Protein 5FB8 (pdb70)

Structure (mmCIF, N/CA/C/O backbone):
data_5FB8
#
_entry.id   5FB8
#
_cell.length_a   59.690
_cell.length_b   65.950
_cell.length_c   196.440
_cell.angle_alpha   90.00
_cell.angle_beta   90.00
_cell.angle_gamma   90.00
#
_symmetry.space_group_name_H-M   'P 21 21 21'
#
loop_
_entity.id
_entity.type
_entity.pdbx_description
1 polymer 'Anti-IL-16 antibody 14.1 Fab domain Kappa Chain'
2 polymer 'Anti-IL-16 antibody 14.1 Fab domain Heavy Chain'
3 polymer Pro-interleukin-16
4 non-polymer 'SULFATE ION'
5 non-polymer 1,2-ETHANEDIOL
6 non-polymer 2-AMINO-2-HYDROXYMETHYL-PROPANE-1,3-DIOL
7 water water
#
loop_
_atom_site.group_PDB
_atom_site.id
_atom_site.type_symbol
_atom_site.label_atom_id
_atom_site.label_alt_id
_atom_site.label_comp_id
_atom_site.label_asym_id
_atom_site.label_entity_id
_atom_site.label_seq_id
_atom_site.pdbx_PDB_ins_code
_atom_site.Cartn_x
_atom_site.Cartn_y
_atom_site.Cartn_z
_atom_site.occupancy
_atom_site.B_iso_or_equiv
_atom_site.auth_seq_id
_atom_site.auth_comp_id
_atom_site.auth_asym_id
_atom_site.auth_atom_id
_atom_site.pdbx_PDB_model_num
ATOM 1 N N . ASP A 1 1 ? 1.912 -40.385 -12.653 1.00 53.32 26 ASP A N 1
ATOM 2 C CA . ASP A 1 1 ? 1.741 -39.210 -13.493 1.00 49.87 26 ASP A CA 1
ATOM 3 C C . ASP A 1 1 ? 0.756 -39.530 -14.584 1.00 48.88 26 ASP A C 1
ATOM 4 O O . ASP A 1 1 ? 0.703 -40.656 -15.062 1.00 49.36 26 ASP A O 1
ATOM 9 N N . ILE A 1 2 ? -0.027 -38.534 -14.969 1.00 47.03 27 ILE A N 1
ATOM 10 C CA . ILE A 1 2 ? -0.983 -38.691 -16.045 1.00 46.11 27 ILE A CA 1
ATOM 11 C C . ILE A 1 2 ? -0.248 -38.681 -17.376 1.00 47.02 27 ILE A C 1
ATOM 12 O O . ILE A 1 2 ? 0.645 -37.860 -17.598 1.00 47.54 27 ILE A O 1
ATOM 17 N N . VAL A 1 3 ? -0.586 -39.629 -18.243 1.00 46.06 28 VAL A N 1
ATOM 18 C CA . VAL A 1 3 ? 0.007 -39.697 -19.572 1.00 43.90 28 VAL A CA 1
ATOM 19 C C . VAL A 1 3 ? -1.018 -39.322 -20.635 1.00 44.54 28 VAL A C 1
ATOM 20 O O . VAL A 1 3 ? -2.121 -39.865 -20.661 1.00 44.44 28 VAL A O 1
ATOM 24 N N . LEU A 1 4 ? -0.669 -38.367 -21.486 1.00 39.42 29 LEU A N 1
ATOM 25 C CA . LEU A 1 4 ? -1.550 -37.975 -22.577 1.00 43.03 29 LEU A CA 1
ATOM 26 C C . LEU A 1 4 ? -1.067 -38.609 -23.879 1.00 45.78 29 LEU A C 1
ATOM 27 O O . LEU A 1 4 ? 0.104 -38.470 -24.253 1.00 42.17 29 LEU A O 1
ATOM 32 N N . THR A 1 5 ? -1.969 -39.316 -24.555 1.00 44.83 30 THR A N 1
ATOM 33 C CA . THR A 1 5 ? -1.662 -39.943 -25.838 1.00 44.90 30 THR A CA 1
ATOM 34 C C . THR A 1 5 ? -2.452 -39.294 -26.956 1.00 44.37 30 THR A C 1
ATOM 35 O O . THR A 1 5 ? -3.688 -39.322 -26.939 1.00 42.98 30 THR A O 1
ATOM 39 N N . GLN A 1 6 ? -1.749 -38.713 -27.926 1.00 40.96 31 GLN A N 1
ATOM 40 C CA . GLN A 1 6 ? -2.423 -38.080 -29.058 1.00 44.37 31 GLN A CA 1
ATOM 41 C C . GLN A 1 6 ? -2.532 -39.045 -30.237 1.00 47.23 31 GLN A C 1
ATOM 42 O O . GLN A 1 6 ? -1.730 -39.962 -30.381 1.00 47.79 31 GLN A O 1
ATOM 48 N N . SER A 1 7 ? -3.546 -38.833 -31.064 1.00 44.64 32 SER A N 1
ATOM 49 C CA . SER A 1 7 ? -3.767 -39.642 -32.251 1.00 50.19 32 SER A CA 1
ATOM 50 C C . SER A 1 7 ? -4.401 -38.750 -33.284 1.00 48.46 32 SER A C 1
ATOM 51 O O . SER A 1 7 ? -5.283 -37.969 -32.953 1.00 47.02 32 SER A O 1
ATOM 54 N N . PRO A 1 8 ? -3.933 -38.832 -34.536 1.00 50.33 33 PRO A N 1
ATOM 55 C CA . PRO A 1 8 ? -2.783 -39.623 -34.975 1.00 49.84 33 PRO A CA 1
ATOM 56 C C . PRO A 1 8 ? -1.473 -38.911 -34.658 1.00 50.81 33 PRO A C 1
ATOM 57 O O . PRO A 1 8 ? -1.508 -37.831 -34.082 1.00 51.23 33 PRO A O 1
ATOM 61 N N . ALA A 1 9 ? -0.346 -39.494 -35.048 1.00 49.65 34 ALA A N 1
ATOM 62 C CA . ALA A 1 9 ? 0.951 -38.844 -34.885 1.00 50.13 34 ALA A CA 1
ATOM 63 C C . ALA A 1 9 ? 1.143 -37.784 -35.975 1.00 49.01 34 ALA A C 1
ATOM 64 O O . ALA A 1 9 ? 1.818 -36.771 -35.770 1.00 45.39 34 ALA A O 1
ATOM 66 N N . SER A 1 10 ? 0.529 -38.022 -37.133 1.00 49.71 35 SER A N 1
ATOM 67 C CA . SER A 1 10 ? 0.492 -37.038 -38.208 1.00 48.73 35 SER A CA 1
ATOM 68 C C . SER A 1 10 ? -0.735 -37.246 -39.086 1.00 50.44 35 SER A C 1
ATOM 69 O O . SER A 1 10 ? -1.271 -38.345 -39.163 1.00 50.67 35 SER A O 1
ATOM 72 N N . LEU A 1 11 ? -1.175 -36.179 -39.739 1.00 46.18 36 LEU A N 1
ATOM 73 C CA . LEU A 1 11 ? -2.246 -36.282 -40.712 1.00 50.84 36 LEU A CA 1
ATOM 74 C C . LEU A 1 11 ? -2.131 -35.167 -41.735 1.00 48.10 36 LEU A C 1
ATOM 75 O O . LEU A 1 11 ? -1.553 -34.110 -41.468 1.00 44.27 36 LEU A O 1
ATOM 80 N N . ALA A 1 12 ? -2.648 -35.433 -42.925 1.00 45.61 37 ALA A N 1
ATOM 81 C CA . ALA A 1 12 ? -2.699 -34.437 -43.981 1.00 48.09 37 ALA A CA 1
ATOM 82 C C . ALA A 1 12 ? -4.150 -34.174 -44.327 1.00 47.06 37 ALA A C 1
ATOM 83 O O . ALA A 1 12 ? -4.959 -35.092 -44.339 1.00 48.11 37 ALA A O 1
ATOM 85 N N . VAL A 1 13 ? -4.473 -32.916 -44.599 1.00 43.73 38 VAL A N 1
ATOM 86 C CA . VAL A 1 13 ? -5.852 -32.502 -44.803 1.00 46.78 38 VAL A CA 1
ATOM 87 C C . VAL A 1 13 ? -5.898 -31.430 -45.879 1.00 50.28 38 VAL A C 1
ATOM 88 O O . VAL A 1 13 ? -5.041 -30.550 -45.915 1.00 47.08 38 VAL A O 1
ATOM 92 N N . SER A 1 14 ? -6.886 -31.504 -46.767 1.00 48.13 39 SER A N 1
ATOM 93 C CA . SER A 1 14 ? -7.003 -30.506 -47.826 1.00 49.87 39 SER A CA 1
ATOM 94 C C . SER A 1 14 ? -7.573 -29.185 -47.320 1.00 48.09 39 SER A C 1
ATOM 95 O O . SER A 1 14 ? -8.289 -29.146 -46.321 1.00 51.41 39 SER A O 1
ATOM 98 N N . LEU A 1 15 ? -7.240 -28.109 -48.026 1.00 44.51 40 LEU A N 1
ATOM 99 C CA . LEU A 1 15 ? -7.793 -26.792 -47.758 1.00 49.29 40 LEU A CA 1
ATOM 100 C C . LEU A 1 15 ? -9.310 -26.821 -47.695 1.00 54.98 40 LEU A C 1
ATOM 101 O O . LEU A 1 15 ? -9.960 -27.394 -48.565 1.00 52.52 40 LEU A O 1
ATOM 106 N N . GLY A 1 16 ? -9.867 -26.204 -46.660 1.00 51.47 41 GLY A N 1
ATOM 107 C CA . GLY A 1 16 ? -11.304 -26.139 -46.505 1.00 49.78 41 GLY A CA 1
ATOM 108 C C . GLY A 1 16 ? -11.907 -27.377 -45.869 1.00 52.21 41 GLY A C 1
ATOM 109 O O . GLY A 1 16 ? -13.092 -27.397 -45.569 1.00 53.57 41 GLY A O 1
ATOM 110 N N . GLN A 1 17 ? -11.105 -28.417 -45.671 1.00 52.43 42 GLN A N 1
ATOM 111 C CA . GLN A 1 17 ? -11.604 -29.632 -45.035 1.00 53.31 42 GLN A CA 1
ATOM 112 C C . GLN A 1 17 ? -11.444 -29.572 -43.518 1.00 53.67 42 GLN A C 1
ATOM 113 O O . GLN A 1 17 ? -11.046 -28.546 -42.960 1.00 48.77 42 GLN A O 1
ATOM 119 N N . ARG A 1 18 ? -11.746 -30.689 -42.866 1.00 53.22 43 ARG A N 1
ATOM 120 C CA . ARG A 1 18 ? -11.775 -30.749 -41.414 1.00 49.57 43 ARG A CA 1
ATOM 121 C C . ARG A 1 18 ? -10.634 -31.584 -40.855 1.00 51.91 43 ARG A C 1
ATOM 122 O O . ARG A 1 18 ? -10.439 -32.740 -41.238 1.00 51.47 43 ARG A O 1
ATOM 130 N N . ALA A 1 19 ? -9.880 -30.994 -39.935 1.00 46.83 44 ALA A N 1
ATOM 131 C CA . ALA A 1 19 ? -8.860 -31.741 -39.227 1.00 43.65 44 ALA A CA 1
ATOM 132 C C . ALA A 1 19 ? -9.362 -32.119 -37.840 1.00 42.34 44 ALA A C 1
ATOM 133 O O . ALA A 1 19 ? -9.871 -31.270 -37.112 1.00 42.29 44 ALA A O 1
ATOM 135 N N . THR A 1 20 ? -9.213 -33.388 -37.472 1.00 42.94 45 THR A N 1
ATOM 136 C CA . THR A 1 20 ? -9.636 -33.852 -36.155 1.00 43.21 45 THR A CA 1
ATOM 137 C C . THR A 1 20 ? -8.495 -34.564 -35.440 1.00 46.76 45 THR A C 1
ATOM 138 O O . THR A 1 20 ? -7.956 -35.547 -35.945 1.00 45.88 45 THR A O 1
ATOM 142 N N . ILE A 1 21 ? -8.126 -34.050 -34.269 1.00 42.87 46 ILE A N 1
ATOM 143 C CA . ILE A 1 21 ? -7.029 -34.594 -33.475 1.00 42.24 46 ILE A CA 1
ATOM 144 C C . ILE A 1 21 ? -7.559 -34.980 -32.113 1.00 42.72 46 ILE A C 1
ATOM 145 O O . ILE A 1 21 ? -8.325 -34.230 -31.519 1.00 43.34 46 ILE A O 1
ATOM 150 N N . SER A 1 22 ? -7.172 -36.143 -31.607 1.00 41.82 47 SER A N 1
ATOM 151 C CA . SER A 1 22 ? -7.685 -36.548 -30.310 1.00 43.89 47 SER A CA 1
ATOM 152 C C . SER A 1 22 ? -6.572 -36.649 -29.278 1.00 45.17 47 SER A C 1
ATOM 153 O O . SER A 1 22 ? -5.413 -36.905 -29.607 1.00 43.62 47 SER A O 1
ATOM 156 N N . CYS A 1 23 ? -6.946 -36.441 -28.023 1.00 44.28 48 CYS A N 1
ATOM 157 C CA . CYS A 1 23 ? -6.053 -36.649 -26.896 1.00 39.90 48 CYS A CA 1
ATOM 158 C C . CYS A 1 23 ? -6.738 -37.602 -25.932 1.00 47.19 48 CYS A C 1
ATOM 159 O O . CYS A 1 23 ? -7.910 -37.418 -25.606 1.00 46.84 48 CYS A O 1
ATOM 162 N N . ARG A 1 24 ? -6.034 -38.638 -25.500 1.00 47.32 49 ARG A N 1
ATOM 163 C CA . ARG A 1 24 ? -6.580 -39.531 -24.486 1.00 47.70 49 ARG A CA 1
ATOM 164 C C . ARG A 1 24 ? -5.707 -39.506 -23.233 1.00 48.63 49 ARG A C 1
ATOM 165 O O . ARG A 1 24 ? -4.491 -39.695 -23.315 1.00 47.48 49 ARG A O 1
ATOM 173 N N . ALA A 1 25 ? -6.328 -39.251 -22.082 1.00 46.06 50 ALA A N 1
ATOM 174 C CA . ALA A 1 25 ? -5.614 -39.194 -20.806 1.00 46.93 50 ALA A CA 1
ATOM 175 C C . ALA A 1 25 ? -5.668 -40.533 -20.094 1.00 49.04 50 ALA A C 1
ATOM 176 O O . ALA A 1 25 ? -6.683 -41.226 -20.154 1.00 49.63 50 ALA A O 1
ATOM 178 N N . SER A 1 26 ? -4.584 -40.886 -19.406 1.00 47.83 51 SER A N 1
ATOM 179 C CA . SER A 1 26 ? -4.509 -42.159 -18.684 1.00 47.04 51 SER A CA 1
ATOM 180 C C . SER A 1 26 ? -5.466 -42.216 -17.496 1.00 51.60 51 SER A C 1
ATOM 181 O O . SER A 1 26 ? -5.790 -43.298 -17.011 1.00 57.21 51 SER A O 1
ATOM 184 N N . LYS A 1 27 ? -5.907 -41.058 -17.014 1.00 46.50 52 LYS A N 1
ATOM 185 C CA . LYS A 1 27 ? -7.016 -41.015 -16.071 1.00 48.23 52 LYS A CA 1
ATOM 186 C C . LYS A 1 27 ? -7.703 -39.670 -16.187 1.00 49.32 52 LYS A C 1
ATOM 187 O O . LYS A 1 27 ? -7.206 -38.773 -16.869 1.00 48.11 52 LYS A O 1
ATOM 193 N N . SER A 1 28 ? -8.860 -39.537 -15.548 1.00 47.27 53 SER A N 1
ATOM 194 C CA . SER A 1 28 ? -9.697 -38.372 -15.761 1.00 46.13 53 SER A CA 1
ATOM 195 C C . SER A 1 28 ? -9.020 -37.063 -15.397 1.00 44.31 53 SER A C 1
ATOM 196 O O . SER A 1 28 ? -8.299 -36.987 -14.407 1.00 43.46 53 SER A O 1
ATOM 199 N N . VAL A 1 29 ? -9.264 -36.034 -16.202 1.00 43.00 54 VAL A N 1
ATOM 200 C CA . VAL A 1 29 ? -8.771 -34.704 -15.877 1.00 43.49 54 VAL A CA 1
ATOM 201 C C . VAL A 1 29 ? -9.928 -33.732 -15.655 1.00 45.65 54 VAL A C 1
ATOM 202 O O . VAL A 1 29 ? -9.737 -32.515 -15.644 1.00 40.23 54 VAL A O 1
ATOM 206 N N . SER A 1 30 ? -11.130 -34.277 -15.463 1.00 43.42 55 SER A N 1
ATOM 207 C CA . SER A 1 30 ? -12.278 -33.456 -15.117 1.00 40.12 55 SER A CA 1
ATOM 208 C C . SER A 1 30 ? -12.571 -33.491 -13.612 1.00 45.60 55 SER A C 1
ATOM 209 O O . SER A 1 30 ? -12.512 -34.550 -12.981 1.00 47.47 55 SER A O 1
ATOM 212 N N . THR A 1 31 ? -12.851 -32.320 -13.040 1.00 46.88 56 THR A N 1
ATOM 213 C CA . THR A 1 31 ? -13.275 -32.204 -11.638 1.00 47.03 56 THR A CA 1
ATOM 214 C C . THR A 1 31 ? -13.851 -30.815 -11.363 1.00 45.53 56 THR A C 1
ATOM 215 O O . THR A 1 31 ? -13.510 -29.849 -12.044 1.00 40.88 56 THR A O 1
ATOM 219 N N . SER A 1 32 ? -14.748 -30.730 -10.380 1.00 46.48 57 SER A N 1
ATOM 220 C CA . SER A 1 32 ? -15.359 -29.464 -9.970 1.00 44.49 57 SER A CA 1
ATOM 221 C C . SER A 1 32 ? -15.994 -28.668 -11.122 1.00 46.92 57 SER A C 1
ATOM 222 O O . SER A 1 32 ? -15.998 -27.436 -11.104 1.00 45.94 57 SER A O 1
ATOM 225 N N . GLY A 1 33 ? -16.548 -29.363 -12.115 1.00 41.73 58 GLY A N 1
ATOM 226 C CA . GLY A 1 33 ? -17.203 -28.673 -13.215 1.00 41.15 58 GLY A CA 1
ATOM 227 C C . GLY A 1 33 ? -16.267 -28.294 -14.357 1.00 43.58 58 GLY A C 1
ATOM 228 O O . GLY A 1 33 ? -16.721 -27.790 -15.389 1.00 43.26 58 GLY A O 1
ATOM 229 N N . TYR A 1 34 ? -14.966 -28.522 -14.176 1.00 42.25 59 TYR A N 1
ATOM 230 C CA . TYR A 1 34 ? -13.973 -28.248 -15.227 1.00 39.24 59 TYR A CA 1
ATOM 231 C C . TYR A 1 34 ? -13.379 -29.509 -15.842 1.00 40.63 59 TYR A C 1
ATOM 232 O O . TYR A 1 34 ? -13.243 -30.533 -15.168 1.00 39.47 59 TYR A O 1
ATOM 241 N N . SER A 1 35 ? -12.972 -29.414 -17.106 1.00 39.26 60 SER A N 1
ATOM 242 C CA . SER A 1 35 ? -12.016 -30.364 -17.670 1.00 39.77 60 SER A CA 1
ATOM 243 C C . SER A 1 35 ? -10.673 -29.643 -17.875 1.00 37.67 60 SER A C 1
ATOM 244 O O . SER A 1 35 ? -10.573 -28.744 -18.703 1.00 34.10 60 SER A O 1
ATOM 247 N N . TYR A 1 36 ? -9.663 -30.016 -17.093 1.00 36.70 61 TYR A N 1
ATOM 248 C CA . TYR A 1 36 ? -8.370 -29.323 -17.106 1.00 36.36 61 TYR A CA 1
ATOM 249 C C . TYR A 1 36 ? -7.470 -29.805 -18.249 1.00 35.43 61 TYR A C 1
ATOM 250 O O . TYR A 1 36 ? -6.435 -30.434 -18.027 1.00 35.55 61 TYR A O 1
ATOM 259 N N . MET A 1 37 ? -7.895 -29.503 -19.467 1.00 34.55 62 MET A N 1
ATOM 260 C CA . MET A 1 37 ? -7.243 -29.983 -20.675 1.00 37.88 62 MET A CA 1
ATOM 261 C C . MET A 1 37 ? -7.114 -28.793 -21.619 1.00 33.42 62 MET A C 1
ATOM 262 O O . MET A 1 37 ? -8.076 -28.071 -21.817 1.00 37.02 62 MET A O 1
ATOM 267 N N . HIS A 1 38 ? -5.928 -28.553 -22.169 1.00 33.60 63 HIS A N 1
ATOM 268 C CA . HIS A 1 38 ? -5.731 -27.377 -23.014 1.00 31.91 63 HIS A CA 1
ATOM 269 C C . HIS A 1 38 ? -5.023 -27.748 -24.322 1.00 32.27 63 HIS A C 1
ATOM 270 O O . HIS A 1 38 ? -4.297 -28.735 -24.359 1.00 32.81 63 HIS A O 1
ATOM 277 N N . TRP A 1 39 ? -5.210 -26.945 -25.373 1.00 32.39 64 TRP A N 1
ATOM 278 C CA . TRP A 1 39 ? -4.582 -27.215 -26.680 1.00 30.92 64 TRP A CA 1
ATOM 279 C C . TRP A 1 39 ? -3.679 -26.084 -27.161 1.00 30.38 64 TRP A C 1
ATOM 280 O O . TRP A 1 39 ? -4.038 -24.901 -27.053 1.00 28.97 64 TRP A O 1
ATOM 291 N N . TYR A 1 40 ? -2.551 -26.471 -27.759 1.00 28.09 65 TYR A N 1
ATOM 292 C CA . TYR A 1 40 ? -1.532 -25.543 -28.234 1.00 30.66 65 TYR A CA 1
ATOM 293 C C . TYR A 1 40 ? -1.141 -25.866 -29.661 1.00 30.36 65 TYR A C 1
ATOM 294 O O . TYR A 1 40 ? -1.118 -27.030 -30.063 1.00 29.86 65 TYR A O 1
ATOM 303 N N . GLN A 1 41 ? -0.774 -24.818 -30.379 1.00 29.85 66 GLN A N 1
ATOM 304 C CA . GLN A 1 41 ? -0.206 -24.910 -31.713 1.00 32.41 66 GLN A CA 1
ATOM 305 C C . GLN A 1 41 ? 1.265 -24.487 -31.690 1.00 34.36 66 GLN A C 1
ATOM 306 O O . GLN A 1 41 ? 1.610 -23.465 -31.097 1.00 34.28 66 GLN A O 1
ATOM 312 N N . GLN A 1 42 ? 2.144 -25.258 -32.317 1.00 31.71 67 GLN A N 1
ATOM 313 C CA . GLN A 1 42 ? 3.539 -24.813 -32.380 1.00 35.03 67 GLN A CA 1
ATOM 314 C C . GLN A 1 42 ? 4.113 -24.891 -33.800 1.00 34.47 67 GLN A C 1
ATOM 315 O O . GLN A 1 42 ? 4.047 -25.936 -34.439 1.00 35.47 67 GLN A O 1
ATOM 321 N N . LYS A 1 43 ? 4.652 -23.770 -34.260 1.00 37.15 68 LYS A N 1
ATOM 322 C CA . LYS A 1 43 ? 5.359 -23.669 -35.527 1.00 44.66 68 LYS A CA 1
ATOM 323 C C . LYS A 1 43 ? 6.857 -23.587 -35.244 1.00 46.48 68 LYS A C 1
ATOM 324 O O . LYS A 1 43 ? 7.256 -23.143 -34.162 1.00 44.00 68 LYS A O 1
ATOM 330 N N . PRO A 1 44 ? 7.696 -24.009 -36.207 1.00 50.16 69 PRO A N 1
ATOM 331 C CA . PRO A 1 44 ? 9.127 -24.114 -35.903 1.00 51.03 69 PRO A CA 1
ATOM 332 C C . PRO A 1 44 ? 9.725 -22.765 -35.523 1.00 43.97 69 PRO A C 1
ATOM 333 O O . PRO A 1 44 ? 9.341 -21.739 -36.088 1.00 49.18 69 PRO A O 1
ATOM 337 N N . GLY A 1 45 ? 10.626 -22.774 -34.551 1.00 47.01 70 GLY A N 1
ATOM 338 C CA . GLY A 1 45 ? 11.286 -21.561 -34.108 1.00 46.77 70 GLY A CA 1
ATOM 339 C C . GLY A 1 45 ? 10.470 -20.718 -33.147 1.00 46.86 70 GLY A C 1
ATOM 340 O O . GLY A 1 45 ? 10.945 -19.680 -32.699 1.00 43.46 70 GLY A O 1
ATOM 341 N N . GLN A 1 46 ? 9.250 -21.154 -32.833 1.00 43.76 71 GLN A N 1
ATOM 342 C CA . GLN A 1 46 ? 8.364 -20.402 -31.939 1.00 39.61 71 GLN A CA 1
ATOM 343 C C . GLN A 1 46 ? 7.924 -21.235 -30.751 1.00 34.82 71 GLN A C 1
ATOM 344 O O . GLN A 1 46 ? 7.879 -22.463 -30.836 1.00 32.53 71 GLN A O 1
ATOM 350 N N . PRO A 1 47 ? 7.582 -20.568 -29.633 1.00 33.49 72 PRO A N 1
ATOM 351 C CA . PRO A 1 47 ? 6.992 -21.324 -28.529 1.00 34.39 72 PRO A CA 1
ATOM 352 C C . PRO A 1 47 ? 5.628 -21.821 -28.930 1.00 31.91 72 PRO A C 1
ATOM 353 O O . PRO A 1 47 ? 5.084 -21.303 -29.894 1.00 31.68 72 PRO A O 1
ATOM 357 N N . PRO A 1 48 ? 5.066 -22.777 -28.176 1.00 33.08 73 PRO A N 1
ATOM 358 C CA . PRO A 1 48 ? 3.664 -23.147 -28.371 1.00 32.90 73 PRO A CA 1
ATOM 359 C C . PRO A 1 48 ? 2.746 -21.950 -28.172 1.00 34.03 73 PRO A C 1
ATOM 360 O O . PRO A 1 48 ? 3.068 -21.041 -27.402 1.00 32.73 73 PRO A O 1
ATOM 364 N N . LYS A 1 49 ? 1.620 -21.959 -28.876 1.00 31.49 74 LYS A N 1
ATOM 365 C CA . LYS A 1 49 ? 0.616 -20.921 -28.760 1.00 33.02 74 LYS A CA 1
ATOM 366 C C . LYS A 1 49 ? -0.701 -21.545 -28.282 1.00 31.47 74 LYS A C 1
ATOM 367 O O . LYS A 1 49 ? -1.173 -22.529 -28.847 1.00 33.03 74 LYS A O 1
ATOM 373 N N . LEU A 1 50 ? -1.265 -20.981 -27.228 1.00 29.25 75 LEU A N 1
ATOM 374 C CA . LEU A 1 50 ? -2.519 -21.473 -26.661 1.00 30.91 75 LEU A CA 1
ATOM 375 C C . LEU A 1 50 ? -3.697 -21.274 -27.613 1.00 31.37 75 LEU A C 1
ATOM 376 O O . LEU A 1 50 ? -3.964 -20.157 -28.047 1.00 32.35 75 LEU A O 1
ATOM 381 N N . LEU A 1 51 ? -4.409 -22.354 -27.910 1.00 30.88 76 LEU A N 1
ATOM 382 C CA . LEU A 1 51 ? -5.579 -22.292 -28.797 1.00 34.58 76 LEU A CA 1
ATOM 383 C C . LEU A 1 51 ? -6.896 -22.402 -28.032 1.00 33.81 76 LEU A C 1
ATOM 384 O O . LEU A 1 51 ? -7.787 -21.562 -28.173 1.00 34.89 76 LEU A O 1
ATOM 389 N N . ILE A 1 52 ? -6.989 -23.454 -27.227 1.00 34.73 77 ILE A N 1
ATOM 390 C CA . ILE A 1 52 ? -8.193 -23.817 -26.483 1.00 33.43 77 ILE A CA 1
ATOM 391 C C . ILE A 1 52 ? -7.820 -24.089 -25.032 1.00 33.72 77 ILE A C 1
ATOM 392 O O . ILE A 1 52 ? -6.876 -24.848 -24.784 1.00 34.74 77 ILE A O 1
ATOM 397 N N . TYR A 1 53 ? -8.540 -23.494 -24.076 1.00 32.49 78 TYR A N 1
ATOM 398 C CA . TYR A 1 53 ? -8.328 -23.820 -22.657 1.00 32.66 78 TYR A CA 1
ATOM 399 C C . TYR A 1 53 ? -9.562 -24.451 -22.003 1.00 35.21 78 TYR A C 1
ATOM 400 O O . TYR A 1 53 ? -10.694 -24.224 -22.442 1.00 33.69 78 TYR A O 1
ATOM 409 N N . LEU A 1 54 ? -9.316 -25.237 -20.954 1.00 33.76 79 LEU A N 1
ATOM 410 C CA . LEU A 1 54 ? -10.360 -25.961 -20.236 1.00 36.18 79 LEU A CA 1
ATOM 411 C C . LEU A 1 54 ? -11.314 -26.666 -21.227 1.00 38.86 79 LEU A C 1
ATOM 412 O O . LEU A 1 54 ? -12.543 -26.517 -21.156 1.00 33.39 79 LEU A O 1
ATOM 417 N N . ALA A 1 55 ? -10.700 -27.391 -22.163 1.00 34.93 80 ALA A N 1
ATOM 418 C CA . ALA A 1 55 ? -11.350 -28.346 -23.069 1.00 36.82 80 ALA A CA 1
ATOM 419 C C . ALA A 1 55 ? -12.091 -27.715 -24.238 1.00 36.92 80 ALA A C 1
ATOM 420 O O . ALA A 1 55 ? -12.004 -28.226 -25.359 1.00 39.63 80 ALA A O 1
ATOM 422 N N . SER A 1 56 ? -12.807 -26.618 -24.015 1.00 36.72 81 SER A N 1
ATOM 423 C CA . SER A 1 56 ? -13.678 -26.113 -25.073 1.00 37.37 81 SER A CA 1
ATOM 424 C C . SER A 1 56 ? -13.712 -24.601 -25.223 1.00 40.76 81 SER A C 1
ATOM 425 O O . SER A 1 56 ? -14.459 -24.086 -26.058 1.00 39.32 81 SER A O 1
ATOM 428 N N . ASN A 1 57 ? -12.916 -23.873 -24.443 1.00 33.10 82 ASN A N 1
ATOM 429 C CA . ASN A 1 57 ? -12.950 -22.420 -24.585 1.00 36.28 82 ASN A CA 1
ATOM 430 C C . ASN A 1 57 ? -11.878 -21.859 -25.504 1.00 38.45 82 ASN A C 1
ATOM 431 O O . ASN A 1 57 ? -10.698 -22.154 -25.351 1.00 34.38 82 ASN A O 1
ATOM 436 N N . LEU A 1 58 ? -12.317 -21.027 -26.440 1.00 41.02 83 LEU A N 1
ATOM 437 C CA . LEU A 1 58 ? -11.456 -20.409 -27.439 1.00 42.06 83 LEU A CA 1
ATOM 438 C C . LEU A 1 58 ? -10.645 -19.286 -26.830 1.00 41.23 83 LEU A C 1
ATOM 439 O O . LEU A 1 58 ? -11.213 -18.355 -26.261 1.00 37.36 83 LEU A O 1
ATOM 444 N N . GLU A 1 59 ? -9.321 -19.353 -26.943 1.00 40.68 84 GLU A N 1
ATOM 445 C CA . GLU A 1 59 ? -8.490 -18.293 -26.383 1.00 40.93 84 GLU A CA 1
ATOM 446 C C . GLU A 1 59 ? -8.736 -17.037 -27.193 1.00 43.23 84 GLU A C 1
ATOM 447 O O . GLU A 1 59 ? -8.993 -17.120 -28.388 1.00 45.11 84 GLU A O 1
ATOM 453 N N . SER A 1 60 ? -8.695 -15.879 -26.545 1.00 44.69 85 SER A N 1
ATOM 454 C CA . SER A 1 60 ? -8.940 -14.626 -27.246 1.00 48.12 85 SER A CA 1
ATOM 455 C C . SER A 1 60 ? -7.942 -14.442 -28.375 1.00 52.52 85 SER A C 1
ATOM 456 O O . SER A 1 60 ? -6.751 -14.707 -28.211 1.00 48.64 85 SER A O 1
ATOM 459 N N . GLY A 1 61 ? -8.440 -14.027 -29.534 1.00 50.51 86 GLY A N 1
ATOM 460 C CA . GLY A 1 61 ? -7.581 -13.809 -30.678 1.00 50.58 86 GLY A CA 1
ATOM 461 C C . GLY A 1 61 ? -7.353 -15.045 -31.529 1.00 49.34 86 GLY A C 1
ATOM 462 O O . GLY A 1 61 ? -6.707 -14.965 -32.571 1.00 52.05 86 GLY A O 1
ATOM 463 N N . VAL A 1 62 ? -7.885 -16.185 -31.101 1.00 46.33 87 VAL A N 1
ATOM 464 C CA . VAL A 1 62 ? -7.760 -17.403 -31.886 1.00 42.80 87 VAL A CA 1
ATOM 465 C C . VAL A 1 62 ? -8.983 -17.540 -32.801 1.00 48.60 87 VAL A C 1
ATOM 466 O O . VAL A 1 62 ? -10.113 -17.330 -32.367 1.00 46.17 87 VAL A O 1
ATOM 470 N N . PRO A 1 63 ? -8.754 -17.850 -34.088 1.00 48.78 88 PRO A N 1
ATOM 471 C CA . PRO A 1 63 ? -9.836 -17.925 -35.076 1.00 45.17 88 PRO A CA 1
ATOM 472 C C . PRO A 1 63 ? -10.880 -18.982 -34.748 1.00 45.64 88 PRO A C 1
ATOM 473 O O . PRO A 1 63 ? -10.553 -20.046 -34.216 1.00 40.95 88 PRO A O 1
ATOM 477 N N . ALA A 1 64 ? -12.130 -18.690 -35.106 1.00 45.89 89 ALA A N 1
ATOM 478 C CA . ALA A 1 64 ? -13.270 -19.507 -34.699 1.00 45.86 89 ALA A CA 1
ATOM 479 C C . ALA A 1 64 ? -13.280 -20.892 -35.342 1.00 44.99 89 ALA A C 1
ATOM 480 O O . ALA A 1 64 ? -14.084 -21.754 -34.966 1.00 44.51 89 ALA A O 1
ATOM 482 N N .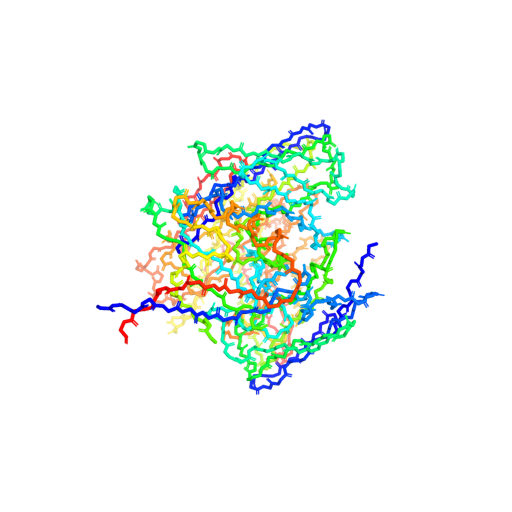 ARG A 1 65 ? -12.380 -21.118 -36.295 1.00 44.51 90 ARG A N 1
ATOM 483 C CA . ARG A 1 65 ? -12.304 -22.419 -36.945 1.00 41.96 90 ARG A CA 1
ATOM 484 C C . ARG A 1 65 ? -11.684 -23.482 -36.046 1.00 42.51 90 ARG A C 1
ATOM 485 O O . ARG A 1 65 ? -11.739 -24.674 -36.364 1.00 42.20 90 ARG A O 1
ATOM 493 N N . PHE A 1 66 ? -11.095 -23.054 -34.930 1.00 40.09 91 PHE A N 1
ATOM 494 C CA . PHE A 1 66 ? -10.613 -23.984 -33.909 1.00 39.20 91 PHE A CA 1
ATOM 495 C C . PHE A 1 66 ? -11.676 -24.235 -32.850 1.00 38.72 91 PHE A C 1
ATOM 496 O O . PHE A 1 66 ? -12.254 -23.299 -32.321 1.00 36.44 91 PHE A O 1
ATOM 504 N N . SER A 1 67 ? -11.890 -25.490 -32.497 1.00 36.64 92 SER A N 1
ATOM 505 C CA . SER A 1 67 ? -12.779 -25.792 -31.398 1.00 35.40 92 SER A CA 1
ATOM 506 C C . SER A 1 67 ? -12.315 -27.060 -30.732 1.00 37.69 92 SER A C 1
ATOM 507 O O . SER A 1 67 ? -11.596 -27.855 -31.330 1.00 39.28 92 SER A O 1
ATOM 510 N N . GLY A 1 68 ? -12.712 -27.252 -29.482 1.00 36.47 93 GLY A N 1
ATOM 511 C CA . GLY A 1 68 ? -12.335 -28.456 -28.777 1.00 35.67 93 GLY A CA 1
ATOM 512 C C . GLY A 1 68 ? -13.545 -28.968 -28.034 1.00 40.11 93 GLY A C 1
ATOM 513 O O . GLY A 1 68 ? -14.455 -28.205 -27.762 1.00 36.85 93 GLY A O 1
ATOM 514 N N . SER A 1 69 ? -13.538 -30.248 -27.684 1.00 39.70 94 SER A N 1
ATOM 515 C CA . SER A 1 69 ? -14.636 -30.830 -26.938 1.00 41.24 94 SER A CA 1
ATOM 516 C C . SER A 1 69 ? -14.135 -32.048 -26.191 1.00 43.33 94 SER A C 1
ATOM 517 O O . SER A 1 69 ? -12.994 -32.477 -26.380 1.00 40.62 94 SER A O 1
ATOM 520 N N . GLY A 1 70 ? -14.985 -32.594 -25.329 1.00 43.63 95 GLY A N 1
ATOM 521 C CA . GLY A 1 70 ? -14.639 -33.787 -24.576 1.00 40.82 95 GLY A CA 1
ATOM 522 C C . GLY A 1 70 ? -14.705 -33.575 -23.080 1.00 43.26 95 GLY A C 1
ATOM 523 O O . GLY A 1 70 ? -14.938 -32.462 -22.610 1.00 42.56 95 GLY A O 1
ATOM 524 N N . SER A 1 71 ? -14.489 -34.656 -22.337 1.00 42.24 96 SER A N 1
ATOM 525 C CA . SER A 1 71 ? -14.424 -34.618 -20.886 1.00 43.62 96 SER A CA 1
ATOM 526 C C . SER A 1 71 ? -13.872 -35.940 -20.387 1.00 42.68 96 SER A C 1
ATOM 527 O O . SER A 1 71 ? -13.729 -36.889 -21.157 1.00 44.64 96 SER A O 1
ATOM 530 N N . GLY A 1 72 ? -13.575 -36.003 -19.095 1.00 41.20 97 GLY A N 1
ATOM 531 C CA . GLY A 1 72 ? -13.048 -37.214 -18.501 1.00 43.85 97 GLY A CA 1
ATOM 532 C C . GLY A 1 72 ? -11.656 -37.554 -19.006 1.00 46.62 97 GLY A C 1
ATOM 533 O O . GLY A 1 72 ? -10.672 -36.909 -18.625 1.00 43.85 97 GLY A O 1
ATOM 534 N N . THR A 1 73 ? -11.569 -38.574 -19.855 1.00 45.68 98 THR A N 1
ATOM 535 C CA . THR A 1 73 ? -10.281 -39.004 -20.402 1.00 48.82 98 THR A CA 1
ATOM 536 C C . THR A 1 73 ? -10.160 -38.839 -21.912 1.00 46.69 98 THR A C 1
ATOM 537 O O . THR A 1 73 ? -9.159 -39.259 -22.479 1.00 49.12 98 THR A O 1
ATOM 541 N N . ASP A 1 74 ? -11.168 -38.264 -22.568 1.00 45.92 99 ASP A N 1
ATOM 542 C CA . ASP A 1 74 ? -11.163 -38.200 -24.033 1.00 48.60 99 ASP A CA 1
ATOM 543 C C . ASP A 1 74 ? -11.493 -36.829 -24.611 1.00 46.67 99 ASP A C 1
ATOM 544 O O . ASP A 1 74 ? -12.571 -36.286 -24.380 1.00 41.94 99 ASP A O 1
ATOM 549 N N . PHE A 1 75 ? -10.560 -36.285 -25.388 1.00 41.02 100 PHE A N 1
ATOM 550 C CA . PHE A 1 75 ? -10.692 -34.923 -25.883 1.00 38.95 100 PHE A CA 1
ATOM 551 C C . PHE A 1 75 ? -10.351 -34.847 -27.344 1.00 38.93 100 PHE A C 1
ATOM 552 O O . PHE A 1 75 ? -9.601 -35.665 -27.852 1.00 41.07 100 PHE A O 1
ATOM 560 N N . THR A 1 76 ? -10.927 -33.874 -28.028 1.00 39.50 101 THR A N 1
ATOM 561 C CA . THR A 1 76 ? -10.664 -33.716 -29.437 1.00 41.38 101 THR A CA 1
ATOM 562 C C . THR A 1 76 ? -10.547 -32.252 -29.789 1.00 39.77 101 THR A C 1
ATOM 563 O O . THR A 1 76 ? -11.349 -31.422 -29.343 1.00 38.00 101 THR A O 1
ATOM 567 N N . LEU A 1 77 ? -9.534 -31.959 -30.595 1.00 37.11 102 LEU A N 1
ATOM 568 C CA . LEU A 1 77 ? -9.359 -30.662 -31.216 1.00 37.32 102 LEU A CA 1
ATOM 569 C C . LEU A 1 77 ? -9.849 -30.725 -32.667 1.00 43.08 102 LEU A C 1
ATOM 570 O O . LEU A 1 77 ? -9.483 -31.635 -33.413 1.00 41.26 102 LEU A O 1
ATOM 575 N N . ASN A 1 78 ? -10.661 -29.754 -33.068 1.00 39.92 103 ASN A N 1
ATOM 576 C CA . ASN A 1 78 ? -11.157 -29.692 -34.435 1.00 42.14 103 ASN A CA 1
ATOM 577 C C . ASN A 1 78 ? -10.768 -28.399 -35.115 1.00 38.20 103 ASN A C 1
ATOM 578 O O . ASN A 1 78 ? -10.862 -27.333 -34.522 1.00 37.99 103 ASN A O 1
ATOM 583 N N . ILE A 1 79 ? -10.321 -28.495 -36.363 1.00 39.82 104 ILE A N 1
ATOM 584 C CA . ILE A 1 79 ? -10.086 -27.309 -37.171 1.00 40.31 104 ILE A CA 1
ATOM 585 C C . ILE A 1 79 ? -10.911 -27.396 -38.450 1.00 42.36 104 ILE A C 1
ATOM 586 O O . ILE A 1 79 ? -10.756 -28.337 -39.225 1.00 45.74 104 ILE A O 1
ATOM 591 N N . HIS A 1 80 ? -11.769 -26.413 -38.681 1.00 45.74 105 HIS A N 1
ATOM 592 C CA . HIS A 1 80 ? -12.653 -26.453 -39.839 1.00 47.66 105 HIS A CA 1
ATOM 593 C C . HIS A 1 80 ? -13.240 -25.080 -40.127 1.00 47.16 105 HIS A C 1
ATOM 594 O O . HIS A 1 80 ? -13.857 -24.484 -39.250 1.00 47.62 105 HIS A O 1
ATOM 601 N N . PRO A 1 81 ? -13.031 -24.556 -41.353 1.00 49.35 106 PRO A N 1
ATOM 602 C CA . PRO A 1 81 ? -12.227 -25.139 -42.436 1.00 49.72 106 PRO A CA 1
ATOM 603 C C . PRO A 1 81 ? -10.722 -24.890 -42.282 1.00 50.70 106 PRO A C 1
ATOM 604 O O . PRO A 1 81 ? -10.285 -23.784 -41.961 1.00 50.20 106 PRO A O 1
ATOM 608 N N . VAL A 1 82 ? -9.939 -25.924 -42.543 1.00 49.21 107 VAL A N 1
ATOM 609 C CA . VAL A 1 82 ? -8.486 -25.839 -42.480 1.00 48.82 107 VAL A CA 1
ATOM 610 C C . VAL A 1 82 ? -7.911 -24.845 -43.507 1.00 51.53 107 VAL A C 1
ATOM 611 O O . VAL A 1 82 ? -8.396 -24.761 -44.632 1.00 51.48 107 VAL A O 1
ATOM 615 N N . GLU A 1 83 ? -6.903 -24.073 -43.100 1.00 46.96 108 GLU A N 1
ATOM 616 C CA . GLU A 1 83 ? -6.227 -23.117 -43.980 1.00 48.73 108 GLU A CA 1
ATOM 617 C C . GLU A 1 83 ? -4.716 -23.354 -44.014 1.00 47.60 108 GLU A C 1
ATOM 618 O O . GLU A 1 83 ? -4.175 -24.080 -43.181 1.00 46.10 108 GLU A O 1
ATOM 624 N N . GLU A 1 84 ? -4.042 -22.731 -44.976 1.00 44.94 109 GLU A N 1
ATOM 625 C CA . GLU A 1 84 ? -2.605 -22.931 -45.186 1.00 46.47 109 GLU A CA 1
ATOM 626 C C . GLU A 1 84 ? -1.785 -22.731 -43.921 1.00 44.54 109 GLU A C 1
ATOM 627 O O . GLU A 1 84 ? -0.899 -23.525 -43.603 1.00 41.51 109 GLU A O 1
ATOM 633 N N . GLU A 1 85 ? -2.086 -21.665 -43.196 1.00 42.91 110 GLU A N 1
ATOM 634 C CA . GLU A 1 85 ? -1.286 -21.308 -42.036 1.00 48.40 110 GLU A CA 1
ATOM 635 C C . GLU A 1 85 ? -1.491 -22.246 -40.840 1.00 46.57 110 GLU A C 1
ATOM 636 O O . GLU A 1 85 ? -0.844 -22.076 -39.805 1.00 41.16 110 GLU A O 1
ATOM 642 N N . ASP A 1 86 ? -2.369 -23.238 -40.975 1.00 40.45 111 ASP A N 1
ATOM 643 C CA . ASP A 1 86 ? -2.588 -24.189 -39.888 1.00 39.57 111 ASP A CA 1
ATOM 644 C C . ASP A 1 86 ? -1.574 -25.331 -39.903 1.00 40.31 111 ASP A C 1
ATOM 645 O O . ASP A 1 86 ? -1.577 -26.178 -39.008 1.00 39.73 111 ASP A O 1
ATOM 650 N N . ALA A 1 87 ? -0.712 -25.359 -40.915 1.00 37.59 112 ALA A N 1
ATOM 651 C CA . ALA A 1 87 ? 0.433 -26.262 -40.913 1.00 39.22 112 ALA A CA 1
ATOM 652 C C . ALA A 1 87 ? 1.289 -26.032 -39.662 1.00 35.32 112 ALA A C 1
ATOM 653 O O . ALA A 1 87 ? 1.893 -24.974 -39.490 1.00 36.24 112 ALA A O 1
ATOM 655 N N . ALA A 1 88 ? 1.335 -27.038 -38.799 1.00 37.24 113 ALA A N 1
ATOM 656 C CA . ALA A 1 88 ? 1.933 -26.905 -37.476 1.00 37.37 113 ALA A CA 1
ATOM 657 C C . ALA A 1 88 ? 1.867 -28.235 -36.765 1.00 38.17 113 ALA A C 1
ATOM 658 O O . ALA A 1 88 ? 1.281 -29.187 -37.278 1.00 36.36 113 ALA A O 1
ATOM 660 N N . THR A 1 89 ? 2.479 -28.286 -35.586 1.00 36.47 114 THR A N 1
ATOM 661 C CA . THR A 1 89 ? 2.346 -29.408 -34.684 1.00 36.38 114 THR A CA 1
ATOM 662 C C . THR A 1 89 ? 1.414 -28.970 -33.549 1.00 35.95 114 THR A C 1
ATOM 663 O O . THR A 1 89 ? 1.562 -27.859 -33.024 1.00 34.86 114 THR A O 1
ATOM 667 N N . TYR A 1 90 ? 0.455 -29.824 -33.192 1.00 35.70 115 TYR A N 1
ATOM 668 C CA . TYR A 1 90 ? -0.542 -29.505 -32.161 1.00 33.09 115 TYR A CA 1
ATOM 669 C C . TYR A 1 90 ? -0.337 -30.334 -30.909 1.00 35.20 115 TYR A C 1
ATOM 670 O O . TYR A 1 90 ? -0.097 -31.537 -30.999 1.00 34.80 115 TYR A O 1
ATOM 679 N N . TYR A 1 91 ? -0.446 -29.694 -29.742 1.00 30.27 116 TYR A N 1
ATOM 680 C CA . TYR A 1 91 ? -0.196 -30.386 -28.479 1.00 33.94 116 TYR A CA 1
ATOM 681 C C . TYR A 1 91 ? -1.354 -30.257 -27.489 1.00 33.72 116 TYR A C 1
ATOM 682 O O . TYR A 1 91 ? -1.973 -29.198 -27.383 1.00 31.78 116 TYR A O 1
ATOM 691 N N . CYS A 1 92 ? -1.626 -31.328 -26.751 1.00 34.51 117 CYS A N 1
ATOM 692 C CA . CYS A 1 92 ? -2.525 -31.230 -25.610 1.00 32.33 117 CYS A CA 1
ATOM 693 C C . CYS A 1 92 ? -1.705 -31.168 -24.306 1.00 35.49 117 CYS A C 1
ATOM 694 O O . CYS A 1 92 ? -0.537 -31.571 -24.277 1.00 33.96 117 CYS A O 1
ATOM 697 N N . GLN A 1 93 ? -2.312 -30.618 -23.256 1.00 33.81 118 GLN A N 1
ATOM 698 C CA . GLN A 1 93 ? -1.694 -30.494 -21.929 1.00 34.31 118 GLN A CA 1
ATOM 699 C C . GLN A 1 93 ? -2.781 -30.550 -20.852 1.00 32.58 118 GLN A C 1
ATOM 700 O O . GLN A 1 93 ? -3.816 -29.927 -21.005 1.00 33.68 118 GLN A O 1
ATOM 706 N N . HIS A 1 94 ? -2.556 -31.292 -19.772 1.00 35.78 119 HIS A N 1
ATOM 707 C CA . HIS A 1 94 ? -3.528 -31.302 -18.674 1.00 36.15 119 HIS A CA 1
ATOM 708 C C . HIS A 1 94 ? -2.976 -30.482 -17.525 1.00 33.32 119 HIS A C 1
ATOM 709 O O . HIS A 1 94 ? -1.755 -30.351 -17.386 1.00 33.91 119 HIS A O 1
ATOM 716 N N . SER A 1 95 ? -3.866 -29.917 -16.716 1.00 34.58 120 SER A N 1
ATOM 717 C CA . SER A 1 95 ? -3.457 -29.326 -15.453 1.00 33.00 120 SER A CA 1
ATOM 718 C C . SER A 1 95 ? -4.334 -29.849 -14.317 1.00 38.70 120 SER A C 1
ATOM 719 O O . SER A 1 95 ? -4.656 -29.115 -13.380 1.00 35.80 120 SER A O 1
ATOM 722 N N . ARG A 1 96 ? -4.693 -31.127 -14.396 1.00 36.95 121 ARG A N 1
ATOM 723 C CA . ARG A 1 96 ? -5.548 -31.753 -13.380 1.00 40.37 121 ARG A CA 1
ATOM 724 C C . ARG A 1 96 ? -4.870 -31.881 -12.015 1.00 42.25 121 ARG A C 1
ATOM 725 O O . ARG A 1 96 ? -5.497 -31.683 -10.962 1.00 40.73 121 ARG A O 1
ATOM 733 N N . GLU A 1 97 ? -3.591 -32.226 -12.049 1.00 39.35 122 GLU A N 1
ATOM 734 C CA . GLU A 1 97 ? -2.813 -32.470 -10.850 1.00 39.53 122 GLU A CA 1
ATOM 735 C C . GLU A 1 97 ? -1.334 -32.471 -11.193 1.00 40.40 122 GLU A C 1
ATOM 736 O O . GLU A 1 97 ? -0.968 -32.556 -12.362 1.00 38.40 122 GLU A O 1
ATOM 742 N N . LEU A 1 98 ? -0.479 -32.393 -10.180 1.00 37.42 123 LEU A N 1
ATOM 743 C CA . LEU A 1 98 ? 0.953 -32.370 -10.442 1.00 39.66 123 LEU A CA 1
ATOM 744 C C . LEU A 1 98 ? 1.436 -33.778 -10.751 1.00 41.49 123 LEU A C 1
ATOM 745 O O . LEU A 1 98 ? 0.957 -34.739 -10.157 1.00 42.55 123 LEU A O 1
ATOM 750 N N . PRO A 1 99 ? 2.368 -33.913 -11.704 1.00 38.94 124 PRO A N 1
ATOM 751 C CA . PRO A 1 99 ? 2.908 -32.846 -12.561 1.00 38.59 124 PRO A CA 1
ATOM 752 C C . PRO A 1 99 ? 2.068 -32.628 -13.805 1.00 37.55 124 PRO A C 1
ATOM 753 O O . PRO A 1 99 ? 1.478 -33.574 -14.310 1.00 37.63 124 PRO A O 1
ATOM 757 N N . TYR A 1 100 ? 2.024 -31.399 -14.298 1.00 33.35 125 TYR A N 1
ATOM 758 C CA . TYR A 1 100 ? 1.389 -31.134 -15.569 1.00 33.02 125 TYR A CA 1
ATOM 759 C C . TYR A 1 100 ? 2.168 -31.880 -16.656 1.00 35.63 125 TYR A C 1
ATOM 760 O O . TYR A 1 100 ? 3.391 -31.983 -16.582 1.00 33.49 125 TYR A O 1
ATOM 769 N N . THR A 1 101 ? 1.469 -32.449 -17.635 1.00 31.56 126 THR A N 1
ATOM 770 C CA . THR A 1 101 ? 2.167 -33.138 -18.707 1.00 36.91 126 THR A CA 1
ATOM 771 C C . THR A 1 101 ? 1.558 -32.786 -20.048 1.00 36.16 126 THR A C 1
ATOM 772 O O . THR A 1 101 ? 0.439 -32.281 -20.112 1.00 35.28 126 THR A O 1
ATOM 776 N N . PHE A 1 102 ? 2.316 -33.060 -21.106 1.00 34.92 127 PHE A N 1
ATOM 777 C CA . PHE A 1 102 ? 1.928 -32.772 -22.485 1.00 35.10 127 PHE A CA 1
ATOM 778 C C . PHE A 1 102 ? 1.792 -34.062 -23.263 1.00 34.78 127 PHE A C 1
ATOM 779 O O . PHE A 1 102 ? 2.486 -35.033 -22.974 1.00 36.48 127 PHE A O 1
ATOM 787 N N . GLY A 1 103 ? 0.937 -34.058 -24.276 1.00 34.12 128 GLY A N 1
ATOM 788 C CA . GLY A 1 103 ? 0.927 -35.140 -25.240 1.00 37.68 128 GLY A CA 1
ATOM 789 C C . GLY A 1 103 ? 2.145 -35.072 -26.159 1.00 39.87 128 GLY A C 1
ATOM 790 O O . GLY A 1 103 ? 2.942 -34.129 -26.099 1.00 37.76 128 GLY A O 1
ATOM 791 N N . GLY A 1 104 ? 2.290 -36.073 -27.016 1.00 37.61 129 GLY A N 1
ATOM 792 C CA . GLY A 1 104 ? 3.466 -36.184 -27.859 1.00 39.81 129 GLY A CA 1
ATOM 793 C C . GLY A 1 104 ? 3.419 -35.326 -29.110 1.00 41.94 129 GLY A C 1
ATOM 794 O O . GLY A 1 104 ? 4.415 -35.202 -29.823 1.00 42.46 129 GLY A O 1
ATOM 795 N N . GLY A 1 105 ? 2.262 -34.739 -29.385 1.00 37.87 130 GLY A N 1
ATOM 796 C CA . GLY A 1 105 ? 2.132 -33.864 -30.529 1.00 37.27 130 GLY A CA 1
ATOM 797 C C . GLY A 1 105 ? 1.592 -34.560 -31.768 1.00 40.78 130 GLY A C 1
ATOM 798 O O . GLY A 1 105 ? 1.786 -35.758 -31.976 1.00 41.47 130 GLY A O 1
ATOM 799 N N . THR A 1 106 ? 0.899 -33.785 -32.588 1.00 40.83 131 THR A N 1
ATOM 800 C CA . THR A 1 106 ? 0.368 -34.251 -33.859 1.00 37.82 131 THR A CA 1
ATOM 801 C C . THR A 1 106 ? 0.750 -33.248 -34.927 1.00 37.76 131 THR A C 1
ATOM 802 O O . THR A 1 106 ? 0.398 -32.076 -34.820 1.00 37.94 131 THR A O 1
ATOM 806 N N . LYS A 1 107 ? 1.478 -33.685 -35.953 1.00 40.30 132 LYS A N 1
ATOM 807 C CA . LYS A 1 107 ? 1.844 -32.770 -37.026 1.00 39.30 132 LYS A CA 1
ATOM 808 C C . LYS A 1 107 ? 0.792 -32.740 -38.128 1.00 41.90 132 LYS A C 1
ATOM 809 O O . LYS A 1 107 ? 0.405 -33.774 -38.665 1.00 43.52 132 LYS A O 1
ATOM 815 N N . LEU A 1 108 ? 0.344 -31.540 -38.467 1.00 40.09 133 LEU A N 1
ATOM 816 C CA . LEU A 1 108 ? -0.677 -31.356 -39.483 1.00 43.55 133 LEU A CA 1
ATOM 817 C C . LEU A 1 108 ? -0.078 -30.809 -40.771 1.00 44.74 133 LEU A C 1
ATOM 818 O O . LEU A 1 108 ? 0.440 -29.688 -40.785 1.00 39.11 133 LEU A O 1
ATOM 823 N N . GLU A 1 109 ? -0.157 -31.604 -41.838 1.00 42.92 134 GLU A N 1
ATOM 824 C CA . GLU A 1 109 ? 0.250 -31.176 -43.178 1.00 46.39 134 GLU A CA 1
ATOM 825 C C . GLU A 1 109 ? -0.954 -30.725 -44.017 1.00 43.88 134 GLU A C 1
ATOM 826 O O . GLU A 1 109 ? -1.981 -31.390 -44.042 1.00 44.51 134 GLU A O 1
ATOM 832 N N . ILE A 1 110 ? -0.838 -29.579 -44.676 1.00 41.65 135 ILE A N 1
ATOM 833 C CA . ILE A 1 110 ? -1.877 -29.120 -45.587 1.00 46.41 135 ILE A CA 1
ATOM 834 C C . ILE A 1 110 ? -1.603 -29.675 -46.987 1.00 49.60 135 ILE A C 1
ATOM 835 O O . ILE A 1 110 ? -0.548 -29.415 -47.556 1.00 49.68 135 ILE A O 1
ATOM 840 N N . LYS A 1 111 ? -2.535 -30.447 -47.536 1.00 50.75 136 LYS A N 1
ATOM 841 C CA . LYS A 1 111 ? -2.401 -30.916 -48.918 1.00 48.85 136 LYS A CA 1
ATOM 842 C C . LYS A 1 111 ? -2.581 -29.778 -49.914 1.00 50.51 136 LYS A C 1
ATOM 843 O O . LYS A 1 111 ? -3.276 -28.796 -49.646 1.00 50.60 136 LYS A O 1
ATOM 849 N N . ARG A 1 112 ? -1.944 -29.916 -51.069 1.00 48.27 137 ARG A N 1
ATOM 850 C CA . ARG A 1 112 ? -2.136 -28.984 -52.165 1.00 49.30 137 ARG A CA 1
ATOM 851 C C . ARG A 1 112 ? -1.843 -29.699 -53.486 1.00 47.15 137 ARG A C 1
ATOM 852 O O . ARG A 1 112 ? -1.541 -30.891 -53.498 1.00 47.26 137 ARG A O 1
ATOM 860 N N . THR A 1 113 ? -1.934 -28.976 -54.593 1.00 46.94 138 THR A N 1
ATOM 861 C CA . THR A 1 113 ? -1.620 -29.561 -55.892 1.00 48.09 138 THR A CA 1
ATOM 862 C C . THR A 1 113 ? -0.125 -29.838 -56.011 1.00 49.30 138 THR A C 1
ATOM 863 O O . THR A 1 113 ? 0.689 -29.128 -55.423 1.00 46.65 138 THR A O 1
ATOM 867 N N . VAL A 1 114 ? 0.228 -30.869 -56.770 1.00 51.00 139 VAL A N 1
ATOM 868 C CA . VAL A 1 114 ? 1.624 -31.161 -57.073 1.00 48.56 139 VAL A CA 1
ATOM 869 C C . VAL A 1 114 ? 2.318 -29.932 -57.658 1.00 49.03 139 VAL A C 1
ATOM 870 O O . VAL A 1 114 ? 1.759 -29.238 -58.508 1.00 50.74 139 VAL A O 1
ATOM 874 N N . ALA A 1 115 ? 3.524 -29.649 -57.167 1.00 46.90 140 ALA A N 1
ATOM 875 C CA . ALA A 1 115 ? 4.301 -28.502 -57.621 1.00 44.54 140 ALA A CA 1
ATOM 876 C C . ALA A 1 115 ? 5.754 -28.899 -57.795 1.00 45.65 140 ALA A C 1
ATOM 877 O O . ALA A 1 115 ? 6.383 -29.436 -56.874 1.00 42.87 140 ALA A O 1
ATOM 879 N N . ALA A 1 116 ? 6.280 -28.633 -58.982 1.00 42.26 141 ALA A N 1
ATOM 880 C CA . ALA A 1 116 ? 7.646 -28.986 -59.303 1.00 44.47 141 ALA A CA 1
ATOM 881 C C . ALA A 1 116 ? 8.606 -27.962 -58.727 1.00 39.68 141 ALA A C 1
ATOM 882 O O . ALA A 1 116 ? 8.309 -26.766 -58.702 1.00 41.25 141 ALA A O 1
ATOM 884 N N . PRO A 1 117 ? 9.776 -28.423 -58.280 1.00 42.18 142 PRO A N 1
ATOM 885 C CA . PRO A 1 117 ? 10.771 -27.489 -57.747 1.00 43.51 142 PRO A CA 1
ATOM 886 C C . PRO A 1 117 ? 11.390 -26.612 -58.832 1.00 44.66 142 PRO A C 1
ATOM 887 O O . PRO A 1 117 ? 11.591 -27.097 -59.932 1.00 43.73 142 PRO A O 1
ATOM 891 N N . SER A 1 118 ? 11.665 -25.347 -58.532 1.00 45.89 143 SER A N 1
ATOM 892 C CA . SER A 1 118 ? 12.625 -24.579 -59.320 1.00 43.58 143 SER A CA 1
ATOM 893 C C . SER A 1 118 ? 14.000 -24.953 -58.795 1.00 42.72 143 SER A C 1
ATOM 894 O O . 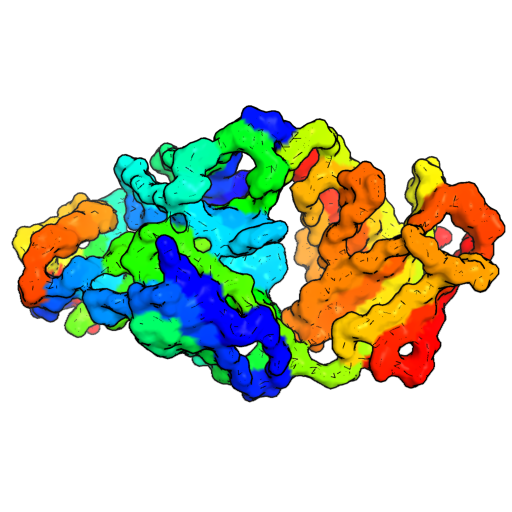SER A 1 118 ? 14.204 -24.994 -57.584 1.00 44.45 143 SER A O 1
ATOM 897 N N . VAL A 1 119 ? 14.941 -25.220 -59.690 1.00 40.75 144 VAL A N 1
ATOM 898 C CA . VAL A 1 119 ? 16.236 -25.736 -59.286 1.00 40.68 144 VAL A CA 1
ATOM 899 C C . VAL A 1 119 ? 17.357 -24.735 -59.559 1.00 40.91 144 VAL A C 1
ATOM 900 O O . VAL A 1 119 ? 17.397 -24.128 -60.617 1.00 43.76 144 VAL A O 1
ATOM 904 N N . PHE A 1 120 ? 18.257 -24.555 -58.595 1.00 40.84 145 PHE A N 1
ATOM 905 C CA . PHE A 1 120 ? 19.379 -23.633 -58.754 1.00 41.90 145 PHE A CA 1
ATOM 906 C C . PHE A 1 120 ? 20.663 -24.270 -58.247 1.00 43.77 145 PHE A C 1
ATOM 907 O O . PHE A 1 120 ? 20.631 -24.992 -57.248 1.00 43.22 145 PHE A O 1
ATOM 915 N N . ILE A 1 121 ? 21.791 -24.002 -58.911 1.00 37.77 146 ILE A N 1
ATOM 916 C CA . ILE A 1 121 ? 23.071 -24.498 -58.421 1.00 37.65 146 ILE A CA 1
ATOM 917 C C . ILE A 1 121 ? 24.010 -23.319 -58.172 1.00 40.45 146 ILE A C 1
ATOM 918 O O . ILE A 1 121 ? 23.949 -22.314 -58.868 1.00 41.62 146 ILE A O 1
ATOM 923 N N . PHE A 1 122 ? 24.825 -23.436 -57.130 1.00 36.80 147 PHE A N 1
ATOM 924 C CA . PHE A 1 122 ? 25.735 -22.385 -56.708 1.00 38.22 147 PHE A CA 1
ATOM 925 C C . PHE A 1 122 ? 27.140 -22.924 -56.591 1.00 39.34 147 PHE A C 1
ATOM 926 O O . PHE A 1 122 ? 27.378 -23.874 -55.854 1.00 39.84 147 PHE A O 1
ATOM 934 N N . PRO A 1 123 ? 28.082 -22.311 -57.311 1.00 40.70 148 PRO A N 1
ATOM 935 C CA . PRO A 1 123 ? 29.491 -22.686 -57.166 1.00 39.99 148 PRO A CA 1
ATOM 936 C C . PRO A 1 123 ? 30.053 -22.190 -55.839 1.00 42.77 148 PRO A C 1
ATOM 937 O O . PRO A 1 123 ? 29.460 -21.303 -55.238 1.00 43.21 148 PRO A O 1
ATOM 941 N N . PRO A 1 124 ? 31.177 -22.762 -55.379 1.00 38.79 149 PRO A N 1
ATOM 942 C CA . PRO A 1 124 ? 31.885 -22.214 -54.224 1.00 42.63 149 PRO A CA 1
ATOM 943 C C . PRO A 1 124 ? 32.272 -20.771 -54.478 1.00 48.32 149 PRO A C 1
ATOM 944 O O . PRO A 1 124 ? 32.606 -20.433 -55.614 1.00 45.27 149 PRO A O 1
ATOM 948 N N . SER A 1 125 ? 32.239 -19.938 -53.445 1.00 46.85 150 SER A N 1
ATOM 949 C CA . SER A 1 125 ? 32.716 -18.569 -53.585 1.00 52.23 150 SER A CA 1
ATOM 950 C C . SER A 1 125 ? 34.235 -18.565 -53.553 1.00 50.73 150 SER A C 1
ATOM 951 O O . SER A 1 125 ? 34.854 -19.441 -52.946 1.00 48.39 150 SER A O 1
ATOM 954 N N . ASP A 1 126 ? 34.843 -17.573 -54.194 1.00 54.34 151 ASP A N 1
ATOM 955 C CA . ASP A 1 126 ? 36.292 -17.434 -54.124 1.00 52.43 151 ASP A CA 1
ATOM 956 C C . ASP A 1 126 ? 36.762 -17.235 -52.690 1.00 52.15 151 ASP A C 1
ATOM 957 O O . ASP A 1 126 ? 37.843 -17.699 -52.318 1.00 54.25 151 ASP A O 1
ATOM 962 N N . GLU A 1 127 ? 35.945 -16.569 -51.877 1.00 53.36 152 GLU A N 1
ATOM 963 C CA . GLU A 1 127 ? 36.311 -16.336 -50.482 1.00 57.35 152 GLU A CA 1
ATOM 964 C C . GLU A 1 127 ? 36.491 -17.664 -49.738 1.00 51.87 152 GLU A C 1
ATOM 965 O O . GLU A 1 127 ? 37.444 -17.838 -48.978 1.00 51.74 152 GLU A O 1
ATOM 971 N N . GLN A 1 128 ? 35.576 -18.603 -49.967 1.00 49.83 153 GLN A N 1
ATOM 972 C CA . GLN A 1 128 ? 35.680 -19.915 -49.340 1.00 47.73 153 GLN A CA 1
ATOM 973 C C . GLN A 1 128 ? 36.925 -20.653 -49.797 1.00 48.63 153 GLN A C 1
ATOM 974 O O . GLN A 1 128 ? 37.612 -21.262 -48.991 1.00 52.14 153 GLN A O 1
ATOM 980 N N . LEU A 1 129 ? 37.187 -20.608 -51.103 1.00 50.96 154 LEU A N 1
ATOM 981 C CA . LEU A 1 129 ? 38.274 -21.374 -51.709 1.00 52.69 154 LEU A CA 1
ATOM 982 C C . LEU A 1 129 ? 39.619 -21.067 -51.069 1.00 54.70 154 LEU A C 1
ATOM 983 O O . LEU A 1 129 ? 40.461 -21.951 -50.919 1.00 58.46 154 LEU A O 1
ATOM 988 N N . LYS A 1 130 ? 39.802 -19.817 -50.661 1.00 57.99 155 LYS A N 1
ATOM 989 C CA . LYS A 1 130 ? 40.968 -19.426 -49.867 1.00 60.96 155 LYS A CA 1
ATOM 990 C C . LYS A 1 130 ? 41.241 -20.337 -48.663 1.00 62.43 155 LYS A C 1
ATOM 991 O O . LYS A 1 130 ? 42.398 -20.525 -48.274 1.00 63.25 155 LYS A O 1
ATOM 997 N N . SER A 1 131 ? 40.187 -20.891 -48.066 1.00 60.82 156 SER A N 1
ATOM 998 C CA . SER A 1 131 ? 40.340 -21.622 -46.812 1.00 57.71 156 SER A CA 1
ATOM 999 C C . SER A 1 131 ? 40.590 -23.119 -47.015 1.00 60.49 156 SER A C 1
ATOM 1000 O O . SER A 1 131 ? 40.777 -23.853 -46.043 1.00 60.88 156 SER A O 1
ATOM 1003 N N . GLY A 1 132 ? 40.571 -23.571 -48.268 1.00 56.76 157 GLY A N 1
ATOM 1004 C CA . GLY A 1 132 ? 40.904 -24.953 -48.579 1.00 56.95 157 GLY A CA 1
ATOM 1005 C C . GLY A 1 132 ? 39.720 -25.884 -48.772 1.00 56.79 157 GLY A C 1
ATOM 1006 O O . GLY A 1 132 ? 39.884 -27.080 -49.062 1.00 51.64 157 GLY A O 1
ATOM 1007 N N . THR A 1 133 ? 38.518 -25.345 -48.609 1.00 53.48 158 THR A N 1
ATOM 1008 C CA . THR A 1 133 ? 37.316 -26.147 -48.767 1.00 46.07 158 THR A CA 1
ATOM 1009 C C . THR A 1 133 ? 36.434 -25.495 -49.810 1.00 43.72 158 THR A C 1
ATOM 1010 O O . THR A 1 133 ? 36.476 -24.284 -50.001 1.00 46.31 158 THR A O 1
ATOM 1014 N N . ALA A 1 134 ? 35.668 -26.319 -50.508 1.00 41.98 159 ALA A N 1
ATOM 1015 C CA . ALA A 1 134 ? 34.694 -25.859 -51.474 1.00 38.89 159 ALA A CA 1
ATOM 1016 C C . ALA A 1 134 ? 33.338 -26.474 -51.143 1.00 42.64 159 ALA A C 1
ATOM 1017 O O . ALA A 1 134 ? 33.247 -27.680 -50.927 1.00 42.03 159 ALA A O 1
ATOM 1019 N N . SER A 1 135 ? 32.300 -25.644 -51.080 1.00 38.89 160 SER A N 1
ATOM 1020 C CA . SER A 1 135 ? 30.927 -26.130 -50.968 1.00 38.17 160 SER A CA 1
ATOM 1021 C C . SER A 1 135 ? 30.161 -25.799 -52.220 1.00 35.67 160 SER A C 1
ATOM 1022 O O . SER A 1 135 ? 30.155 -24.651 -52.667 1.00 39.50 160 SER A O 1
ATOM 1025 N N . VAL A 1 136 ? 29.517 -26.803 -52.797 1.00 34.82 161 VAL A N 1
ATOM 1026 C CA . VAL A 1 136 ? 28.616 -26.588 -53.916 1.00 36.29 161 VAL A CA 1
ATOM 1027 C C . VAL A 1 136 ? 27.196 -26.809 -53.420 1.00 38.60 161 VAL A C 1
ATOM 1028 O O . VAL A 1 136 ? 26.939 -27.770 -52.699 1.00 37.23 161 VAL A O 1
ATOM 1032 N N . VAL A 1 137 ? 26.278 -25.926 -53.796 1.00 36.47 162 VAL A N 1
ATOM 1033 C CA . VAL A 1 137 ? 24.938 -25.954 -53.231 1.00 38.17 162 VAL A CA 1
ATOM 1034 C C . VAL A 1 137 ? 23.881 -26.030 -54.309 1.00 38.41 162 VAL A C 1
ATOM 1035 O O . VAL A 1 137 ? 23.899 -25.268 -55.271 1.00 39.73 162 VAL A O 1
ATOM 1039 N N . CYS A 1 138 ? 22.978 -26.987 -54.142 1.00 34.62 163 CYS A N 1
ATOM 1040 C CA . CYS A 1 138 ? 21.860 -27.188 -55.033 1.00 39.37 163 CYS A CA 1
ATOM 1041 C C . CYS A 1 138 ? 20.582 -26.875 -54.266 1.00 39.64 163 CYS A C 1
ATOM 1042 O O . CYS A 1 138 ? 20.323 -27.471 -53.218 1.00 39.80 163 CYS A O 1
ATOM 1045 N N . LEU A 1 139 ? 19.805 -25.928 -54.769 1.00 38.03 164 LEU A N 1
ATOM 1046 C CA . LEU A 1 139 ? 18.566 -25.534 -54.117 1.00 40.40 164 LEU A CA 1
ATOM 1047 C C . LEU A 1 139 ? 17.343 -26.000 -54.897 1.00 41.83 164 LEU A C 1
ATOM 1048 O O . LEU A 1 139 ? 17.260 -25.791 -56.107 1.00 37.74 164 LEU A O 1
ATOM 1053 N N . LEU A 1 140 ? 16.401 -26.636 -54.199 1.00 36.29 165 LEU A N 1
ATOM 1054 C CA . LEU A 1 140 ? 15.109 -27.002 -54.778 1.00 38.95 165 LEU A CA 1
ATOM 1055 C C . LEU A 1 140 ? 14.061 -26.125 -54.111 1.00 41.90 165 LEU A C 1
ATOM 1056 O O . LEU A 1 140 ? 13.840 -26.227 -52.902 1.00 38.52 165 LEU A O 1
ATOM 1061 N N . ASN A 1 141 ? 13.418 -25.266 -54.887 1.00 40.27 166 ASN A N 1
ATOM 1062 C CA . ASN A 1 141 ? 12.573 -24.239 -54.302 1.00 41.95 166 ASN A CA 1
ATOM 1063 C C . ASN A 1 141 ? 11.076 -24.457 -54.537 1.00 43.11 166 ASN A C 1
ATOM 1064 O O . ASN A 1 141 ? 10.634 -24.664 -55.672 1.00 42.93 166 ASN A O 1
ATOM 1069 N N . ASN A 1 142 ? 10.315 -24.409 -53.442 1.00 41.07 167 ASN A N 1
ATOM 1070 C CA . ASN A 1 142 ? 8.841 -24.385 -53.444 1.00 42.44 167 ASN A CA 1
ATOM 1071 C C . ASN A 1 142 ? 8.153 -25.531 -54.187 1.00 41.32 167 ASN A C 1
ATOM 1072 O O . ASN A 1 142 ? 7.428 -25.303 -55.147 1.00 44.01 167 ASN A O 1
ATOM 1077 N N . PHE A 1 143 ? 8.352 -26.755 -53.719 1.00 40.10 168 PHE A N 1
ATOM 1078 C CA . PHE A 1 143 ? 7.745 -27.908 -54.367 1.00 41.68 168 PHE A CA 1
ATOM 1079 C C . PHE A 1 143 ? 6.794 -28.663 -53.442 1.00 45.31 168 PHE A C 1
ATOM 1080 O O . PHE A 1 143 ? 6.780 -28.435 -52.232 1.00 41.22 168 PHE A O 1
ATOM 1088 N N . TYR A 1 144 ? 6.024 -29.573 -54.029 1.00 41.16 169 TYR A N 1
ATOM 1089 C CA . TYR A 1 144 ? 5.120 -30.448 -53.300 1.00 45.09 169 TYR A CA 1
ATOM 1090 C C . TYR A 1 144 ? 4.761 -31.643 -54.180 1.00 45.19 169 TYR A C 1
ATOM 1091 O O . TYR A 1 144 ? 4.418 -31.460 -55.340 1.00 43.23 169 TYR A O 1
ATOM 1100 N N . PRO A 1 145 ? 4.774 -32.865 -53.623 1.00 47.31 170 PRO A N 1
ATOM 1101 C CA . PRO A 1 145 ? 4.983 -33.231 -52.217 1.00 46.99 170 PRO A CA 1
ATOM 1102 C C . PRO A 1 145 ? 6.434 -33.173 -51.768 1.00 45.12 170 PRO A C 1
ATOM 1103 O O . PRO A 1 145 ? 7.325 -32.832 -52.555 1.00 44.87 170 PRO A O 1
ATOM 1107 N N . ARG A 1 146 ? 6.650 -33.531 -50.506 1.00 45.52 171 ARG A N 1
ATOM 1108 C CA . ARG A 1 146 ? 7.934 -33.376 -49.842 1.00 46.90 171 ARG A CA 1
ATOM 1109 C C . ARG A 1 146 ? 9.034 -34.269 -50.428 1.00 49.32 171 ARG A C 1
ATOM 1110 O O . ARG A 1 146 ? 10.198 -33.894 -50.411 1.00 50.09 171 ARG A O 1
ATOM 1118 N N . GLU A 1 147 ? 8.668 -35.439 -50.946 1.00 48.61 172 GLU A N 1
ATOM 1119 C CA . GLU A 1 147 ? 9.656 -36.395 -51.454 1.00 54.18 172 GLU A CA 1
ATOM 1120 C C . GLU A 1 147 ? 10.392 -35.885 -52.701 1.00 48.08 172 GLU A C 1
ATOM 1121 O O . GLU A 1 147 ? 9.779 -35.495 -53.689 1.00 47.57 172 GLU A O 1
ATOM 1127 N N . ALA A 1 148 ? 11.715 -35.882 -52.635 1.00 47.80 173 ALA A N 1
ATOM 1128 C CA . ALA A 1 148 ? 12.527 -35.417 -53.747 1.00 48.78 173 ALA A CA 1
ATOM 1129 C C . ALA A 1 148 ? 13.857 -36.118 -53.727 1.00 50.42 173 ALA A C 1
ATOM 1130 O O . ALA A 1 148 ? 14.343 -36.511 -52.665 1.00 52.88 173 ALA A O 1
ATOM 1132 N N . LYS A 1 149 ? 14.448 -36.273 -54.899 1.00 42.78 174 LYS A N 1
ATOM 1133 C CA . LYS A 1 149 ? 15.721 -36.954 -55.013 1.00 48.71 174 LYS A CA 1
ATOM 1134 C C . LYS A 1 149 ? 16.749 -36.031 -55.658 1.00 47.49 174 LYS A C 1
ATOM 1135 O O . LYS A 1 149 ? 16.467 -35.387 -56.667 1.00 47.23 174 LYS A O 1
ATOM 1141 N N . VAL A 1 150 ? 17.928 -35.945 -55.051 1.00 43.49 175 VAL A N 1
ATOM 1142 C CA . VAL A 1 150 ? 18.997 -35.114 -55.585 1.00 43.77 175 VAL A CA 1
ATOM 1143 C C . VAL A 1 150 ? 20.266 -35.920 -55.767 1.00 44.94 175 VAL A C 1
ATOM 1144 O O . VAL A 1 150 ? 20.752 -36.558 -54.836 1.00 44.80 175 VAL A O 1
ATOM 1148 N N . GLN A 1 151 ? 20.816 -35.859 -56.972 1.00 43.32 176 GLN A N 1
ATOM 1149 C CA . GLN A 1 151 ? 21.999 -36.627 -57.307 1.00 44.59 176 GLN A CA 1
ATOM 1150 C C . GLN A 1 151 ? 23.131 -35.725 -57.784 1.00 41.11 176 GLN A C 1
ATOM 1151 O O . GLN A 1 151 ? 22.947 -34.954 -58.713 1.00 40.74 176 GLN A O 1
ATOM 1157 N N . TRP A 1 152 ? 24.293 -35.819 -57.151 1.00 39.29 177 TRP A N 1
ATOM 1158 C CA . TRP A 1 152 ? 25.435 -35.009 -57.545 1.00 41.26 177 TRP A CA 1
ATOM 1159 C C . TRP A 1 152 ? 26.384 -35.744 -58.514 1.00 40.67 177 TRP A C 1
ATOM 1160 O O . TRP A 1 152 ? 26.718 -36.905 -58.291 1.00 39.13 177 TRP A O 1
ATOM 1171 N N . LYS A 1 153 ? 26.819 -35.058 -59.569 1.00 37.91 178 LYS A N 1
ATOM 1172 C CA . LYS A 1 153 ? 27.892 -35.560 -60.437 1.00 41.52 178 LYS A CA 1
ATOM 1173 C C . LYS A 1 153 ? 28.995 -34.531 -60.683 1.00 40.87 178 LYS A C 1
ATOM 1174 O O . LYS A 1 153 ? 28.734 -33.369 -60.988 1.00 42.21 178 LYS A O 1
ATOM 1180 N N . VAL A 1 154 ? 30.233 -34.983 -60.536 1.00 39.87 179 VAL A N 1
ATOM 1181 C CA . VAL A 1 154 ? 31.421 -34.195 -60.825 1.00 41.86 179 VAL A CA 1
ATOM 1182 C C . VAL A 1 154 ? 32.196 -34.887 -61.949 1.00 46.67 179 VAL A C 1
ATOM 1183 O O . VAL A 1 154 ? 32.740 -35.974 -61.740 1.00 42.17 179 VAL A O 1
ATOM 1187 N N . ASP A 1 155 ? 32.223 -34.264 -63.130 1.00 45.80 180 ASP A N 1
ATOM 1188 C CA . ASP A 1 155 ? 32.797 -34.868 -64.347 1.00 48.38 180 ASP A CA 1
ATOM 1189 C C . ASP A 1 155 ? 32.210 -36.259 -64.565 1.00 48.01 180 ASP A C 1
ATOM 1190 O O . ASP A 1 155 ? 32.926 -37.239 -64.775 1.00 45.69 180 ASP A O 1
ATOM 1195 N N . ASN A 1 156 ? 30.889 -36.299 -64.490 1.00 43.01 181 ASN A N 1
ATOM 1196 C CA . ASN A 1 156 ? 30.072 -37.504 -64.521 1.00 46.84 181 ASN A CA 1
ATOM 1197 C C . ASN A 1 156 ? 30.425 -38.616 -63.520 1.00 42.57 181 ASN A C 1
ATOM 1198 O O . ASN A 1 156 ? 29.963 -39.745 -63.665 1.00 45.26 181 ASN A O 1
ATOM 1203 N N . ALA A 1 157 ? 31.182 -38.292 -62.477 1.00 41.96 182 ALA A N 1
ATOM 1204 C CA . ALA A 1 157 ? 31.371 -39.233 -61.373 1.00 40.81 182 ALA A CA 1
ATOM 1205 C C . ALA A 1 157 ? 30.305 -39.005 -60.299 1.00 43.34 182 ALA A C 1
ATOM 1206 O O . ALA A 1 157 ? 30.254 -37.934 -59.683 1.00 40.04 182 ALA A O 1
ATOM 1208 N N . LEU A 1 158 ? 29.464 -40.011 -60.084 1.00 37.48 183 LEU A N 1
ATOM 1209 C CA . LEU A 1 158 ? 28.434 -39.954 -59.050 1.00 41.80 183 LEU A CA 1
ATOM 1210 C C . LEU A 1 158 ? 29.047 -39.729 -57.667 1.00 41.20 183 LEU A C 1
ATOM 1211 O O . LEU A 1 158 ? 29.936 -40.469 -57.247 1.00 44.02 183 LEU A O 1
ATOM 1216 N N . GLN A 1 159 ? 28.574 -38.698 -56.968 1.00 42.55 184 GLN A N 1
ATOM 1217 C CA . GLN A 1 159 ? 29.075 -38.373 -55.629 1.00 41.38 184 GLN A CA 1
ATOM 1218 C C . GLN A 1 159 ? 28.246 -39.083 -54.562 1.00 43.26 184 GLN A C 1
ATOM 1219 O O . GLN A 1 159 ? 27.025 -38.901 -54.491 1.00 41.10 184 GLN A O 1
ATOM 1225 N N . SER A 1 160 ? 28.898 -39.886 -53.730 1.00 39.76 185 SER A N 1
ATOM 1226 C CA . SER A 1 160 ? 28.156 -40.637 -52.724 1.00 45.03 185 SER A CA 1
ATOM 1227 C C . SER A 1 160 ? 28.778 -40.538 -51.339 1.00 39.48 185 SER A C 1
ATOM 1228 O O . SER A 1 160 ? 29.907 -40.958 -51.121 1.00 42.93 185 SER A O 1
ATOM 1231 N N . GLY A 1 161 ? 28.031 -39.961 -50.405 1.00 44.05 186 GLY A N 1
ATOM 1232 C CA . GLY A 1 161 ? 28.477 -39.877 -49.027 1.00 43.06 186 GLY A CA 1
ATOM 1233 C C . GLY A 1 161 ? 29.116 -38.560 -48.628 1.00 40.11 186 GLY A C 1
ATOM 1234 O O . GLY A 1 161 ? 29.494 -38.383 -47.478 1.00 44.16 186 GLY A O 1
ATOM 1235 N N . ASN A 1 162 ? 29.242 -37.626 -49.561 1.00 41.29 187 ASN A N 1
ATOM 1236 C CA . ASN A 1 162 ? 29.887 -36.352 -49.242 1.00 41.91 187 ASN A CA 1
ATOM 1237 C C . ASN A 1 162 ? 28.951 -35.164 -49.453 1.00 40.87 187 ASN A C 1
ATOM 1238 O O . ASN A 1 162 ? 29.390 -34.047 -49.729 1.00 39.08 187 ASN A O 1
ATOM 1243 N N . SER A 1 163 ? 27.657 -35.411 -49.311 1.00 40.22 188 SER A N 1
ATOM 1244 C CA . SER A 1 163 ? 26.673 -34.338 -49.349 1.00 40.67 188 SER A CA 1
ATOM 1245 C C . SER A 1 163 ? 25.679 -34.436 -48.185 1.00 41.59 188 SER A C 1
ATOM 1246 O O . SER A 1 163 ? 25.456 -35.515 -47.636 1.00 40.77 188 SER A O 1
ATOM 1249 N N . GLN A 1 164 ? 25.088 -33.304 -47.809 1.00 38.46 189 GLN A N 1
ATOM 1250 C CA . GLN A 1 164 ? 24.042 -33.290 -46.781 1.00 40.84 189 GLN A CA 1
ATOM 1251 C C . GLN A 1 164 ? 22.847 -32.477 -47.249 1.00 41.71 189 GLN A C 1
ATOM 1252 O O . GLN A 1 164 ? 23.011 -31.452 -47.907 1.00 41.72 189 GLN A O 1
ATOM 1258 N N . GLU A 1 165 ? 21.649 -32.936 -46.901 1.00 37.61 190 GLU A N 1
ATOM 1259 C CA . GLU A 1 165 ? 20.420 -32.263 -47.278 1.00 40.50 190 GLU A CA 1
ATOM 1260 C C . GLU A 1 165 ? 19.740 -31.629 -46.070 1.00 41.66 190 GLU A C 1
ATOM 1261 O O . GLU A 1 165 ? 19.834 -32.140 -44.958 1.00 35.36 190 GLU A O 1
ATOM 1267 N N . SER A 1 166 ? 19.039 -30.532 -46.315 1.00 36.05 191 SER A N 1
ATOM 1268 C CA . SER A 1 166 ? 18.210 -29.888 -45.314 1.00 37.33 191 SER A CA 1
ATOM 1269 C C . SER A 1 166 ? 16.901 -29.494 -45.967 1.00 38.27 191 SER A C 1
ATOM 1270 O O . SER A 1 166 ? 16.897 -29.011 -47.101 1.00 37.54 191 SER A O 1
ATOM 1273 N N . VAL A 1 167 ? 15.797 -29.690 -45.251 1.00 36.16 192 VAL A N 1
ATOM 1274 C CA . VAL A 1 167 ? 14.462 -29.401 -45.771 1.00 38.63 192 VAL A CA 1
ATOM 1275 C C . VAL A 1 167 ? 13.707 -28.428 -44.861 1.00 38.62 192 VAL A C 1
ATOM 1276 O O . VAL A 1 167 ? 13.787 -28.531 -43.649 1.00 38.64 192 VAL A O 1
ATOM 1280 N N . THR A 1 168 ? 13.006 -27.461 -45.441 1.00 36.97 193 THR A N 1
ATOM 1281 C CA . THR A 1 168 ? 12.217 -26.547 -44.633 1.00 40.67 193 THR A CA 1
ATOM 1282 C C . THR A 1 168 ? 10.946 -27.214 -44.129 1.00 41.38 193 THR A C 1
ATOM 1283 O O . THR A 1 168 ? 10.528 -28.263 -44.611 1.00 42.08 193 THR A O 1
ATOM 1287 N N . GLU A 1 169 ? 10.346 -26.582 -43.135 1.00 44.11 194 GLU A N 1
ATOM 1288 C CA . GLU A 1 169 ? 8.969 -26.845 -42.738 1.00 46.44 194 GLU A CA 1
ATOM 1289 C C . GLU A 1 169 ? 8.041 -26.439 -43.880 1.00 43.33 194 GLU A C 1
ATOM 1290 O O . GLU A 1 169 ? 8.422 -25.659 -44.755 1.00 39.97 194 GLU A O 1
ATOM 1296 N N . GLN A 1 170 ? 6.823 -26.958 -43.869 1.00 40.83 195 GLN A N 1
ATOM 1297 C CA . GLN A 1 170 ? 5.852 -26.598 -44.892 1.00 40.59 195 GLN A CA 1
ATOM 1298 C C . GLN A 1 170 ? 5.544 -25.111 -44.815 1.00 43.46 195 GLN A C 1
ATOM 1299 O O . GLN A 1 170 ? 5.289 -24.581 -43.744 1.00 42.87 195 GLN A O 1
ATOM 1305 N N . ASP A 1 171 ? 5.589 -24.432 -45.950 1.00 41.40 196 ASP A N 1
ATOM 1306 C CA . ASP A 1 171 ? 5.404 -22.994 -45.978 1.00 42.13 196 ASP A CA 1
ATOM 1307 C C . ASP A 1 171 ? 4.010 -22.605 -45.498 1.00 45.00 196 ASP A C 1
ATOM 1308 O O . ASP A 1 171 ? 3.029 -23.230 -45.880 1.00 44.04 196 ASP A O 1
ATOM 1313 N N . SER A 1 172 ? 3.917 -21.564 -44.683 1.00 44.59 197 SER A N 1
ATOM 1314 C CA . SER A 1 172 ? 2.626 -21.190 -44.106 1.00 46.20 197 SER A CA 1
ATOM 1315 C C . SER A 1 172 ? 1.673 -20.553 -45.115 1.00 47.49 197 SER A C 1
ATOM 1316 O O . SER A 1 172 ? 0.494 -20.365 -44.816 1.00 49.55 197 SER A O 1
ATOM 1319 N N . LYS A 1 173 ? 2.178 -20.230 -46.304 1.00 47.58 198 LYS A N 1
ATOM 1320 C CA . LYS A 1 173 ? 1.395 -19.50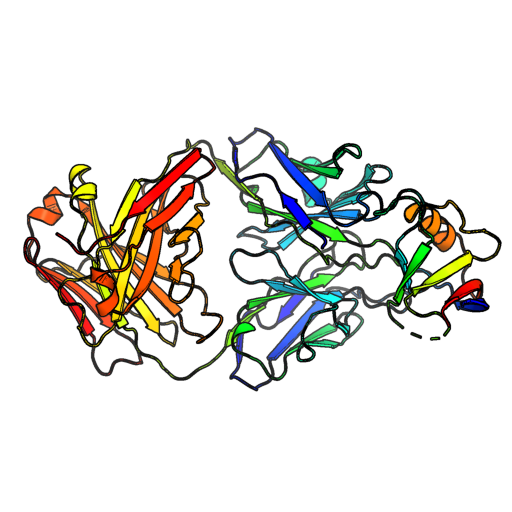7 -47.305 1.00 50.26 198 LYS A CA 1
ATOM 1321 C C . LYS A 1 173 ? 1.053 -20.344 -48.535 1.00 51.68 198 LYS A C 1
ATOM 1322 O O . LYS A 1 173 ? -0.083 -20.318 -49.000 1.00 50.42 198 LYS A O 1
ATOM 1328 N N . ASP A 1 174 ? 2.019 -21.078 -49.082 1.00 46.55 199 ASP A N 1
ATOM 1329 C CA . ASP A 1 174 ? 1.716 -21.834 -50.294 1.00 45.57 199 ASP A CA 1
ATOM 1330 C C . ASP A 1 174 ? 1.790 -23.337 -50.081 1.00 44.68 199 ASP A C 1
ATOM 1331 O O . ASP A 1 174 ? 1.551 -24.106 -51.010 1.00 47.45 199 ASP A O 1
ATOM 1336 N N . SER A 1 175 ? 2.107 -23.745 -48.854 1.00 41.75 200 SER A N 1
ATOM 1337 C CA . SER A 1 175 ? 2.098 -25.154 -48.450 1.00 42.65 200 SER A CA 1
ATOM 1338 C C . SER A 1 175 ? 3.168 -25.991 -49.148 1.00 43.17 200 SER A C 1
ATOM 1339 O O . SER A 1 175 ? 3.075 -27.219 -49.182 1.00 40.14 200 SER A O 1
ATOM 1342 N N . THR A 1 176 ? 4.194 -25.332 -49.673 1.00 39.80 201 THR A N 1
ATOM 1343 C CA . THR A 1 176 ? 5.290 -26.051 -50.311 1.00 41.22 201 THR A CA 1
ATOM 1344 C C . THR A 1 176 ? 6.464 -26.250 -49.372 1.00 41.46 201 THR A C 1
ATOM 1345 O O . THR A 1 176 ? 6.500 -25.687 -48.269 1.00 41.33 201 THR A O 1
ATOM 1349 N N . TYR A 1 177 ? 7.419 -27.052 -49.831 1.00 37.87 202 TYR A N 1
ATOM 1350 C CA . TYR A 1 177 ? 8.685 -27.271 -49.143 1.00 37.72 202 TYR A CA 1
ATOM 1351 C C . TYR A 1 177 ? 9.847 -26.759 -49.978 1.00 39.36 202 TYR A C 1
ATOM 1352 O O . TYR A 1 177 ? 9.725 -26.577 -51.188 1.00 37.13 202 TYR A O 1
ATOM 1361 N N . SER A 1 178 ? 10.990 -26.546 -49.341 1.00 37.29 203 SER A N 1
ATOM 1362 C CA . SER A 1 178 ? 12.198 -26.289 -50.093 1.00 35.21 203 SER A CA 1
ATOM 1363 C C . SER A 1 178 ? 13.299 -27.153 -49.528 1.00 38.19 203 SER A C 1
ATOM 1364 O O . SER A 1 178 ? 13.199 -27.666 -48.412 1.00 39.05 203 SER A O 1
ATOM 1367 N N . LEU A 1 179 ? 14.349 -27.340 -50.308 1.00 34.59 204 LEU A N 1
ATOM 1368 C CA . LEU A 1 179 ? 15.385 -28.267 -49.930 1.00 37.57 204 LEU A CA 1
ATOM 1369 C C . LEU A 1 179 ? 16.712 -27.765 -50.470 1.00 39.71 204 LEU A C 1
ATOM 1370 O O . LEU A 1 179 ? 16.786 -27.282 -51.599 1.00 39.18 204 LEU A O 1
ATOM 1375 N N . SER A 1 180 ? 17.750 -27.870 -49.651 1.00 36.29 205 SER A N 1
ATOM 1376 C CA . SER A 1 180 ? 19.104 -27.601 -50.107 1.00 40.78 205 SER A CA 1
ATOM 1377 C C . SER A 1 180 ? 19.915 -28.871 -50.003 1.00 41.04 205 SER A C 1
ATOM 1378 O O . SER A 1 180 ? 19.708 -29.678 -49.094 1.00 39.66 205 SER A O 1
ATOM 1381 N N . SER A 1 181 ? 20.833 -29.053 -50.937 1.00 39.15 206 SER A N 1
ATOM 1382 C CA . SER A 1 181 ? 21.805 -30.115 -50.820 1.00 40.17 206 SER A CA 1
ATOM 1383 C C . SER A 1 181 ? 23.183 -29.517 -51.017 1.00 39.60 206 SER A C 1
ATOM 1384 O O . SER A 1 181 ? 23.445 -28.837 -52.011 1.00 40.42 206 SER A O 1
ATOM 1387 N N . THR A 1 182 ? 24.057 -29.766 -50.057 1.00 38.11 207 THR A N 1
ATOM 1388 C CA . THR A 1 182 ? 25.388 -29.199 -50.070 1.00 38.30 207 THR A CA 1
ATOM 1389 C C . THR A 1 182 ? 26.438 -30.283 -50.280 1.00 39.63 207 THR A C 1
ATOM 1390 O O . THR A 1 182 ? 26.598 -31.181 -49.444 1.00 39.61 207 THR A O 1
ATOM 1394 N N . LEU A 1 183 ? 27.160 -30.177 -51.392 1.00 39.83 208 LEU A N 1
ATOM 1395 C CA . LEU A 1 183 ? 28.310 -31.033 -51.683 1.00 35.91 208 LEU A CA 1
ATOM 1396 C C . LEU A 1 183 ? 29.595 -30.430 -51.135 1.00 37.80 208 LEU A C 1
ATOM 1397 O O . LEU A 1 183 ? 29.903 -29.271 -51.402 1.00 37.87 208 LEU A O 1
ATOM 1402 N N . THR A 1 184 ? 30.349 -31.205 -50.364 1.00 36.44 209 THR A N 1
ATOM 1403 C CA . THR A 1 184 ? 31.619 -30.729 -49.830 1.00 42.18 209 THR A CA 1
ATOM 1404 C C . THR A 1 184 ? 32.788 -31.376 -50.583 1.00 46.10 209 THR A C 1
ATOM 1405 O O . THR A 1 184 ? 32.796 -32.585 -50.814 1.00 45.12 209 THR A O 1
ATOM 1409 N N . LEU A 1 185 ? 33.751 -30.549 -50.980 1.00 43.85 210 LEU A N 1
ATOM 1410 C CA . LEU A 1 185 ? 34.964 -30.995 -51.675 1.00 45.73 210 LEU A CA 1
ATOM 1411 C C . LEU A 1 185 ? 36.152 -30.261 -51.116 1.00 41.67 210 LEU A C 1
ATOM 1412 O O . LEU A 1 185 ? 36.016 -29.123 -50.676 1.00 44.44 210 LEU A O 1
ATOM 1417 N N . SER A 1 186 ? 37.322 -30.883 -51.140 1.00 44.69 211 SER A N 1
ATOM 1418 C CA . SER A 1 186 ? 38.536 -30.140 -50.845 1.00 45.49 211 SER A CA 1
ATOM 1419 C C . SER A 1 186 ? 38.755 -29.166 -51.999 1.00 43.35 211 SER A C 1
ATOM 1420 O O . SER A 1 186 ? 38.261 -29.391 -53.099 1.00 42.74 211 SER A O 1
ATOM 1423 N N . LYS A 1 187 ? 39.476 -28.084 -51.745 1.00 43.54 212 LYS A N 1
ATOM 1424 C CA . LYS A 1 187 ? 39.791 -27.141 -52.801 1.00 46.36 212 LYS A CA 1
ATOM 1425 C C . LYS A 1 187 ? 40.583 -27.840 -53.910 1.00 47.38 212 LYS A C 1
ATOM 1426 O O . LYS A 1 187 ? 40.314 -27.627 -55.085 1.00 49.80 212 LYS A O 1
ATOM 1432 N N . ALA A 1 188 ? 41.539 -28.685 -53.530 1.00 47.03 213 ALA A N 1
ATOM 1433 C CA . ALA A 1 188 ? 42.374 -29.378 -54.514 1.00 47.99 213 ALA A CA 1
ATOM 1434 C C . ALA A 1 188 ? 41.518 -30.188 -55.479 1.00 49.64 213 ALA A C 1
ATOM 1435 O O . ALA A 1 188 ? 41.693 -30.104 -56.698 1.00 48.68 213 ALA A O 1
ATOM 1437 N N . ASP A 1 189 ? 40.560 -30.940 -54.937 1.00 49.40 214 ASP A N 1
ATOM 1438 C CA . ASP A 1 189 ? 39.658 -31.722 -55.783 1.00 44.66 214 ASP A CA 1
ATOM 1439 C C . ASP A 1 189 ? 38.751 -30.825 -56.622 1.00 46.24 214 ASP A C 1
ATOM 1440 O O . ASP A 1 189 ? 38.491 -31.120 -57.789 1.00 45.13 214 ASP A O 1
ATOM 1445 N N . TYR A 1 190 ? 38.273 -29.730 -56.037 1.00 43.79 215 TYR A N 1
ATOM 1446 C CA . TYR A 1 190 ? 37.383 -28.837 -56.775 1.00 45.58 215 TYR A CA 1
ATOM 1447 C C . TYR A 1 190 ? 38.090 -28.303 -58.028 1.00 46.01 215 TYR A C 1
ATOM 1448 O O . TYR A 1 190 ? 37.483 -28.162 -59.094 1.00 43.49 215 TYR A O 1
ATOM 1457 N N . GLU A 1 191 ? 39.380 -28.031 -57.898 1.00 45.10 216 GLU A N 1
ATOM 1458 C CA . GLU A 1 191 ? 40.133 -27.472 -59.012 1.00 53.15 216 GLU A CA 1
ATOM 1459 C C . GLU A 1 191 ? 40.540 -28.505 -60.070 1.00 51.00 216 GLU A C 1
ATOM 1460 O O . GLU A 1 191 ? 40.832 -28.129 -61.199 1.00 52.48 216 GLU A O 1
ATOM 1466 N N . LYS A 1 192 ? 40.548 -29.790 -59.716 1.00 47.98 217 LYS A N 1
ATOM 1467 C CA . LYS A 1 192 ? 40.854 -30.858 -60.676 1.00 48.70 217 LYS A CA 1
ATOM 1468 C C . LYS A 1 192 ? 39.722 -31.131 -61.666 1.00 52.90 217 LYS A C 1
ATOM 1469 O O . LYS A 1 192 ? 39.928 -31.794 -62.675 1.00 54.34 217 LYS A O 1
ATOM 1475 N N . HIS A 1 193 ? 38.522 -30.641 -61.393 1.00 48.73 218 HIS A N 1
ATOM 1476 C CA . HIS A 1 193 ? 37.399 -31.016 -62.239 1.00 46.99 218 HIS A CA 1
ATOM 1477 C C . HIS A 1 193 ? 36.691 -29.817 -62.837 1.00 46.04 218 HIS A C 1
ATOM 1478 O O . HIS A 1 193 ? 36.861 -28.695 -62.369 1.00 48.94 218 HIS A O 1
ATOM 1485 N N . LYS A 1 194 ? 35.893 -30.066 -63.867 1.00 42.88 219 LYS A N 1
ATOM 1486 C CA . LYS A 1 194 ? 35.256 -29.001 -64.635 1.00 47.56 219 LYS A CA 1
ATOM 1487 C C . LYS A 1 194 ? 33.736 -28.938 -64.492 1.00 43.64 219 LYS A C 1
ATOM 1488 O O . LYS A 1 194 ? 33.181 -27.887 -64.183 1.00 45.05 219 LYS A O 1
ATOM 1494 N N . VAL A 1 195 ? 33.060 -30.050 -64.752 1.00 40.80 220 VAL A N 1
ATOM 1495 C CA . VAL A 1 195 ? 31.607 -30.041 -64.774 1.00 43.66 220 VAL A CA 1
ATOM 1496 C C . VAL A 1 195 ? 31.034 -30.449 -63.421 1.00 43.28 220 VAL A C 1
ATOM 1497 O O . VAL A 1 195 ? 31.344 -31.519 -62.897 1.00 41.81 220 VAL A O 1
ATOM 1501 N N . TYR A 1 196 ? 30.205 -29.573 -62.863 1.00 44.83 221 TYR A N 1
ATOM 1502 C CA . TYR A 1 196 ? 29.554 -29.810 -61.580 1.00 40.71 221 TYR A CA 1
ATOM 1503 C C . TYR A 1 196 ? 28.069 -29.760 -61.782 1.00 42.05 221 TYR A C 1
ATOM 1504 O O . TYR A 1 196 ? 27.556 -28.766 -62.272 1.00 43.51 221 TYR A O 1
ATOM 1513 N N . ALA A 1 197 ? 27.373 -30.826 -61.402 1.00 40.71 222 ALA A N 1
ATOM 1514 C CA . ALA A 1 197 ? 25.980 -30.975 -61.783 1.00 41.93 222 ALA A CA 1
ATOM 1515 C C . ALA A 1 197 ? 25.116 -31.605 -60.679 1.00 44.56 222 ALA A C 1
ATOM 1516 O O . ALA A 1 197 ? 25.534 -32.560 -60.011 1.00 40.04 222 ALA A O 1
ATOM 1518 N N . CYS A 1 198 ? 23.914 -31.073 -60.480 1.00 44.47 223 CYS A N 1
ATOM 1519 C CA . CYS A 1 198 ? 22.964 -31.767 -59.623 1.00 44.34 223 CYS A CA 1
ATOM 1520 C C . CYS A 1 198 ? 21.714 -32.097 -60.409 1.00 43.84 223 CYS A C 1
ATOM 1521 O O . CYS A 1 198 ? 21.200 -31.288 -61.185 1.00 44.89 223 CYS A O 1
ATOM 1524 N N . GLU A 1 199 ? 21.246 -33.318 -60.216 1.00 43.01 224 GLU A N 1
ATOM 1525 C CA . GLU A 1 199 ? 20.111 -33.822 -60.955 1.00 43.05 224 GLU A CA 1
ATOM 1526 C C . GLU A 1 199 ? 18.935 -34.069 -60.023 1.00 43.21 224 GLU A C 1
ATOM 1527 O O . GLU A 1 199 ? 19.046 -34.818 -59.061 1.00 43.58 224 GLU A O 1
ATOM 1533 N N . VAL A 1 200 ? 17.801 -33.453 -60.328 1.00 42.84 225 VAL A N 1
ATOM 1534 C CA . VAL A 1 200 ? 16.654 -33.499 -59.450 1.00 43.86 225 VAL A CA 1
ATOM 1535 C C . VAL A 1 200 ? 15.510 -34.347 -59.994 1.00 47.23 225 VAL A C 1
ATOM 1536 O O . VAL A 1 200 ? 14.997 -34.088 -61.084 1.00 45.53 225 VAL A O 1
ATOM 1540 N N . THR A 1 201 ? 15.102 -35.352 -59.223 1.00 47.46 226 THR A N 1
ATOM 1541 C CA . THR A 1 201 ? 13.895 -36.120 -59.538 1.00 46.58 226 THR A CA 1
ATOM 1542 C C . THR A 1 201 ? 12.741 -35.724 -58.609 1.00 48.97 226 THR A C 1
ATOM 1543 O O . THR A 1 201 ? 12.934 -35.590 -57.402 1.00 45.20 226 THR A O 1
ATOM 1547 N N . HIS A 1 202 ? 11.550 -35.529 -59.166 1.00 46.30 227 HIS A N 1
ATOM 1548 C CA . HIS A 1 202 ? 10.380 -35.195 -58.365 1.00 47.42 227 HIS A CA 1
ATOM 1549 C C . HIS A 1 202 ? 9.116 -35.507 -59.137 1.00 50.17 227 HIS A C 1
ATOM 1550 O O . HIS A 1 202 ? 9.109 -35.456 -60.364 1.00 46.78 227 HIS A O 1
ATOM 1557 N N . GLN A 1 203 ? 8.047 -35.816 -58.408 1.00 48.42 228 GLN A N 1
ATOM 1558 C CA . GLN A 1 203 ? 6.760 -36.174 -59.006 1.00 50.99 228 GLN A CA 1
ATOM 1559 C C . GLN A 1 203 ? 6.210 -35.117 -59.970 1.00 49.54 228 GLN A C 1
ATOM 1560 O O . GLN A 1 203 ? 5.475 -35.436 -60.901 1.00 51.90 228 GLN A O 1
ATOM 1566 N N . GLY A 1 204 ? 6.565 -33.858 -59.745 1.00 48.16 229 GLY A N 1
ATOM 1567 C CA . GLY A 1 204 ? 6.070 -32.771 -60.569 1.00 47.84 229 GLY A CA 1
ATOM 1568 C C . GLY A 1 204 ? 6.879 -32.561 -61.838 1.00 50.88 229 GLY A C 1
ATOM 1569 O O . GLY A 1 204 ? 6.533 -31.722 -62.669 1.00 49.60 229 GLY A O 1
ATOM 1570 N N . LEU A 1 205 ? 7.969 -33.312 -61.976 1.00 49.95 230 LEU A N 1
ATOM 1571 C CA . LEU A 1 205 ? 8.787 -33.263 -63.184 1.00 51.87 230 LEU A CA 1
ATOM 1572 C C . LEU A 1 205 ? 8.544 -34.509 -64.035 1.00 57.51 230 LEU A C 1
ATOM 1573 O O . LEU A 1 205 ? 8.611 -35.631 -63.533 1.00 55.70 230 LEU A O 1
ATOM 1578 N N . SER A 1 206 ? 8.250 -34.313 -65.318 1.00 60.34 231 SER A N 1
ATOM 1579 C CA . SER A 1 206 ? 8.062 -35.446 -66.221 1.00 62.82 231 SER A CA 1
ATOM 1580 C C . SER A 1 206 ? 9.370 -36.223 -66.357 1.00 62.84 231 SER A C 1
ATOM 1581 O O . SER A 1 206 ? 9.384 -37.455 -66.327 1.00 62.01 231 SER A O 1
ATOM 1584 N N . SER A 1 207 ? 10.469 -35.490 -66.483 1.00 59.83 232 SER A N 1
ATOM 1585 C CA . SER A 1 207 ? 11.794 -36.093 -66.504 1.00 60.58 232 SER A CA 1
ATOM 1586 C C . SER A 1 207 ? 12.696 -35.362 -65.513 1.00 60.21 232 SER A C 1
ATOM 1587 O O . SER A 1 207 ? 12.400 -34.227 -65.139 1.00 58.40 232 SER A O 1
ATOM 1590 N N . PRO A 1 208 ? 13.792 -36.009 -65.079 1.00 58.43 233 PRO A N 1
ATOM 1591 C CA . PRO A 1 208 ? 14.746 -35.357 -64.173 1.00 55.89 233 PRO A CA 1
ATOM 1592 C C . PRO A 1 208 ? 15.330 -34.059 -64.736 1.00 53.34 233 PRO A C 1
ATOM 1593 O O . PRO A 1 208 ? 15.561 -33.957 -65.929 1.00 54.40 233 PRO A O 1
ATOM 1597 N N . VAL A 1 209 ? 15.547 -33.073 -63.874 1.00 51.80 234 VAL A N 1
ATOM 1598 C CA . VAL A 1 209 ? 16.136 -31.811 -64.294 1.00 48.11 234 VAL A CA 1
ATOM 1599 C C . VAL A 1 209 ? 17.563 -31.733 -63.786 1.00 49.98 234 VAL A C 1
ATOM 1600 O O . VAL A 1 209 ? 17.829 -32.062 -62.633 1.00 45.28 234 VAL A O 1
ATOM 1604 N N . THR A 1 210 ? 18.479 -31.318 -64.658 1.00 46.46 235 THR A N 1
ATOM 1605 C CA . THR A 1 210 ? 19.861 -31.109 -64.271 1.00 47.08 235 THR A CA 1
ATOM 1606 C C . THR A 1 210 ? 20.252 -29.633 -64.322 1.00 48.29 235 THR A C 1
ATOM 1607 O O . THR A 1 210 ? 19.997 -28.943 -65.304 1.00 46.24 235 THR A O 1
ATOM 1611 N N . LYS A 1 211 ? 20.883 -29.150 -63.262 1.00 44.66 236 LYS A N 1
ATOM 1612 C CA . LYS A 1 211 ? 21.531 -27.853 -63.328 1.00 47.27 236 LYS A CA 1
ATOM 1613 C C . LYS A 1 211 ? 23.010 -28.094 -63.191 1.00 43.02 236 LYS A C 1
ATOM 1614 O O . LYS A 1 211 ? 23.435 -28.883 -62.348 1.00 47.51 236 LYS A O 1
ATOM 1620 N N . SER A 1 212 ? 23.803 -27.423 -64.005 1.00 42.32 237 SER A N 1
ATOM 1621 C CA . SER A 1 212 ? 25.240 -27.581 -63.903 1.00 43.62 237 SER A CA 1
ATOM 1622 C C . SER A 1 212 ? 25.976 -26.281 -64.150 1.00 43.95 237 SER A C 1
ATOM 1623 O O . SER A 1 212 ? 25.411 -25.327 -64.663 1.00 44.79 237 SER A O 1
ATOM 1626 N N . PHE A 1 213 ? 27.239 -26.246 -63.749 1.00 42.93 238 PHE A N 1
ATOM 1627 C CA . PHE A 1 213 ? 28.123 -25.176 -64.158 1.00 43.20 238 PHE A CA 1
ATOM 1628 C C . PHE A 1 213 ? 29.479 -25.764 -64.490 1.00 46.17 238 PHE A C 1
ATOM 1629 O O . PHE A 1 213 ? 29.833 -26.854 -64.022 1.00 45.04 238 PHE A O 1
ATOM 1637 N N . ASN A 1 214 ? 30.228 -25.042 -65.310 1.00 45.75 239 ASN A N 1
ATOM 1638 C CA . ASN A 1 214 ? 31.633 -25.336 -65.526 1.00 47.44 239 ASN A CA 1
ATOM 1639 C C . ASN A 1 214 ? 32.477 -24.395 -64.696 1.00 47.88 239 ASN A C 1
ATOM 1640 O O . ASN A 1 214 ? 32.289 -23.185 -64.734 1.00 50.43 239 ASN A O 1
ATOM 1645 N N . ARG A 1 215 ? 33.399 -24.967 -63.934 1.00 43.91 240 ARG A N 1
ATOM 1646 C CA . ARG A 1 215 ? 34.279 -24.190 -63.088 1.00 48.83 240 ARG A CA 1
ATOM 1647 C C . ARG A 1 215 ? 35.062 -23.185 -63.923 1.00 55.99 240 ARG A C 1
ATOM 1648 O O . ARG A 1 215 ? 35.612 -23.538 -64.962 1.00 54.26 240 ARG A O 1
ATOM 1656 N N . GLY A 1 216 ? 35.099 -21.937 -63.466 1.00 55.90 241 GLY A N 1
ATOM 1657 C CA . GLY A 1 216 ? 35.898 -20.909 -64.105 1.00 60.93 241 GLY A CA 1
ATOM 1658 C C . GLY A 1 216 ? 35.219 -20.241 -65.286 1.00 67.38 241 GLY A C 1
ATOM 1659 O O . GLY A 1 216 ? 35.822 -19.419 -65.974 1.00 72.14 241 GLY A O 1
ATOM 1660 N N . GLU A 1 217 ? 33.964 -20.597 -65.533 1.00 65.00 242 GLU A N 1
ATOM 1661 C CA . GLU A 1 217 ? 33.200 -19.963 -66.595 1.00 71.16 242 GLU A CA 1
ATOM 1662 C C . GLU A 1 217 ? 32.068 -19.156 -65.995 1.00 78.23 242 GLU A C 1
ATOM 1663 O O . GLU A 1 217 ? 31.691 -19.368 -64.859 1.00 77.43 242 GLU A O 1
ATOM 1669 N N . CYS A 1 218 ? 31.509 -18.234 -66.765 1.00 89.09 243 CYS A N 1
ATOM 1670 C CA . CYS A 1 218 ? 30.342 -17.489 -66.306 1.00 98.52 243 CYS A CA 1
ATOM 1671 C C . CYS A 1 218 ? 29.374 -17.224 -67.455 1.00 101.81 243 CYS A C 1
ATOM 1672 O O . CYS A 1 218 ? 29.760 -17.158 -68.621 1.00 103.30 243 CYS A O 1
ATOM 1676 N N . GLU B 2 1 ? 1.126 -6.797 -25.792 1.00 67.97 21 GLU B N 1
ATOM 1677 C CA . GLU B 2 1 ? 1.001 -6.175 -24.481 1.00 63.89 21 GLU B CA 1
ATOM 1678 C C . GLU B 2 1 ? 1.887 -6.934 -23.484 1.00 55.19 21 GLU B C 1
ATOM 1679 O O . GLU B 2 1 ? 2.902 -6.405 -23.046 1.00 46.20 21 GLU B O 1
ATOM 1685 N N . VAL B 2 2 ? 1.538 -8.179 -23.169 1.00 47.08 22 VAL B N 1
ATOM 1686 C CA . VAL B 2 2 ? 2.348 -9.015 -22.301 1.00 50.99 22 VAL B CA 1
ATOM 1687 C C . VAL B 2 2 ? 3.594 -9.453 -23.068 1.00 45.61 22 VAL B C 1
ATOM 1688 O O . VAL B 2 2 ? 3.505 -9.858 -24.219 1.00 44.13 22 VAL B O 1
ATOM 1692 N N . GLN B 2 3 ? 4.759 -9.340 -22.445 1.00 40.92 23 GLN B N 1
ATOM 1693 C CA . GLN B 2 3 ? 5.978 -9.901 -23.027 1.00 39.71 23 GLN B CA 1
ATOM 1694 C C . GLN B 2 3 ? 6.776 -10.652 -21.974 1.00 38.01 23 GLN B C 1
ATOM 1695 O O . GLN B 2 3 ? 6.898 -10.193 -20.845 1.00 39.21 23 GLN B O 1
ATOM 1701 N N . LEU B 2 4 ? 7.294 -11.813 -22.356 1.00 33.18 24 LEU B N 1
ATOM 1702 C CA . LEU B 2 4 ? 8.249 -12.561 -21.557 1.00 34.05 24 LEU B CA 1
ATOM 1703 C C . LEU B 2 4 ? 9.539 -12.656 -22.364 1.00 33.38 24 LEU B C 1
ATOM 1704 O O . LEU B 2 4 ? 9.565 -13.304 -23.400 1.00 33.52 24 LEU B O 1
ATOM 1709 N N . GLN B 2 5 ? 10.597 -12.001 -21.894 1.00 35.33 25 GLN B N 1
ATOM 1710 C CA . GLN B 2 5 ? 11.863 -11.947 -22.631 1.00 36.54 25 GLN B CA 1
ATOM 1711 C C . GLN B 2 5 ? 12.921 -12.798 -21.938 1.00 35.21 25 GLN B C 1
ATOM 1712 O O . GLN B 2 5 ? 13.311 -12.511 -20.802 1.00 34.06 25 GLN B O 1
ATOM 1718 N N . GLN B 2 6 ? 13.372 -13.857 -22.604 1.00 31.15 26 GLN B N 1
ATOM 1719 C CA . GLN B 2 6 ? 14.358 -14.747 -22.002 1.00 32.43 26 GLN B CA 1
ATOM 1720 C C . GLN B 2 6 ? 15.783 -14.345 -22.363 1.00 35.81 26 GLN B C 1
ATOM 1721 O O . GLN B 2 6 ? 16.009 -13.661 -23.364 1.00 30.75 26 GLN B O 1
ATOM 1727 N N . SER B 2 7 ? 16.727 -14.791 -21.535 1.00 29.70 27 SER B N 1
ATOM 1728 C CA . SER B 2 7 ? 18.150 -14.583 -21.789 1.00 30.62 27 SER B CA 1
ATOM 1729 C C . SER B 2 7 ? 18.610 -15.414 -22.995 1.00 33.76 27 SER B C 1
ATOM 1730 O O . SER B 2 7 ? 17.876 -16.278 -23.483 1.00 34.48 27 SER B O 1
ATOM 1733 N N . GLY B 2 8 ? 19.824 -15.149 -23.471 1.00 36.84 28 GLY B N 1
ATOM 1734 C CA . GLY B 2 8 ? 20.310 -15.732 -24.709 1.00 35.74 28 GLY B CA 1
ATOM 1735 C C . GLY B 2 8 ? 20.791 -17.167 -24.597 1.00 31.33 28 GLY B C 1
ATOM 1736 O O . GLY B 2 8 ? 20.882 -17.712 -23.503 1.00 34.74 28 GLY B O 1
ATOM 1737 N N . PRO B 2 9 ? 21.084 -17.786 -25.746 1.00 33.52 29 PRO B N 1
ATOM 1738 C CA . PRO B 2 9 ? 21.574 -19.159 -25.832 1.00 33.62 29 PRO B CA 1
ATOM 1739 C C . PRO B 2 9 ? 22.935 -19.274 -25.152 1.00 36.17 29 PRO B C 1
ATOM 1740 O O . PRO B 2 9 ? 23.643 -18.275 -25.023 1.00 36.30 29 PRO B O 1
ATOM 1744 N N . GLU B 2 10 ? 23.270 -20.466 -24.676 1.00 34.31 30 GLU B N 1
ATOM 1745 C CA . GLU B 2 10 ? 24.484 -20.647 -23.902 1.00 36.59 30 GLU B CA 1
ATOM 1746 C C . GLU B 2 10 ? 25.062 -22.027 -24.134 1.00 37.89 30 GLU B C 1
ATOM 1747 O O . GLU B 2 10 ? 24.334 -23.014 -24.274 1.00 36.26 30 GLU B O 1
ATOM 1753 N N . LEU B 2 11 ? 26.386 -22.064 -24.192 1.00 33.90 31 LEU B N 1
ATOM 1754 C CA . LEU B 2 11 ? 27.140 -23.299 -24.207 1.00 34.55 31 LEU B CA 1
ATOM 1755 C C . LEU B 2 11 ? 27.788 -23.439 -22.837 1.00 38.16 31 LEU B C 1
ATOM 1756 O O . LEU B 2 11 ? 28.386 -22.494 -22.322 1.00 36.88 31 LEU B O 1
ATOM 1761 N N . VAL B 2 12 ? 27.638 -24.609 -22.231 1.00 33.39 32 VAL B N 1
ATOM 1762 C CA . VAL B 2 12 ? 28.092 -24.817 -20.875 1.00 34.26 32 VAL B CA 1
ATOM 1763 C C . VAL B 2 12 ? 28.732 -26.194 -20.784 1.00 37.04 32 VAL B C 1
ATOM 1764 O O . VAL B 2 12 ? 28.325 -27.116 -21.489 1.00 37.18 32 VAL B O 1
ATOM 1768 N N . LYS B 2 13 ? 29.761 -26.320 -19.951 1.00 37.62 33 LYS B N 1
ATOM 1769 C CA . LYS B 2 13 ? 30.478 -27.584 -19.815 1.00 40.92 33 LYS B CA 1
ATOM 1770 C C . LYS B 2 13 ? 29.733 -28.546 -18.899 1.00 38.91 33 LYS B C 1
ATOM 1771 O O . LYS B 2 13 ? 29.107 -28.123 -17.926 1.00 36.53 33 LYS B O 1
ATOM 1777 N N . PRO B 2 14 ? 29.820 -29.846 -19.197 1.00 37.43 34 PRO B N 1
ATOM 1778 C CA . PRO B 2 14 ? 29.270 -30.870 -18.311 1.00 37.97 34 PRO B CA 1
ATOM 1779 C C . PRO B 2 14 ? 29.709 -30.653 -16.864 1.00 42.13 34 PRO B C 1
ATOM 1780 O O . PRO B 2 14 ? 30.867 -30.284 -16.614 1.00 41.98 34 PRO B O 1
ATOM 1784 N N . GLY B 2 15 ? 28.778 -30.833 -15.931 1.00 37.46 35 GLY B N 1
ATOM 1785 C CA . GLY B 2 15 ? 29.071 -30.705 -14.517 1.00 39.61 35 GLY B CA 1
ATOM 1786 C C . GLY B 2 15 ? 28.936 -29.288 -14.001 1.00 39.67 35 GLY B C 1
ATOM 1787 O O . GLY B 2 15 ? 28.949 -29.061 -12.798 1.00 40.84 35 GLY B O 1
ATOM 1788 N N . ALA B 2 16 ? 28.819 -28.319 -14.898 1.00 39.66 36 ALA B N 1
ATOM 1789 C CA . ALA B 2 16 ? 28.641 -26.948 -14.448 1.00 39.58 36 ALA B CA 1
ATOM 1790 C C . ALA B 2 16 ? 27.152 -26.678 -14.175 1.00 43.35 36 ALA B C 1
ATOM 1791 O O . ALA B 2 16 ? 26.319 -27.568 -14.328 1.00 42.56 36 ALA B O 1
ATOM 1793 N N . SER B 2 17 ? 26.832 -25.465 -13.737 1.00 41.36 37 SER B N 1
ATOM 1794 C CA . SER B 2 17 ? 25.445 -25.048 -13.624 1.00 43.09 37 SER B CA 1
ATOM 1795 C C . SER B 2 17 ? 25.279 -23.766 -14.431 1.00 45.42 37 SER B C 1
ATOM 1796 O O . SER B 2 17 ? 26.276 -23.183 -14.870 1.00 42.50 37 SER B O 1
ATOM 1799 N N . MET B 2 18 ? 24.036 -23.339 -14.644 1.00 39.69 38 MET B N 1
ATOM 1800 C CA . MET B 2 18 ? 23.757 -22.110 -15.386 1.00 40.32 38 MET B CA 1
ATOM 1801 C C . MET B 2 18 ? 22.374 -21.578 -15.019 1.00 37.61 38 MET B C 1
ATOM 1802 O O . MET B 2 18 ? 21.539 -22.324 -14.522 1.00 36.46 38 MET B O 1
ATOM 1807 N N . LYS B 2 19 ? 22.157 -20.283 -15.225 1.00 34.97 39 LYS B N 1
ATOM 1808 C CA . LYS B 2 19 ? 20.867 -19.660 -14.932 1.00 40.21 39 LYS B CA 1
ATOM 1809 C C . LYS B 2 19 ? 20.261 -19.066 -16.197 1.00 34.55 39 LYS B C 1
ATOM 1810 O O . LYS B 2 19 ? 20.947 -18.392 -16.957 1.00 36.54 39 LYS B O 1
ATOM 1816 N N . ILE B 2 20 ? 18.978 -19.326 -16.408 1.00 33.40 40 ILE B N 1
ATOM 1817 C CA . ILE B 2 20 ? 18.198 -18.700 -17.467 1.00 30.51 40 ILE B CA 1
ATOM 1818 C C . ILE B 2 20 ? 17.270 -17.659 -16.843 1.00 34.51 40 ILE B C 1
ATOM 1819 O O . ILE B 2 20 ? 16.647 -17.928 -15.816 1.00 31.33 40 ILE B O 1
ATOM 1824 N N . SER B 2 21 ? 17.186 -16.476 -17.442 1.00 28.71 41 SER B N 1
ATOM 1825 C CA . SER B 2 21 ? 16.309 -15.442 -16.915 1.00 31.03 41 SER B CA 1
ATOM 1826 C C . SER B 2 21 ? 15.066 -15.259 -17.793 1.00 33.35 41 SER B C 1
ATOM 1827 O O . SER B 2 21 ? 15.071 -15.558 -18.981 1.00 30.90 41 SER B O 1
ATOM 1830 N N . CYS B 2 22 ? 13.998 -14.765 -17.187 1.00 32.37 42 CYS B N 1
ATOM 1831 C CA . CYS B 2 22 ? 12.767 -14.470 -17.902 1.00 31.19 42 CYS B CA 1
ATOM 1832 C C . CYS B 2 22 ? 12.226 -13.159 -17.356 1.00 29.79 42 CYS B C 1
ATOM 1833 O O . CYS B 2 22 ? 11.733 -13.118 -16.236 1.00 34.45 42 CYS B O 1
ATOM 1836 N N . LYS B 2 23 ? 12.340 -12.087 -18.126 1.00 32.96 43 LYS B N 1
ATOM 1837 C CA . LYS B 2 23 ? 11.890 -10.783 -17.667 1.00 34.15 43 LYS B CA 1
ATOM 1838 C C . LYS B 2 23 ? 10.464 -10.475 -18.158 1.00 36.54 43 LYS B C 1
ATOM 1839 O O . LYS B 2 23 ? 10.227 -10.414 -19.361 1.00 37.34 43 LYS B O 1
ATOM 1845 N N . ALA B 2 24 ? 9.540 -10.252 -17.228 1.00 32.50 44 ALA B N 1
ATOM 1846 C CA . ALA B 2 24 ? 8.134 -10.047 -17.565 1.00 38.29 44 ALA B CA 1
ATOM 1847 C C . ALA B 2 24 ? 7.768 -8.568 -17.668 1.00 39.84 44 ALA B C 1
ATOM 1848 O O . ALA B 2 24 ? 8.174 -7.764 -16.837 1.00 37.15 44 ALA B O 1
ATOM 1850 N N . SER B 2 25 ? 6.996 -8.211 -18.687 1.00 35.43 45 SER B N 1
ATOM 1851 C CA . SER B 2 25 ? 6.515 -6.844 -18.808 1.00 38.64 45 SER B CA 1
ATOM 1852 C C . SER B 2 25 ? 5.087 -6.837 -19.307 1.00 41.31 45 SER B C 1
ATOM 1853 O O . SER B 2 25 ? 4.610 -7.834 -19.844 1.00 40.85 45 SER B O 1
ATOM 1856 N N . GLY B 2 26 ? 4.393 -5.723 -19.116 1.00 41.57 46 GLY B N 1
ATOM 1857 C CA . GLY B 2 26 ? 3.038 -5.603 -19.621 1.00 41.08 46 GLY B CA 1
ATOM 1858 C C . GLY B 2 26 ? 1.967 -6.247 -18.755 1.00 42.59 46 GLY B C 1
ATOM 1859 O O . GLY B 2 26 ? 0.805 -6.290 -19.138 1.00 44.00 46 GLY B O 1
ATOM 1860 N N . TYR B 2 27 ? 2.341 -6.760 -17.592 1.00 41.15 47 TYR B N 1
ATOM 1861 C CA . TYR B 2 27 ? 1.340 -7.235 -16.631 1.00 44.09 47 TYR B CA 1
ATOM 1862 C C . TYR B 2 27 ? 1.935 -7.200 -15.237 1.00 43.10 47 TYR B C 1
ATOM 1863 O O . TYR B 2 27 ? 3.125 -6.916 -15.090 1.00 36.52 47 TYR B O 1
ATOM 1872 N N . SER B 2 28 ? 1.123 -7.487 -14.217 1.00 40.51 48 SER B N 1
ATOM 1873 C CA . SER B 2 28 ? 1.627 -7.519 -12.838 1.00 42.68 48 SER B CA 1
ATOM 1874 C C . SER B 2 28 ? 2.401 -8.796 -12.544 1.00 38.10 48 SER B C 1
ATOM 1875 O O . SER B 2 28 ? 1.809 -9.863 -12.371 1.00 34.37 48 SER B O 1
ATOM 1878 N N . PHE B 2 29 ? 3.721 -8.676 -12.472 1.00 34.92 49 PHE B N 1
ATOM 1879 C CA . PHE B 2 29 ? 4.598 -9.832 -12.311 1.00 35.53 49 PHE B CA 1
ATOM 1880 C C . PHE B 2 29 ? 4.213 -10.691 -11.109 1.00 33.52 49 PHE B C 1
ATOM 1881 O O . PHE B 2 29 ? 4.108 -11.908 -11.224 1.00 33.11 49 PHE B O 1
ATOM 1889 N N . THR B 2 30 ? 3.979 -10.065 -9.961 1.00 32.95 50 THR B N 1
ATOM 1890 C CA . THR B 2 30 ? 3.680 -10.831 -8.753 1.00 33.90 50 THR B CA 1
ATOM 1891 C C . THR B 2 30 ? 2.220 -11.300 -8.685 1.00 33.67 50 THR B C 1
ATOM 1892 O O . THR B 2 30 ? 1.781 -11.809 -7.653 1.00 34.97 50 THR B O 1
ATOM 1896 N N . GLY B 2 31 ? 1.480 -11.159 -9.782 1.00 32.77 51 GLY B N 1
ATOM 1897 C CA . GLY B 2 31 ? 0.086 -11.592 -9.800 1.00 31.67 51 GLY B CA 1
ATOM 1898 C C . GLY B 2 31 ? -0.172 -12.962 -10.408 1.00 34.05 51 GLY B C 1
ATOM 1899 O O . GLY B 2 31 ? -1.266 -13.498 -10.275 1.00 31.52 51 GLY B O 1
ATOM 1900 N N . TYR B 2 32 ? 0.831 -13.532 -11.075 1.00 30.34 52 TYR B N 1
ATOM 1901 C CA . TYR B 2 32 ? 0.649 -14.744 -11.870 1.00 30.49 52 TYR B CA 1
ATOM 1902 C C . TYR B 2 32 ? 1.785 -15.713 -11.636 1.00 33.12 52 TYR B C 1
ATOM 1903 O O . TYR B 2 32 ? 2.908 -15.284 -11.358 1.00 29.76 52 TYR B O 1
ATOM 1912 N N . THR B 2 33 ? 1.517 -17.010 -11.767 1.00 29.02 53 THR B N 1
ATOM 1913 C CA . THR B 2 33 ? 2.600 -17.969 -11.589 1.00 30.01 53 THR B CA 1
ATOM 1914 C C . THR B 2 33 ? 3.429 -18.035 -12.860 1.00 30.90 53 THR B C 1
ATOM 1915 O O . THR B 2 33 ? 2.912 -17.815 -13.966 1.00 29.16 53 THR B O 1
ATOM 1919 N N . MET B 2 34 ? 4.720 -18.306 -12.680 1.00 28.07 54 MET B N 1
ATOM 1920 C CA . MET B 2 34 ? 5.641 -18.458 -13.799 1.00 28.39 54 MET B CA 1
ATOM 1921 C C . MET B 2 34 ? 6.023 -19.925 -13.910 1.00 28.06 54 MET B C 1
ATOM 1922 O O . MET B 2 34 ? 6.495 -20.525 -12.944 1.00 28.44 54 MET B O 1
ATOM 1927 N N . ASN B 2 35 ? 5.823 -20.498 -15.090 1.00 25.89 55 ASN B N 1
ATOM 1928 C CA . ASN B 2 35 ? 6.158 -21.888 -15.335 1.00 26.32 55 ASN B CA 1
ATOM 1929 C C . ASN B 2 35 ? 7.422 -22.010 -16.179 1.00 27.46 55 ASN B C 1
ATOM 1930 O O . ASN B 2 35 ? 7.707 -21.142 -16.989 1.00 27.00 55 ASN B O 1
ATOM 1935 N N . TRP B 2 36 ? 8.137 -23.117 -16.017 1.00 26.95 56 TRP B N 1
ATOM 1936 C CA . TRP B 2 36 ? 9.250 -23.436 -16.901 1.00 28.18 56 TRP B CA 1
ATOM 1937 C C . TRP B 2 36 ? 9.008 -24.784 -17.572 1.00 28.76 56 TRP B C 1
ATOM 1938 O O . TRP B 2 36 ? 8.544 -25.731 -16.930 1.00 29.03 56 TRP B O 1
ATOM 1949 N N . VAL B 2 37 ? 9.320 -24.840 -18.865 1.00 25.66 57 VAL B N 1
ATOM 1950 C CA . VAL B 2 37 ? 9.072 -25.996 -19.727 1.00 28.33 57 VAL B CA 1
ATOM 1951 C C . VAL B 2 37 ? 10.322 -26.362 -20.541 1.00 28.17 57 VAL B C 1
ATOM 1952 O O . VAL B 2 37 ? 11.005 -25.479 -21.060 1.00 26.68 57 VAL B O 1
ATOM 1956 N N . LYS B 2 38 ? 10.612 -27.652 -20.659 1.00 26.89 58 LYS B N 1
ATOM 1957 C CA . LYS B 2 38 ? 11.753 -28.114 -21.450 1.00 29.07 58 LYS B CA 1
ATOM 1958 C C . LYS B 2 38 ? 11.245 -28.758 -22.745 1.00 34.97 58 LYS B C 1
ATOM 1959 O O . LYS B 2 38 ? 10.344 -29.601 -22.709 1.00 34.95 58 LYS B O 1
ATOM 1965 N N . GLN B 2 39 ? 11.806 -28.357 -23.884 1.00 32.98 59 GLN B N 1
ATOM 1966 C CA . GLN B 2 39 ? 11.532 -29.049 -25.139 1.00 35.72 59 GLN B CA 1
ATOM 1967 C C . GLN B 2 39 ? 12.831 -29.642 -25.711 1.00 37.83 59 GLN B C 1
ATOM 1968 O O . GLN B 2 39 ? 13.783 -28.920 -26.023 1.00 34.30 59 GLN B O 1
ATOM 1974 N N . SER B 2 40 ? 12.879 -30.961 -25.813 1.00 41.07 60 SER B N 1
ATOM 1975 C CA . SER B 2 40 ? 14.086 -31.623 -26.281 1.00 50.29 60 SER B CA 1
ATOM 1976 C C . SER B 2 40 ? 13.757 -32.615 -27.379 1.00 61.69 60 SER B C 1
ATOM 1977 O O . SER B 2 40 ? 12.598 -32.794 -27.742 1.00 59.99 60 SER B O 1
ATOM 1980 N N . HIS B 2 41 ? 14.774 -33.297 -27.882 1.00 67.29 61 HIS B N 1
ATOM 1981 C CA . HIS B 2 41 ? 14.532 -34.335 -28.867 1.00 71.46 61 HIS B CA 1
ATOM 1982 C C . HIS B 2 41 ? 14.822 -35.687 -28.259 1.00 71.80 61 HIS B C 1
ATOM 1983 O O . HIS B 2 41 ? 15.862 -36.311 -28.514 1.00 79.76 61 HIS B O 1
ATOM 1990 N N . GLY B 2 42 ? 13.848 -36.115 -27.461 1.00 70.98 62 GLY B N 1
ATOM 1991 C CA . GLY B 2 42 ? 13.908 -37.313 -26.648 1.00 70.86 62 GLY B CA 1
ATOM 1992 C C . GLY B 2 42 ? 12.561 -37.508 -25.953 1.00 73.29 62 GLY B C 1
ATOM 1993 O O . GLY B 2 42 ? 11.979 -38.597 -25.989 1.00 76.78 62 GLY B O 1
ATOM 1994 N N . LYS B 2 43 ? 12.062 -36.444 -25.321 1.00 68.95 63 LYS B N 1
ATOM 1995 C CA . LYS B 2 43 ? 10.777 -36.469 -24.635 1.00 68.33 63 LYS B CA 1
ATOM 1996 C C . LYS B 2 43 ? 9.912 -35.288 -25.084 1.00 62.04 63 LYS B C 1
ATOM 1997 O O . LYS B 2 43 ? 8.766 -35.152 -24.636 1.00 64.09 63 LYS B O 1
ATOM 2003 N N . ASN B 2 44 ? 10.458 -34.461 -25.975 1.00 58.14 64 ASN B N 1
ATOM 2004 C CA . ASN B 2 44 ? 9.819 -33.238 -26.448 1.00 51.34 64 ASN B CA 1
ATOM 2005 C C . ASN B 2 44 ? 9.256 -32.322 -25.392 1.00 45.64 64 ASN B C 1
ATOM 2006 O O . ASN B 2 44 ? 10.086 -31.743 -24.724 1.00 46.15 64 ASN B O 1
ATOM 2011 N N . LEU B 2 45 ? 7.956 -32.124 -25.190 1.00 38.76 65 LEU B N 1
ATOM 2012 C CA . LEU B 2 45 ? 7.590 -31.099 -24.181 1.00 39.77 65 LEU B CA 1
ATOM 2013 C C . LEU B 2 45 ? 7.407 -31.612 -22.726 1.00 37.13 65 LEU B C 1
ATOM 2014 O O . LEU B 2 45 ? 6.570 -32.485 -22.460 1.00 35.27 65 LEU B O 1
ATOM 2019 N N . GLU B 2 46 ? 8.180 -31.059 -21.785 1.00 33.07 66 GLU B N 1
ATOM 2020 C CA . GLU B 2 46 ? 8.082 -31.427 -20.365 1.00 31.59 66 GLU B CA 1
ATOM 2021 C C . GLU B 2 46 ? 7.955 -30.216 -19.430 1.00 34.37 66 GLU B C 1
ATOM 2022 O O . GLU B 2 46 ? 8.737 -29.261 -19.511 1.00 33.97 66 GLU B O 1
ATOM 2028 N N . TRP B 2 47 ? 7.007 -30.298 -18.507 1.00 30.53 67 TRP B N 1
ATOM 2029 C CA . TRP B 2 47 ? 6.822 -29.272 -17.491 1.00 31.67 67 TRP B CA 1
ATOM 2030 C C . TRP B 2 47 ? 7.812 -29.466 -16.344 1.00 30.53 67 TRP B C 1
ATOM 2031 O O . TRP B 2 47 ? 7.903 -30.549 -15.783 1.00 31.70 67 TRP B O 1
ATOM 2042 N N . ILE B 2 48 ? 8.553 -28.420 -16.005 1.00 28.36 68 ILE B N 1
ATOM 2043 C CA . ILE B 2 48 ? 9.581 -28.510 -14.963 1.00 29.07 68 ILE B CA 1
ATOM 2044 C C . ILE B 2 48 ? 9.083 -28.113 -13.565 1.00 30.12 68 ILE B C 1
ATOM 2045 O O . ILE B 2 48 ? 9.332 -28.807 -12.578 1.00 29.98 68 ILE B O 1
ATOM 2050 N N . GLY B 2 49 ? 8.391 -26.985 -13.485 1.00 30.49 69 GLY B N 1
ATOM 2051 C CA . GLY B 2 49 ? 7.851 -26.509 -12.220 1.00 30.64 69 GLY B CA 1
ATOM 2052 C C . GLY B 2 49 ? 7.257 -25.128 -12.372 1.00 28.82 69 GLY B C 1
ATOM 2053 O O . GLY B 2 49 ? 7.323 -24.542 -13.444 1.00 26.25 69 GLY B O 1
ATOM 2054 N N . LEU B 2 50 ? 6.672 -24.600 -11.303 1.00 27.07 70 LEU B N 1
ATOM 2055 C CA . LEU B 2 50 ? 6.227 -23.224 -11.335 1.00 25.56 70 LEU B CA 1
ATOM 2056 C C . LEU B 2 50 ? 6.556 -22.520 -10.027 1.00 25.67 70 LEU B C 1
ATOM 2057 O O . LEU B 2 50 ? 6.728 -23.154 -8.995 1.00 27.74 70 LEU B O 1
ATOM 2062 N N . ILE B 2 51 ? 6.550 -21.199 -10.076 1.00 26.16 71 ILE B N 1
ATOM 2063 C CA . ILE B 2 51 ? 6.807 -20.391 -8.906 1.00 30.93 71 ILE B CA 1
ATOM 2064 C C . ILE B 2 51 ? 5.839 -19.241 -8.892 1.00 29.14 71 ILE B C 1
ATOM 2065 O O . ILE B 2 51 ? 5.572 -18.608 -9.922 1.00 27.28 71 ILE B O 1
ATOM 2070 N N . ASN B 2 52 ? 5.316 -18.965 -7.713 1.00 28.43 72 ASN B N 1
ATOM 2071 C CA . ASN B 2 52 ? 4.492 -17.791 -7.527 1.00 29.34 72 ASN B CA 1
ATOM 2072 C C . ASN B 2 52 ? 5.404 -16.686 -7.046 1.00 28.11 72 ASN B C 1
ATOM 2073 O O . ASN B 2 52 ? 5.890 -16.754 -5.933 1.00 30.61 72 ASN B O 1
ATOM 2078 N N . PRO B 2 53 ? 5.618 -15.655 -7.872 1.00 30.23 73 PRO B N 1
ATOM 2079 C CA . PRO B 2 53 ? 6.579 -14.613 -7.500 1.00 30.18 73 PRO B CA 1
ATOM 2080 C C . PRO B 2 53 ? 6.151 -13.831 -6.261 1.00 32.50 73 PRO B C 1
ATOM 2081 O O . PRO B 2 53 ? 6.992 -13.183 -5.652 1.00 29.02 73 PRO B O 1
ATOM 2085 N N . TYR B 2 54 ? 4.877 -13.909 -5.881 1.00 29.95 74 TYR B N 1
ATOM 2086 C CA . TYR B 2 54 ? 4.396 -13.174 -4.710 1.00 30.21 74 TYR B CA 1
ATOM 2087 C C . TYR B 2 54 ? 5.118 -13.593 -3.442 1.00 30.27 74 TYR B C 1
ATOM 2088 O O . TYR B 2 54 ? 5.492 -12.763 -2.621 1.00 32.64 74 TYR B O 1
ATOM 2097 N N . ASN B 2 55 ? 5.295 -14.896 -3.283 1.00 29.33 75 ASN B N 1
ATOM 2098 C CA . ASN B 2 55 ? 5.874 -15.445 -2.064 1.00 29.92 75 ASN B CA 1
ATOM 2099 C C . ASN B 2 55 ? 6.948 -16.500 -2.330 1.00 29.80 75 ASN B C 1
ATOM 2100 O O . ASN B 2 55 ? 7.370 -17.208 -1.410 1.00 30.65 75 ASN B O 1
ATOM 2105 N N . SER B 2 56 ? 7.344 -16.633 -3.602 1.00 27.71 76 SER B N 1
ATOM 2106 C CA . SER B 2 56 ? 8.318 -17.633 -4.022 1.00 26.33 76 SER B CA 1
ATOM 2107 C C . SER B 2 56 ? 7.905 -19.059 -3.706 1.00 28.88 76 SER B C 1
ATOM 2108 O O . SER B 2 56 ? 8.751 -19.948 -3.684 1.00 31.53 76 SER B O 1
ATOM 2111 N N . GLY B 2 57 ? 6.621 -19.296 -3.455 1.00 29.29 77 GLY B N 1
ATOM 2112 C CA . GLY B 2 57 ? 6.153 -20.664 -3.319 1.00 31.39 77 GLY B CA 1
ATOM 2113 C C . GLY B 2 57 ? 6.281 -21.375 -4.661 1.00 32.04 77 GLY B C 1
ATOM 2114 O O . GLY B 2 57 ? 6.053 -20.755 -5.690 1.00 31.86 77 GLY B O 1
ATOM 2115 N N . THR B 2 58 ? 6.664 -22.653 -4.650 1.00 32.58 78 THR B N 1
ATOM 2116 C CA . THR B 2 58 ? 6.948 -23.394 -5.874 1.00 35.39 78 THR B CA 1
ATOM 2117 C C . THR B 2 58 ? 6.436 -24.813 -5.815 1.00 40.06 78 THR B C 1
ATOM 2118 O O . THR B 2 58 ? 6.379 -25.408 -4.749 1.00 45.15 78 THR B O 1
ATOM 2122 N N . ASN B 2 59 ? 6.100 -25.357 -6.975 1.00 35.90 79 ASN B N 1
ATOM 2123 C CA . ASN B 2 59 ? 5.885 -26.785 -7.139 1.00 37.48 79 ASN B CA 1
ATOM 2124 C C . ASN B 2 59 ? 6.802 -27.298 -8.237 1.00 37.56 79 ASN B C 1
ATOM 2125 O O . ASN B 2 59 ? 6.893 -26.668 -9.285 1.00 34.18 79 ASN B O 1
ATOM 2130 N N . TYR B 2 60 ? 7.466 -28.427 -8.006 1.00 35.68 80 TYR B N 1
ATOM 2131 C CA . TYR B 2 60 ? 8.333 -29.009 -9.017 1.00 36.16 80 TYR B CA 1
ATOM 2132 C C . TYR B 2 60 ? 7.767 -30.305 -9.564 1.00 38.49 80 TYR B C 1
ATOM 2133 O O . TYR B 2 60 ? 7.149 -31.081 -8.840 1.00 39.76 80 TYR B O 1
ATOM 2142 N N . ASN B 2 61 ? 7.986 -30.542 -10.846 1.00 32.32 81 ASN B N 1
ATOM 2143 C CA . ASN B 2 61 ? 7.933 -31.890 -11.367 1.00 35.24 81 ASN B CA 1
ATOM 2144 C C . ASN B 2 61 ? 9.038 -32.670 -10.646 1.00 39.59 81 ASN B C 1
ATOM 2145 O O . ASN B 2 61 ? 10.167 -32.192 -10.541 1.00 38.04 81 ASN B O 1
ATOM 2150 N N . GLN B 2 62 ? 8.725 -33.847 -10.119 1.00 39.96 82 GLN B N 1
ATOM 2151 C CA . GLN B 2 62 ? 9.709 -34.578 -9.326 1.00 39.41 82 GLN B CA 1
ATOM 2152 C C . GLN B 2 62 ? 10.896 -35.051 -10.154 1.00 40.87 82 GLN B C 1
ATOM 2153 O O . GLN B 2 62 ? 11.992 -35.226 -9.625 1.00 37.63 82 GLN B O 1
ATOM 2159 N N . LYS B 2 63 ? 10.691 -35.240 -11.452 1.00 40.99 83 LYS B N 1
ATOM 2160 C CA . LYS B 2 63 ? 11.811 -35.582 -12.329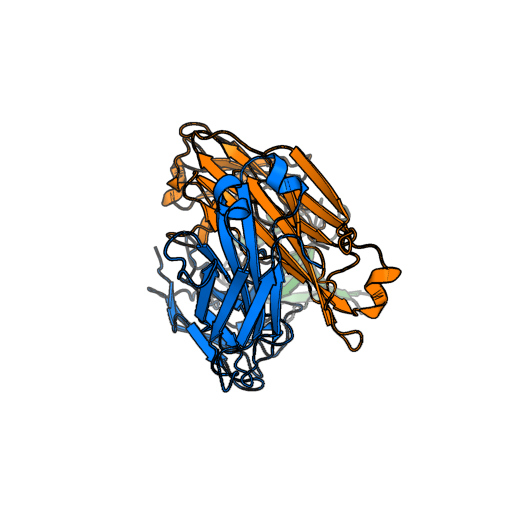 1.00 42.27 83 LYS B CA 1
ATOM 2161 C C . LYS B 2 63 ? 12.890 -34.503 -12.355 1.00 40.74 83 LYS B C 1
ATOM 2162 O O . LYS B 2 63 ? 14.041 -34.776 -12.688 1.00 43.06 83 LYS B O 1
ATOM 2168 N N . PHE B 2 64 ? 12.516 -33.279 -11.998 1.00 39.63 84 PHE B N 1
ATOM 2169 C CA . PHE B 2 64 ? 13.441 -32.153 -12.076 1.00 36.89 84 PHE B CA 1
ATOM 2170 C C . PHE B 2 64 ? 13.849 -31.615 -10.717 1.00 40.14 84 PHE B C 1
ATOM 2171 O O . PHE B 2 64 ? 14.569 -30.615 -10.642 1.00 38.59 84 PHE B O 1
ATOM 2179 N N . LYS B 2 65 ? 13.398 -32.275 -9.648 1.00 41.15 85 LYS B N 1
ATOM 2180 C CA . LYS B 2 65 ? 13.645 -31.792 -8.284 1.00 41.87 85 LYS B CA 1
ATOM 2181 C C . LYS B 2 65 ? 15.127 -31.536 -7.968 1.00 45.13 85 LYS B C 1
ATOM 2182 O O . LYS B 2 65 ? 15.458 -30.608 -7.230 1.00 40.64 85 LYS B O 1
ATOM 2188 N N . ASP B 2 66 ? 16.020 -32.346 -8.518 1.00 40.08 86 ASP B N 1
ATOM 2189 C CA . ASP B 2 66 ? 17.435 -32.165 -8.216 1.00 46.33 86 ASP B CA 1
ATOM 2190 C C . ASP B 2 66 ? 18.157 -31.449 -9.355 1.00 44.69 86 ASP B C 1
ATOM 2191 O O . ASP B 2 66 ? 19.367 -31.246 -9.306 1.00 49.09 86 ASP B O 1
ATOM 2196 N N . LYS B 2 67 ? 17.404 -31.052 -10.370 1.00 41.62 87 LYS B N 1
ATOM 2197 C CA . LYS B 2 67 ? 17.985 -30.454 -11.567 1.00 37.24 87 LYS B CA 1
ATOM 2198 C C . LYS B 2 67 ? 17.764 -28.942 -11.616 1.00 39.11 87 LYS B C 1
ATOM 2199 O O . LYS B 2 67 ? 18.637 -28.195 -12.062 1.00 38.82 87 LYS B O 1
ATOM 2205 N N . ALA B 2 68 ? 16.585 -28.495 -11.177 1.00 38.31 88 ALA B N 1
ATOM 2206 C CA . ALA B 2 68 ? 16.186 -27.102 -11.355 1.00 31.25 88 ALA B CA 1
ATOM 2207 C C . ALA B 2 68 ? 15.860 -26.401 -10.048 1.00 32.80 88 ALA B C 1
ATOM 2208 O O . ALA B 2 68 ? 15.285 -26.994 -9.140 1.00 36.11 88 ALA B O 1
ATOM 2210 N N . THR B 2 69 ? 16.210 -25.123 -9.980 1.00 33.05 89 THR B N 1
ATOM 2211 C CA . THR B 2 69 ? 15.843 -24.268 -8.864 1.00 32.97 89 THR B CA 1
ATOM 2212 C C . THR B 2 69 ? 15.255 -22.977 -9.409 1.00 33.26 89 THR B C 1
ATOM 2213 O O . THR B 2 69 ? 15.872 -22.320 -10.260 1.00 30.55 89 THR B O 1
ATOM 2217 N N . LEU B 2 70 ? 14.076 -22.614 -8.910 1.00 30.29 90 LEU B N 1
ATOM 2218 C CA . LEU B 2 70 ? 13.388 -21.420 -9.372 1.00 30.20 90 LEU B CA 1
ATOM 2219 C C . LEU B 2 70 ? 13.518 -20.297 -8.359 1.00 27.22 90 LEU B C 1
ATOM 2220 O O . LEU B 2 70 ? 13.316 -20.515 -7.180 1.00 28.28 90 LEU B O 1
ATOM 2225 N N . ILE B 2 71 ? 13.817 -19.088 -8.817 1.00 27.93 91 ILE B N 1
ATOM 2226 C CA . ILE B 2 71 ? 13.766 -17.930 -7.938 1.00 29.28 91 ILE B CA 1
ATOM 2227 C C . ILE B 2 71 ? 13.171 -16.768 -8.696 1.00 29.96 91 ILE B C 1
ATOM 2228 O O . ILE B 2 71 ? 13.048 -16.830 -9.919 1.00 30.00 91 ILE B O 1
ATOM 2233 N N . VAL B 2 72 ? 12.787 -15.717 -7.975 1.00 27.98 92 VAL B N 1
ATOM 2234 C CA . VAL B 2 72 ? 12.372 -14.479 -8.619 1.00 30.52 92 VAL B CA 1
ATOM 2235 C C . VAL B 2 72 ? 13.074 -13.272 -8.007 1.00 30.45 92 VAL B C 1
ATOM 2236 O O . VAL B 2 72 ? 13.636 -13.350 -6.924 1.00 30.22 92 VAL B O 1
ATOM 2240 N N . ASP B 2 73 ? 12.999 -12.154 -8.719 1.00 34.17 93 ASP B N 1
ATOM 2241 C CA . ASP B 2 73 ? 13.495 -10.866 -8.252 1.00 34.85 93 ASP B CA 1
ATOM 2242 C C . ASP B 2 73 ? 12.382 -9.860 -8.532 1.00 39.09 93 ASP B C 1
ATOM 2243 O O . ASP B 2 73 ? 12.130 -9.517 -9.688 1.00 38.55 93 ASP B O 1
ATOM 2248 N N . LYS B 2 74 ? 11.713 -9.399 -7.483 1.00 36.10 94 LYS B N 1
ATOM 2249 C CA . LYS B 2 74 ? 10.558 -8.532 -7.643 1.00 38.36 94 LYS B CA 1
ATOM 2250 C C . LYS B 2 74 ? 10.965 -7.170 -8.172 1.00 42.04 94 LYS B C 1
ATOM 2251 O O . LYS B 2 74 ? 10.241 -6.560 -8.966 1.00 43.23 94 LYS B O 1
ATOM 2257 N N . SER B 2 75 ? 12.138 -6.709 -7.749 1.00 36.91 95 SER B N 1
ATOM 2258 C CA . SER B 2 75 ? 12.580 -5.372 -8.092 1.00 41.48 95 SER B CA 1
ATOM 2259 C C . SER B 2 75 ? 12.886 -5.251 -9.586 1.00 45.00 95 SER B C 1
ATOM 2260 O O . SER B 2 75 ? 12.838 -4.157 -10.137 1.00 50.50 95 SER B O 1
ATOM 2263 N N . SER B 2 76 ? 13.164 -6.370 -10.252 1.00 43.84 96 SER B N 1
ATOM 2264 C CA . SER B 2 76 ? 13.444 -6.335 -11.689 1.00 40.31 96 SER B CA 1
ATOM 2265 C C . SER B 2 76 ? 12.404 -7.074 -12.543 1.00 40.76 96 SER B C 1
ATOM 2266 O O . SER B 2 76 ? 12.598 -7.238 -13.746 1.00 39.86 96 SER B O 1
ATOM 2269 N N . ASN B 2 77 ? 11.312 -7.523 -11.923 1.00 40.87 97 ASN B N 1
ATOM 2270 C CA . ASN B 2 77 ? 10.285 -8.310 -12.612 1.00 36.38 97 ASN B CA 1
ATOM 2271 C C . ASN B 2 77 ? 10.853 -9.493 -13.391 1.00 35.86 97 ASN B C 1
ATOM 2272 O O . ASN B 2 77 ? 10.435 -9.747 -14.510 1.00 34.33 97 ASN B O 1
ATOM 2277 N N . THR B 2 78 ? 11.783 -10.222 -12.792 1.00 33.21 98 THR B N 1
ATOM 2278 C CA . THR B 2 78 ? 12.477 -11.283 -13.513 1.00 34.87 98 THR B CA 1
ATOM 2279 C C . THR B 2 78 ? 12.373 -12.594 -12.758 1.00 29.05 98 THR B C 1
ATOM 2280 O O . THR B 2 78 ? 12.529 -12.629 -11.548 1.00 31.73 98 THR B O 1
ATOM 2284 N N . ALA B 2 79 ? 12.062 -13.663 -13.477 1.00 29.39 99 ALA B N 1
ATOM 2285 C CA . ALA B 2 79 ? 12.140 -15.011 -12.919 1.00 30.96 99 ALA B CA 1
ATOM 2286 C C . ALA B 2 79 ? 13.414 -15.703 -13.414 1.00 30.18 99 ALA B C 1
ATOM 2287 O O . ALA B 2 79 ? 13.856 -15.486 -14.543 1.00 30.59 99 ALA B O 1
ATOM 2289 N N . TYR B 2 80 ? 13.985 -16.558 -12.584 1.00 28.63 100 TYR B N 1
ATOM 2290 C CA . TYR B 2 80 ? 15.193 -17.266 -12.979 1.00 32.52 100 TYR B CA 1
ATOM 2291 C C . TYR B 2 80 ? 15.002 -18.742 -12.768 1.00 31.44 100 TYR B C 1
ATOM 2292 O O . TYR B 2 80 ? 14.330 -19.163 -11.830 1.00 32.36 100 TYR B O 1
ATOM 2301 N N . MET B 2 81 ? 15.588 -19.531 -13.647 1.00 28.07 101 MET B N 1
ATOM 2302 C CA . MET B 2 81 ? 15.708 -20.944 -13.388 1.00 30.37 101 MET B CA 1
ATOM 2303 C C . MET B 2 81 ? 17.175 -21.342 -13.436 1.00 32.76 101 MET B C 1
ATOM 2304 O O . MET B 2 81 ? 17.851 -21.106 -14.434 1.00 32.35 101 MET B O 1
ATOM 2309 N N . GLU B 2 82 ? 17.647 -21.963 -12.369 1.00 33.23 102 GLU B N 1
ATOM 2310 C CA . GLU B 2 82 ? 19.014 -22.451 -12.314 1.00 33.38 102 GLU B CA 1
ATOM 2311 C C . GLU B 2 82 ? 19.034 -23.956 -12.570 1.00 35.30 102 GLU B C 1
ATOM 2312 O O . GLU B 2 82 ? 18.305 -24.725 -11.923 1.00 35.62 102 GLU B O 1
ATOM 2318 N N . LEU B 2 83 ? 19.863 -24.378 -13.516 1.00 31.94 103 LEU B N 1
ATOM 2319 C CA . LEU B 2 83 ? 20.004 -25.791 -13.827 1.00 31.31 103 LEU B CA 1
ATOM 2320 C C . LEU B 2 83 ? 21.344 -26.320 -13.297 1.00 40.17 103 LEU B C 1
ATOM 2321 O O . LEU B 2 83 ? 22.396 -25.740 -13.581 1.00 38.17 103 LEU B O 1
ATOM 2326 N N . LEU B 2 84 ? 21.293 -27.417 -12.538 1.00 37.66 104 LEU B N 1
ATOM 2327 C CA . LEU B 2 84 ? 22.446 -27.921 -11.795 1.00 39.80 104 LEU B CA 1
ATOM 2328 C C . LEU B 2 84 ? 23.062 -29.174 -12.393 1.00 40.10 104 LEU B C 1
ATOM 2329 O O . LEU B 2 84 ? 22.376 -29.960 -13.063 1.00 39.06 104 LEU B O 1
ATOM 2334 N N . SER B 2 85 ? 24.351 -29.352 -12.092 1.00 40.23 105 SER B N 1
ATOM 2335 C CA . SER B 2 85 ? 25.204 -30.455 -12.566 1.00 43.22 105 SER B CA 1
ATOM 2336 C C . SER B 2 85 ? 24.801 -30.970 -13.939 1.00 39.15 105 SER B C 1
ATOM 2337 O O . SER B 2 85 ? 24.311 -32.088 -14.100 1.00 37.82 105 SER B O 1
ATOM 2340 N N . LEU B 2 86 ? 25.039 -30.125 -14.933 1.00 37.29 106 LEU B N 1
ATOM 2341 C CA . LEU B 2 86 ? 24.554 -30.342 -16.281 1.00 39.22 106 LEU B CA 1
ATOM 2342 C C . LEU B 2 86 ? 25.196 -31.529 -17.001 1.00 42.99 106 LEU B C 1
ATOM 2343 O O . LEU B 2 86 ? 26.398 -31.781 -16.863 1.00 40.68 106 LEU B O 1
ATOM 2348 N N . THR B 2 87 ? 24.380 -32.240 -17.773 1.00 38.74 107 THR B N 1
ATOM 2349 C CA . THR B 2 87 ? 24.841 -33.298 -18.663 1.00 41.54 107 THR B CA 1
ATOM 2350 C C . THR B 2 87 ? 24.303 -33.001 -20.064 1.00 44.16 107 THR B C 1
ATOM 2351 O O . THR B 2 87 ? 23.466 -32.112 -20.225 1.00 42.99 107 THR B O 1
ATOM 2355 N N . SER B 2 88 ? 24.752 -33.740 -21.074 1.00 40.44 108 SER B N 1
ATOM 2356 C CA . SER B 2 88 ? 24.248 -33.518 -22.427 1.00 43.81 108 SER B CA 1
ATOM 2357 C C . SER B 2 88 ? 22.746 -33.787 -22.527 1.00 41.55 108 SER B C 1
ATOM 2358 O O . SER B 2 88 ? 22.078 -33.289 -23.425 1.00 42.92 108 SER B O 1
ATOM 2361 N N . GLU B 2 89 ? 22.207 -34.559 -21.594 1.00 43.44 109 GLU B N 1
ATOM 2362 C CA . GLU B 2 89 ? 20.765 -34.780 -21.530 1.00 46.54 109 GLU B CA 1
ATOM 2363 C C . GLU B 2 89 ? 19.976 -33.490 -21.267 1.00 42.70 109 GLU B C 1
ATOM 2364 O O . GLU B 2 89 ? 18.770 -33.426 -21.524 1.00 40.25 109 GLU B O 1
ATOM 2370 N N . ASP B 2 90 ? 20.662 -32.477 -20.738 1.00 37.33 110 ASP B N 1
ATOM 2371 C CA . ASP B 2 90 ? 20.046 -31.197 -20.423 1.00 36.32 110 ASP B CA 1
ATOM 2372 C C . ASP B 2 90 ? 20.051 -30.239 -21.612 1.00 35.91 110 ASP B C 1
ATOM 2373 O O . ASP B 2 90 ? 19.495 -29.141 -21.544 1.00 31.91 110 ASP B O 1
ATOM 2378 N N . SER B 2 91 ? 20.712 -30.640 -22.690 1.00 33.19 111 SER B N 1
ATOM 2379 C CA . SER B 2 91 ? 20.718 -29.830 -23.905 1.00 35.25 111 SER B CA 1
ATOM 2380 C C . SER B 2 91 ? 19.315 -29.791 -24.491 1.00 35.63 111 SER B C 1
ATOM 2381 O O . SER B 2 91 ? 18.742 -30.831 -24.790 1.00 38.04 111 SER B O 1
ATOM 2384 N N . ALA B 2 92 ? 18.780 -28.586 -24.657 1.00 31.92 112 ALA B N 1
ATOM 2385 C CA . ALA B 2 92 ? 17.390 -28.403 -25.041 1.00 30.95 112 ALA B CA 1
ATOM 2386 C C . ALA B 2 92 ? 17.056 -26.929 -25.156 1.00 30.28 112 ALA B C 1
ATOM 2387 O O . ALA B 2 92 ? 17.869 -26.058 -24.834 1.00 30.93 112 ALA B O 1
ATOM 2389 N N . VAL B 2 93 ? 15.833 -26.667 -25.602 1.00 30.78 113 VAL B N 1
ATOM 2390 C CA . VAL B 2 93 ? 15.233 -25.343 -25.540 1.00 31.72 113 VAL B CA 1
ATOM 2391 C C . VAL B 2 93 ? 14.357 -25.270 -24.288 1.00 31.69 113 VAL B C 1
ATOM 2392 O O . VAL B 2 93 ? 13.524 -26.158 -24.041 1.00 31.44 113 VAL B O 1
ATOM 2396 N N . TYR B 2 94 ? 14.541 -24.217 -23.506 1.00 29.86 114 TYR B N 1
ATOM 2397 C CA . TYR B 2 94 ? 13.768 -24.022 -22.282 1.00 28.21 114 TYR B CA 1
ATOM 2398 C C . TYR B 2 94 ? 12.905 -22.801 -22.443 1.00 28.90 114 TYR B C 1
ATOM 2399 O O . TYR B 2 94 ? 13.362 -21.802 -22.979 1.00 31.47 114 TYR B O 1
ATOM 2408 N N . TYR B 2 95 ? 11.674 -22.881 -21.959 1.00 26.56 115 TYR B N 1
ATOM 2409 C CA . TYR B 2 95 ? 10.711 -21.790 -22.055 1.00 28.42 115 TYR B CA 1
ATOM 2410 C C . TYR B 2 95 ? 10.219 -21.392 -20.677 1.00 28.39 115 TYR B C 1
ATOM 2411 O O . TYR B 2 95 ? 10.057 -22.253 -19.814 1.00 28.04 115 TYR B O 1
ATOM 2420 N N . CYS B 2 96 ? 9.967 -20.106 -20.465 1.00 28.24 116 CYS B N 1
ATOM 2421 C CA . CYS B 2 96 ? 9.166 -19.699 -19.311 1.00 29.55 116 CYS B CA 1
ATOM 2422 C C . CYS B 2 96 ? 7.770 -19.431 -19.869 1.00 28.97 116 CYS B C 1
ATOM 2423 O O . CYS B 2 96 ? 7.640 -19.086 -21.034 1.00 29.70 116 CYS B O 1
ATOM 2426 N N . ALA B 2 97 ? 6.735 -19.660 -19.070 1.00 26.03 117 ALA B N 1
ATOM 2427 C CA . ALA B 2 97 ? 5.366 -19.393 -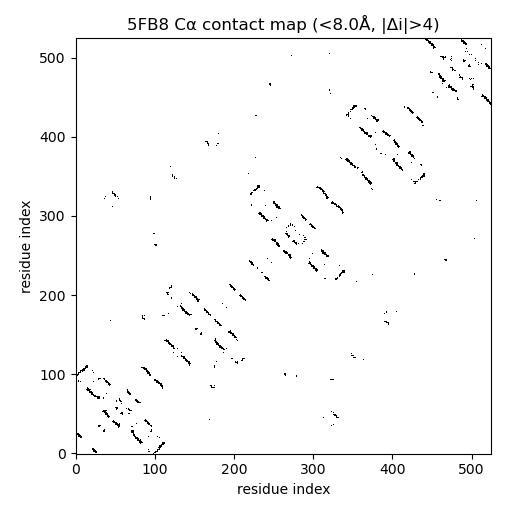19.527 1.00 27.49 117 ALA B CA 1
ATOM 2428 C C . ALA B 2 97 ? 4.462 -19.016 -18.349 1.00 27.83 117 ALA B C 1
ATOM 2429 O O . ALA B 2 97 ? 4.532 -19.616 -17.270 1.00 30.81 117 ALA B O 1
ATOM 2431 N N . ARG B 2 98 ? 3.643 -17.993 -18.551 1.00 28.17 118 ARG B N 1
ATOM 2432 C CA . ARG B 2 98 ? 2.765 -17.515 -17.503 1.00 29.04 118 ARG B CA 1
ATOM 2433 C C . ARG B 2 98 ? 1.539 -18.415 -17.386 1.00 32.02 118 ARG B C 1
ATOM 2434 O O . ARG B 2 98 ? 1.027 -18.889 -18.400 1.00 30.99 118 ARG B O 1
ATOM 2442 N N . SER B 2 99 ? 1.079 -18.657 -16.156 1.00 30.70 119 SER B N 1
ATOM 2443 C CA . SER B 2 99 ? -0.220 -19.283 -15.946 1.00 29.82 119 SER B CA 1
ATOM 2444 C C . SER B 2 99 ? -1.000 -18.543 -14.857 1.00 33.76 119 SER B C 1
ATOM 2445 O O . SER B 2 99 ? -0.464 -17.681 -14.156 1.00 33.02 119 SER B O 1
ATOM 2448 N N . ASP B 2 100 ? -2.273 -18.890 -14.742 1.00 32.34 120 ASP B N 1
ATOM 2449 C CA . ASP B 2 100 ? -3.179 -18.300 -13.766 1.00 32.09 120 ASP B CA 1
ATOM 2450 C C . ASP B 2 100 ? -3.566 -19.391 -12.796 1.00 32.29 120 ASP B C 1
ATOM 2451 O O . ASP B 2 100 ? -4.012 -20.470 -13.207 1.00 34.89 120 ASP B O 1
ATOM 2456 N N . TYR B 2 101 ? -3.406 -19.124 -11.511 1.00 29.36 121 TYR B N 1
ATOM 2457 C CA . TYR B 2 101 ? -3.808 -20.104 -10.516 1.00 31.08 121 TYR B CA 1
ATOM 2458 C C . TYR B 2 101 ? -5.277 -19.960 -10.106 1.00 32.75 121 TYR B C 1
ATOM 2459 O O . TYR B 2 101 ? -5.792 -20.793 -9.364 1.00 32.53 121 TYR B O 1
ATOM 2468 N N . TYR B 2 102 ? -5.939 -18.897 -10.545 1.00 30.63 122 TYR B N 1
ATOM 2469 C CA . TYR B 2 102 ? -7.371 -18.778 -10.249 1.00 35.14 122 TYR B CA 1
ATOM 2470 C C . TYR B 2 102 ? -8.107 -19.996 -10.781 1.00 33.40 122 TYR B C 1
ATOM 2471 O O . TYR B 2 102 ? -7.947 -20.385 -11.934 1.00 35.02 122 TYR B O 1
ATOM 2480 N N . ASP B 2 103 ? -8.886 -20.600 -9.888 1.00 36.49 123 ASP B N 1
ATOM 2481 C CA . ASP B 2 103 ? -9.568 -21.879 -10.075 1.00 34.12 123 ASP B CA 1
ATOM 2482 C C . ASP B 2 103 ? -8.620 -22.997 -10.512 1.00 34.70 123 ASP B C 1
ATOM 2483 O O . ASP B 2 103 ? -9.044 -23.994 -11.097 1.00 35.35 123 ASP B O 1
ATOM 2488 N N . SER B 2 104 ? -7.335 -22.832 -10.182 1.00 35.32 124 SER B N 1
ATOM 2489 C CA . SER B 2 104 ? -6.291 -23.795 -10.518 1.00 34.11 124 SER B CA 1
ATOM 2490 C C . SER B 2 104 ? -6.242 -24.120 -12.008 1.00 33.24 124 SER B C 1
ATOM 2491 O O . SER B 2 104 ? -5.891 -25.235 -12.399 1.00 38.21 124 SER B O 1
ATOM 2494 N N . THR B 2 105 ? -6.564 -23.146 -12.849 1.00 30.23 125 THR B N 1
ATOM 2495 C CA . THR B 2 105 ? -6.755 -23.456 -14.267 1.00 31.29 125 THR B CA 1
ATOM 2496 C C . THR B 2 105 ? -5.430 -23.807 -14.966 1.00 34.07 125 THR B C 1
ATOM 2497 O O . THR B 2 105 ? -5.372 -24.765 -15.743 1.00 31.87 125 THR B O 1
ATOM 2501 N N . HIS B 2 106 ? -4.375 -23.059 -14.650 1.00 31.95 126 HIS B N 1
ATOM 2502 C CA . HIS B 2 106 ? -3.024 -23.274 -15.200 1.00 29.71 126 HIS B CA 1
ATOM 2503 C C . HIS B 2 106 ? -2.961 -23.715 -16.669 1.00 30.58 126 HIS B C 1
ATOM 2504 O O . HIS B 2 106 ? -2.509 -24.809 -17.006 1.00 32.41 126 HIS B O 1
ATOM 2511 N N . TYR B 2 107 ? -3.408 -22.837 -17.546 1.00 29.67 127 TYR B N 1
ATOM 2512 C CA . TYR B 2 107 ? -3.024 -22.947 -18.941 1.00 33.48 127 TYR B CA 1
ATOM 2513 C C . TYR B 2 107 ? -1.921 -21.922 -19.167 1.00 31.87 127 TYR B C 1
ATOM 2514 O O . TYR B 2 107 ? -1.796 -20.949 -18.416 1.00 30.45 127 TYR B O 1
ATOM 2523 N N . PHE B 2 108 ? -1.136 -22.130 -20.210 1.00 30.36 128 PHE B N 1
ATOM 2524 C CA . PHE B 2 108 ? 0.021 -21.282 -20.441 1.00 30.36 128 PHE B CA 1
ATOM 2525 C C . PHE B 2 108 ? -0.272 -20.303 -21.559 1.00 31.20 128 PHE B C 1
ATOM 2526 O O . PHE B 2 108 ? -0.093 -20.631 -22.726 1.00 29.70 128 PHE B O 1
ATOM 2534 N N . ASP B 2 109 ? -0.735 -19.107 -21.209 1.00 32.39 129 ASP B N 1
ATOM 2535 C CA . ASP B 2 109 ? -1.262 -18.196 -22.218 1.00 31.64 129 ASP B CA 1
ATOM 2536 C C . ASP B 2 109 ? -0.201 -17.274 -22.788 1.00 35.01 129 ASP B C 1
ATOM 2537 O O . ASP B 2 109 ? -0.375 -16.783 -23.905 1.00 36.18 129 ASP B O 1
ATOM 2542 N N . TYR B 2 110 ? 0.909 -17.064 -22.071 1.00 29.59 130 TYR B N 1
ATOM 2543 C CA . TYR B 2 110 ? 2.023 -16.309 -22.659 1.00 30.55 130 TYR B CA 1
ATOM 2544 C C . TYR B 2 110 ? 3.358 -16.999 -22.411 1.00 30.27 130 TYR B C 1
ATOM 2545 O O . TYR B 2 110 ? 3.608 -17.480 -21.307 1.00 28.61 130 TYR B O 1
ATOM 2554 N N . TRP B 2 111 ? 4.205 -17.009 -23.436 1.00 28.77 131 TRP B N 1
ATOM 2555 C CA . TRP B 2 111 ? 5.464 -17.766 -23.440 1.00 33.17 131 TRP B CA 1
ATOM 2556 C C . TRP B 2 111 ? 6.659 -16.875 -23.752 1.00 30.73 131 TRP B C 1
ATOM 2557 O O . TRP B 2 111 ? 6.532 -15.929 -24.519 1.00 30.82 131 TRP B O 1
ATOM 2568 N N . GLY B 2 112 ? 7.822 -17.194 -23.188 1.00 31.54 132 GLY B N 1
ATOM 2569 C CA . GLY B 2 112 ? 9.065 -16.573 -23.631 1.00 31.38 132 GLY B CA 1
ATOM 2570 C C . GLY B 2 112 ? 9.471 -17.128 -24.996 1.00 32.44 132 GLY B C 1
ATOM 2571 O O . GLY B 2 112 ? 8.886 -18.100 -25.464 1.00 30.08 132 GLY B O 1
ATOM 2572 N N . GLN B 2 113 ? 10.483 -16.539 -25.632 1.00 31.97 133 GLN B N 1
ATOM 2573 C CA . GLN B 2 113 ? 10.844 -16.952 -26.992 1.00 32.20 133 GLN B CA 1
ATOM 2574 C C . GLN B 2 113 ? 11.666 -18.243 -27.010 1.00 31.94 133 GLN B C 1
ATOM 2575 O O . GLN B 2 113 ? 11.935 -18.795 -28.078 1.00 34.63 133 GLN B O 1
ATOM 2581 N N . GLY B 2 114 ? 12.055 -18.728 -25.831 1.00 31.66 134 GLY B N 1
ATOM 2582 C CA . GLY B 2 114 ? 12.865 -19.933 -25.731 1.00 32.12 134 GLY B CA 1
ATOM 2583 C C . GLY B 2 114 ? 14.342 -19.593 -25.587 1.00 32.77 134 GLY B C 1
ATOM 2584 O O . GLY B 2 114 ? 14.787 -18.559 -26.084 1.00 32.58 134 GLY B O 1
ATOM 2585 N N . THR B 2 115 ? 15.080 -20.458 -24.894 1.00 28.39 135 THR B N 1
ATOM 2586 C CA . THR B 2 115 ? 16.522 -20.311 -24.674 1.00 28.93 135 THR B CA 1
ATOM 2587 C C . THR B 2 115 ? 17.177 -21.640 -25.014 1.00 33.06 135 THR B C 1
ATOM 2588 O O . THR B 2 115 ? 16.862 -22.658 -24.386 1.00 33.91 135 THR B O 1
ATOM 2592 N N . THR B 2 116 ? 18.089 -21.644 -25.986 1.00 31.55 136 THR B N 1
ATOM 2593 C CA . THR B 2 116 ? 18.773 -22.875 -26.351 1.00 31.25 136 THR B CA 1
ATOM 2594 C C . THR B 2 116 ? 20.030 -23.108 -25.509 1.00 33.90 136 THR B C 1
ATOM 2595 O O . THR B 2 116 ? 20.956 -22.295 -25.524 1.00 32.89 136 THR B O 1
ATOM 2599 N N . LEU B 2 117 ? 20.043 -24.217 -24.778 1.00 29.95 137 LEU B N 1
ATOM 2600 C CA . LEU B 2 117 ? 21.191 -24.596 -23.965 1.00 32.50 137 LEU B CA 1
ATOM 2601 C C . LEU B 2 117 ? 21.858 -25.792 -24.597 1.00 35.78 137 LEU B C 1
ATOM 2602 O O . LEU B 2 117 ? 21.193 -26.771 -24.932 1.00 31.62 137 LEU B O 1
ATOM 2607 N N . THR B 2 118 ? 23.171 -25.704 -24.774 1.00 34.07 138 THR B N 1
ATOM 2608 C CA . THR B 2 118 ? 23.952 -26.844 -25.227 1.00 34.40 138 THR B CA 1
ATOM 2609 C C . THR B 2 118 ? 24.967 -27.215 -24.139 1.00 34.13 138 THR B C 1
ATOM 2610 O O . THR B 2 118 ? 25.750 -26.377 -23.691 1.00 32.89 138 THR B O 1
ATOM 2614 N N . VAL B 2 119 ? 24.936 -28.459 -23.686 1.00 32.43 139 VAL B N 1
ATOM 2615 C CA . VAL B 2 119 ? 25.924 -28.894 -22.709 1.00 32.07 139 VAL B CA 1
ATOM 2616 C C . VAL B 2 119 ? 26.962 -29.723 -23.446 1.00 39.02 139 VAL B C 1
ATOM 2617 O O . VAL B 2 119 ? 26.639 -30.766 -24.013 1.00 38.32 139 VAL B O 1
ATOM 2621 N N . SER B 2 120 ? 28.201 -29.238 -23.447 1.00 36.54 140 SER B N 1
ATOM 2622 C CA . SER B 2 120 ? 29.267 -29.855 -24.231 1.00 40.54 140 SER B CA 1
ATOM 2623 C C . SER B 2 120 ? 30.634 -29.353 -23.783 1.00 42.33 140 SER B C 1
ATOM 2624 O O . SER B 2 120 ? 30.771 -28.228 -23.287 1.00 39.54 140 SER B O 1
ATOM 2627 N N . SER B 2 121 ? 31.647 -30.191 -23.957 1.00 45.77 141 SER B N 1
ATOM 2628 C CA . SER B 2 121 ? 33.005 -29.806 -23.601 1.00 48.24 141 SER B CA 1
ATOM 2629 C C . SER B 2 121 ? 33.709 -29.149 -24.776 1.00 44.04 141 SER B C 1
ATOM 2630 O O . SER B 2 121 ? 34.776 -28.562 -24.606 1.00 50.11 141 SER B O 1
ATOM 2633 N N . ALA B 2 122 ? 33.124 -29.241 -25.966 1.00 40.46 142 ALA B N 1
ATOM 2634 C CA . ALA B 2 122 ? 33.723 -28.600 -27.140 1.00 45.41 142 ALA B CA 1
ATOM 2635 C C . ALA B 2 122 ? 33.644 -27.089 -26.985 1.00 46.98 142 ALA B C 1
ATOM 2636 O O . ALA B 2 122 ? 32.818 -26.589 -26.225 1.00 46.35 142 ALA B O 1
ATOM 2638 N N . SER B 2 123 ? 34.499 -26.348 -27.683 1.00 44.12 143 SER B N 1
ATOM 2639 C CA . SER B 2 123 ? 34.493 -24.902 -27.496 1.00 46.82 143 SER B CA 1
ATOM 2640 C C . SER B 2 123 ? 33.650 -24.197 -28.563 1.00 43.31 143 SER B C 1
ATOM 2641 O O . SER B 2 123 ? 33.288 -24.778 -29.597 1.00 39.66 143 SER B O 1
ATOM 2644 N N . THR B 2 124 ? 33.321 -22.941 -28.293 1.00 41.49 144 THR B N 1
ATOM 2645 C CA . THR B 2 124 ? 32.546 -22.148 -29.237 1.00 43.66 144 THR B CA 1
ATOM 2646 C C . THR B 2 124 ? 33.345 -21.846 -30.490 1.00 40.90 144 THR B C 1
ATOM 2647 O O . THR B 2 124 ? 34.545 -21.620 -30.413 1.00 42.03 144 THR B O 1
ATOM 2651 N N . LYS B 2 125 ? 32.667 -21.810 -31.631 1.00 39.44 145 LYS B N 1
ATOM 2652 C CA . LYS B 2 125 ? 33.280 -21.346 -32.862 1.00 39.42 145 LYS B CA 1
ATOM 2653 C C . LYS B 2 125 ? 32.277 -20.544 -33.684 1.00 38.89 145 LYS B C 1
ATOM 2654 O O . LYS B 2 125 ? 31.186 -21.019 -33.978 1.00 37.00 145 LYS B O 1
ATOM 2660 N N . GLY B 2 126 ? 32.642 -19.320 -34.043 1.00 38.34 146 GLY B N 1
ATOM 2661 C CA . GLY B 2 126 ? 31.770 -18.499 -34.861 1.00 35.69 146 GLY B CA 1
ATOM 2662 C C . GLY B 2 126 ? 31.811 -18.959 -36.303 1.00 39.46 146 GLY B C 1
ATOM 2663 O O . GLY B 2 126 ? 32.766 -19.617 -36.715 1.00 39.19 146 GLY B O 1
ATOM 2664 N N . PRO B 2 127 ? 30.770 -18.621 -37.077 1.00 36.89 147 PRO B N 1
ATOM 2665 C CA . PRO B 2 127 ? 30.661 -19.091 -38.459 1.00 38.19 147 PRO B CA 1
ATOM 2666 C C . PRO B 2 127 ? 31.463 -18.267 -39.452 1.00 39.35 147 PRO B C 1
ATOM 2667 O O . PRO B 2 127 ? 31.740 -17.103 -39.197 1.00 37.90 147 PRO B O 1
ATOM 2671 N N . SER B 2 128 ? 31.804 -18.873 -40.583 1.00 41.41 148 SER B N 1
ATOM 2672 C CA . SER B 2 128 ? 32.194 -18.111 -41.761 1.00 39.89 148 SER B CA 1
ATOM 2673 C C . SER B 2 128 ? 30.947 -17.931 -42.596 1.00 38.91 148 SER B C 1
ATOM 2674 O O . SER B 2 128 ? 30.121 -18.840 -42.687 1.00 39.58 148 SER B O 1
ATOM 2677 N N . VAL B 2 129 ? 30.788 -16.755 -43.184 1.00 36.38 149 VAL B N 1
ATOM 2678 C CA . VAL B 2 129 ? 29.611 -16.487 -44.000 1.00 38.51 149 VAL B CA 1
ATOM 2679 C C . VAL B 2 129 ? 30.010 -16.278 -45.459 1.00 40.67 149 VAL B C 1
ATOM 2680 O O . VAL B 2 129 ? 30.742 -15.350 -45.766 1.00 39.80 149 VAL B O 1
ATOM 2684 N N . PHE B 2 130 ? 29.529 -17.138 -46.349 1.00 38.67 150 PHE B N 1
ATOM 2685 C CA . PHE B 2 130 ? 29.917 -17.057 -47.755 1.00 41.62 150 PHE B CA 1
ATOM 2686 C C . PHE B 2 130 ? 28.713 -16.768 -48.626 1.00 39.20 150 PHE B C 1
ATOM 2687 O O . PHE B 2 130 ? 27.621 -17.276 -48.375 1.00 43.14 150 PHE B O 1
ATOM 2695 N N . PRO B 2 131 ? 28.900 -15.956 -49.673 1.00 41.74 151 PRO B N 1
ATOM 2696 C CA . PRO B 2 131 ? 27.748 -15.631 -50.518 1.00 37.64 151 PRO B CA 1
ATOM 2697 C C . PRO B 2 131 ? 27.347 -16.795 -51.432 1.00 39.55 151 PRO B C 1
ATOM 2698 O O . PRO B 2 131 ? 28.199 -17.550 -51.888 1.00 41.10 151 PRO B O 1
ATOM 2702 N N . LEU B 2 132 ? 26.052 -16.964 -51.648 1.00 40.10 152 LEU B N 1
ATOM 2703 C CA . LEU B 2 132 ? 25.566 -17.810 -52.728 1.00 41.81 152 LEU B CA 1
ATOM 2704 C C . LEU B 2 132 ? 25.107 -16.875 -53.833 1.00 42.99 152 LEU B C 1
ATOM 2705 O O . LEU B 2 132 ? 23.957 -16.431 -53.848 1.00 39.41 152 LEU B O 1
ATOM 2710 N N . ALA B 2 133 ? 26.020 -16.564 -54.748 1.00 43.05 153 ALA B N 1
ATOM 2711 C CA . ALA B 2 133 ? 25.776 -15.525 -55.747 1.00 47.03 153 ALA B CA 1
ATOM 2712 C C . ALA B 2 133 ? 24.715 -15.919 -56.781 1.00 47.04 153 ALA B C 1
ATOM 2713 O O . ALA B 2 133 ? 24.656 -17.067 -57.223 1.00 46.51 153 ALA B O 1
ATOM 2715 N N . PRO B 2 134 ? 23.859 -14.958 -57.160 1.00 44.72 154 PRO B N 1
ATOM 2716 C CA . PRO B 2 134 ? 22.828 -15.229 -58.162 1.00 48.91 154 PRO B CA 1
ATOM 2717 C C . PRO B 2 134 ? 23.457 -15.514 -59.527 1.00 54.17 154 PRO B C 1
ATOM 2718 O O . PRO B 2 134 ? 24.366 -14.801 -59.950 1.00 53.60 154 PRO B O 1
ATOM 2722 N N . SER B 2 135 ? 22.982 -16.565 -60.186 1.00 56.24 155 SER B N 1
ATOM 2723 C CA . SER B 2 135 ? 23.554 -17.009 -61.449 1.00 63.12 155 SER B CA 1
ATOM 2724 C C . SER B 2 135 ? 23.437 -15.933 -62.510 1.00 67.17 155 SER B C 1
ATOM 2725 O O . SER B 2 135 ? 22.433 -15.225 -62.589 1.00 66.88 155 SER B O 1
ATOM 2728 N N . SER B 2 136 ? 24.485 -15.817 -63.316 1.00 72.96 156 SER B N 1
ATOM 2729 C CA . SER B 2 136 ? 24.493 -14.913 -64.455 1.00 78.79 156 SER B CA 1
ATOM 2730 C C . SER B 2 136 ? 23.507 -15.374 -65.534 1.00 79.09 156 SER B C 1
ATOM 2731 O O . SER B 2 136 ? 23.102 -14.587 -66.383 1.00 80.65 156 SER B O 1
ATOM 2734 N N . LYS B 2 137 ? 23.107 -16.643 -65.478 1.00 79.13 157 LYS B N 1
ATOM 2735 C CA . LYS B 2 137 ? 22.121 -17.179 -66.411 1.00 81.78 157 LYS B CA 1
ATOM 2736 C C . LYS B 2 137 ? 20.710 -17.093 -65.844 1.00 85.35 157 LYS B C 1
ATOM 2737 O O . LYS B 2 137 ? 19.811 -17.781 -66.324 1.00 88.93 157 LYS B O 1
ATOM 2743 N N . SER B 2 138 ? 20.516 -16.241 -64.839 1.00 87.56 158 SER B N 1
ATOM 2744 C CA . SER B 2 138 ? 19.177 -15.940 -64.337 1.00 93.90 158 SER B CA 1
ATOM 2745 C C . SER B 2 138 ? 18.330 -15.354 -65.470 1.00 99.79 158 SER B C 1
ATOM 2746 O O . SER B 2 138 ? 18.773 -14.445 -66.176 1.00 99.70 158 SER B O 1
ATOM 2749 N N . THR B 2 139 ? 17.126 -15.893 -65.656 1.00 102.83 159 THR B N 1
ATOM 2750 C CA . THR B 2 139 ? 16.238 -15.455 -66.734 1.00 107.14 159 THR B CA 1
ATOM 2751 C C . THR B 2 139 ? 15.841 -13.995 -66.533 1.00 107.76 159 THR B C 1
ATOM 2752 O O . THR B 2 139 ? 15.479 -13.606 -65.424 1.00 109.71 159 THR B O 1
ATOM 2756 N N . SER B 2 140 ? 15.906 -13.188 -67.592 1.00 107.09 160 SER B N 1
ATOM 2757 C CA . SER B 2 140 ? 15.530 -11.776 -67.491 1.00 107.01 160 SER B CA 1
ATOM 2758 C C . SER B 2 140 ? 14.026 -11.643 -67.238 1.00 104.25 160 SER B C 1
ATOM 2759 O O . SER B 2 140 ? 13.544 -10.590 -66.822 1.00 104.47 160 SER B O 1
ATOM 2762 N N . GLY B 2 141 ? 13.312 -12.744 -67.473 1.00 102.40 161 GLY B N 1
ATOM 2763 C CA . GLY B 2 141 ? 11.873 -12.856 -67.282 1.00 98.96 161 GLY B CA 1
ATOM 2764 C C . GLY B 2 141 ? 11.248 -12.121 -66.098 1.00 96.83 161 GLY B C 1
ATOM 2765 O O . GLY B 2 141 ? 10.512 -11.152 -66.311 1.00 97.05 161 GLY B O 1
ATOM 2766 N N . GLY B 2 142 ? 11.487 -12.567 -64.858 1.00 91.03 162 GLY B N 1
ATOM 2767 C CA . GLY B 2 142 ? 12.331 -13.706 -64.521 1.00 82.84 162 GLY B CA 1
ATOM 2768 C C . GLY B 2 142 ? 12.596 -13.753 -63.019 1.00 72.79 162 GLY B C 1
ATOM 2769 O O . GLY B 2 142 ? 12.437 -12.743 -62.325 1.00 63.11 162 GLY B O 1
ATOM 2770 N N . THR B 2 143 ? 13.031 -14.905 -62.511 1.00 69.85 163 THR B N 1
ATOM 2771 C CA . THR B 2 143 ? 13.286 -15.042 -61.073 1.00 62.33 163 THR B CA 1
ATOM 2772 C C . THR B 2 143 ? 14.694 -15.575 -60.775 1.00 60.29 163 THR B C 1
ATOM 2773 O O . THR B 2 143 ? 15.137 -16.567 -61.368 1.00 57.43 163 THR B O 1
ATOM 2777 N N . ALA B 2 144 ? 15.395 -14.905 -59.863 1.00 50.36 164 ALA B N 1
ATOM 2778 C CA . ALA B 2 144 ? 16.728 -15.324 -59.474 1.00 49.78 164 ALA B CA 1
ATOM 2779 C C . ALA B 2 144 ? 16.772 -15.756 -58.003 1.00 48.35 164 ALA B C 1
ATOM 2780 O O . ALA B 2 144 ? 16.023 -15.245 -57.167 1.00 49.23 164 ALA B O 1
ATOM 2782 N N . ALA B 2 145 ? 17.675 -16.674 -57.686 1.00 49.13 165 ALA B N 1
ATOM 2783 C CA . ALA B 2 145 ? 17.886 -17.078 -56.302 1.00 44.43 165 ALA B CA 1
ATOM 2784 C C . ALA B 2 145 ? 19.275 -16.667 -55.858 1.00 46.57 165 ALA B C 1
ATOM 2785 O O . ALA B 2 145 ? 20.243 -16.748 -56.619 1.00 42.32 165 ALA B O 1
ATOM 2787 N N . LEU B 2 146 ? 19.365 -16.217 -54.617 1.00 39.82 166 LEU B N 1
ATOM 2788 C CA . LEU B 2 146 ? 20.640 -15.888 -54.020 1.00 41.97 166 LEU B CA 1
ATOM 2789 C C . LEU B 2 146 ? 20.568 -16.247 -52.548 1.00 40.16 166 LEU B C 1
ATOM 2790 O O . LEU B 2 146 ? 19.488 -16.502 -52.028 1.00 40.67 166 LEU B O 1
ATOM 2795 N N . GLY B 2 147 ? 21.706 -16.289 -51.879 1.00 39.87 167 GLY B N 1
ATOM 2796 C CA . GLY B 2 147 ? 21.695 -16.670 -50.487 1.00 38.96 167 GLY B CA 1
ATOM 2797 C C . GLY B 2 147 ? 23.021 -16.472 -49.803 1.00 39.13 167 GLY B C 1
ATOM 2798 O O . GLY B 2 147 ? 23.949 -15.886 -50.355 1.00 39.05 167 GLY B O 1
ATOM 2799 N N . CYS B 2 148 ? 23.111 -16.942 -48.570 1.00 38.84 168 CYS B N 1
ATOM 2800 C CA . CYS B 2 148 ? 24.406 -17.007 -47.935 1.00 39.14 168 CYS B CA 1
ATOM 2801 C C . CYS B 2 148 ? 24.543 -18.340 -47.205 1.00 38.02 168 CYS B C 1
ATOM 2802 O O . CYS B 2 148 ? 23.586 -18.903 -46.679 1.00 38.06 168 CYS B O 1
ATOM 2805 N N . LEU B 2 149 ? 25.749 -18.865 -47.253 1.00 37.30 169 LEU B N 1
ATOM 2806 C CA . LEU B 2 149 ? 26.098 -20.116 -46.628 1.00 37.35 169 LEU B CA 1
ATOM 2807 C C . LEU B 2 149 ? 26.745 -19.774 -45.303 1.00 39.51 169 LEU B C 1
ATOM 2808 O O . LEU B 2 149 ? 27.764 -19.081 -45.271 1.00 35.26 169 LEU B O 1
ATOM 2813 N N . VAL B 2 150 ? 26.142 -20.226 -44.209 1.00 37.66 170 VAL B N 1
ATOM 2814 C CA . VAL B 2 150 ? 26.662 -19.930 -42.875 1.00 34.03 170 VAL B CA 1
ATOM 2815 C C . VAL B 2 150 ? 27.343 -21.172 -42.307 1.00 36.78 170 VAL B C 1
ATOM 2816 O O . VAL B 2 150 ? 26.685 -22.075 -41.776 1.00 37.95 170 VAL B O 1
ATOM 2820 N N . LYS B 2 151 ? 28.668 -21.214 -42.396 1.00 39.73 171 LYS B N 1
ATOM 2821 C CA . LYS B 2 151 ? 29.363 -22.486 -42.254 1.00 38.89 171 LYS B CA 1
ATOM 2822 C C . LYS B 2 151 ? 30.310 -22.611 -41.052 1.00 37.82 171 LYS B C 1
ATOM 2823 O O . LYS B 2 151 ? 31.029 -21.672 -40.686 1.00 38.67 171 LYS B O 1
ATOM 2829 N N . ASP B 2 152 ? 30.283 -23.796 -40.444 1.00 32.60 172 ASP B N 1
ATOM 2830 C CA . ASP B 2 152 ? 31.250 -24.220 -39.428 1.00 39.01 172 ASP B CA 1
ATOM 2831 C C . ASP B 2 152 ? 31.156 -23.450 -38.120 1.00 40.02 172 ASP B C 1
ATOM 2832 O O . ASP B 2 152 ? 32.112 -22.787 -37.712 1.00 38.67 172 ASP B O 1
ATOM 2837 N N . TYR B 2 153 ? 30.022 -23.580 -37.438 1.00 37.17 173 TYR B N 1
ATOM 2838 C CA . TYR B 2 153 ? 29.853 -22.905 -36.162 1.00 35.74 173 TYR B CA 1
ATOM 2839 C C . TYR B 2 153 ? 29.429 -23.895 -35.079 1.00 34.02 173 TYR B C 1
ATOM 2840 O O . TYR B 2 153 ? 28.974 -25.000 -35.378 1.00 32.30 173 TYR B O 1
ATOM 2849 N N . PHE B 2 154 ? 29.603 -23.498 -33.823 1.00 32.07 174 PHE B N 1
ATOM 2850 C CA . PHE B 2 154 ? 29.184 -24.314 -32.694 1.00 32.67 174 PHE B CA 1
ATOM 2851 C C . PHE B 2 154 ? 29.052 -23.422 -31.480 1.00 32.88 174 PHE B C 1
ATOM 2852 O O . PHE B 2 154 ? 29.901 -22.580 -31.244 1.00 35.09 174 PHE B O 1
ATOM 2860 N N . PRO B 2 155 ? 27.969 -23.585 -30.706 1.00 33.02 175 PRO B N 1
ATOM 2861 C CA . PRO B 2 155 ? 26.851 -24.502 -30.909 1.00 33.33 175 PRO B CA 1
ATOM 2862 C C . PRO B 2 155 ? 25.739 -23.823 -31.685 1.00 32.96 175 PRO B C 1
ATOM 2863 O O . PRO B 2 155 ? 25.914 -22.688 -32.111 1.00 32.62 175 PRO B O 1
ATOM 2867 N N . GLU B 2 156 ? 24.609 -24.502 -31.842 1.00 31.07 176 GLU B N 1
ATOM 2868 C CA . GLU B 2 156 ? 23.364 -23.831 -32.211 1.00 37.58 176 GLU B CA 1
ATOM 2869 C C . GLU B 2 156 ? 22.986 -22.797 -31.150 1.00 34.77 176 GLU B C 1
ATOM 2870 O O . GLU B 2 156 ? 23.400 -22.919 -30.002 1.00 35.97 176 GLU B O 1
ATOM 2876 N N . PRO B 2 157 ? 22.173 -21.794 -31.512 1.00 34.29 177 PRO B N 1
ATOM 2877 C CA . PRO B 2 157 ? 21.608 -21.484 -32.822 1.00 32.08 177 PRO B CA 1
ATOM 2878 C C . PRO B 2 157 ? 22.297 -20.309 -33.478 1.00 34.74 177 PRO B C 1
ATOM 2879 O O . PRO B 2 157 ? 23.113 -19.627 -32.857 1.00 35.96 177 PRO B O 1
ATOM 2883 N N . VAL B 2 158 ? 21.956 -20.094 -34.741 1.00 37.46 178 VAL B N 1
ATOM 2884 C CA . VAL B 2 158 ? 22.314 -18.906 -35.493 1.00 38.17 178 VAL B CA 1
ATOM 2885 C C . VAL B 2 158 ? 21.005 -18.288 -35.969 1.00 38.04 178 VAL B C 1
ATOM 2886 O O . VAL B 2 158 ? 20.092 -19.024 -36.303 1.00 36.39 178 VAL B O 1
ATOM 2890 N N . THR B 2 159 ? 20.891 -16.961 -35.978 1.00 36.19 179 THR B N 1
ATOM 2891 C CA . THR B 2 159 ? 19.754 -16.329 -36.647 1.00 40.16 179 THR B CA 1
ATOM 2892 C C . THR B 2 159 ? 20.216 -15.625 -37.919 1.00 39.24 179 THR B C 1
ATOM 2893 O O . THR B 2 159 ? 21.307 -15.056 -37.959 1.00 37.64 179 THR B O 1
ATOM 2897 N N . VAL B 2 160 ? 19.381 -15.682 -38.952 1.00 38.22 180 VAL B N 1
ATOM 2898 C CA . VAL B 2 160 ? 19.641 -15.001 -40.204 1.00 39.37 180 VAL B CA 1
ATOM 2899 C C . VAL B 2 160 ? 18.442 -14.144 -40.577 1.00 40.43 180 VAL B C 1
ATOM 2900 O O . VAL B 2 160 ? 17.304 -14.590 -40.478 1.00 40.36 180 VAL B O 1
ATOM 2904 N N . SER B 2 161 ? 18.702 -12.908 -40.983 1.00 39.51 181 SER B N 1
ATOM 2905 C CA . SER B 2 161 ? 17.675 -12.078 -41.591 1.00 40.36 181 SER B CA 1
ATOM 2906 C C . SER B 2 161 ? 18.246 -11.485 -42.877 1.00 42.27 181 SER B C 1
ATOM 2907 O O . SER B 2 161 ? 19.442 -11.634 -43.156 1.00 42.38 181 SER B O 1
ATOM 2910 N N . TRP B 2 162 ? 17.392 -10.834 -43.659 1.00 40.27 182 TRP B N 1
ATOM 2911 C CA . TRP B 2 162 ? 17.813 -10.205 -44.901 1.00 41.57 182 TRP B CA 1
ATOM 2912 C C . TRP B 2 162 ? 17.436 -8.732 -44.914 1.00 42.04 182 TRP B C 1
ATOM 2913 O O . TRP B 2 162 ? 16.292 -8.379 -44.627 1.00 42.29 182 TRP B O 1
ATOM 2924 N N . ASN B 2 163 ? 18.408 -7.884 -45.243 1.00 42.77 183 ASN B N 1
ATOM 2925 C CA . ASN B 2 163 ? 18.195 -6.445 -45.322 1.00 42.91 183 ASN B CA 1
ATOM 2926 C C . ASN B 2 163 ? 17.590 -5.889 -44.034 1.00 43.92 183 ASN B C 1
ATOM 2927 O O . ASN B 2 163 ? 16.636 -5.110 -44.070 1.00 43.50 183 ASN B O 1
ATOM 2932 N N . SER B 2 164 ? 18.156 -6.322 -42.907 1.00 45.42 184 SER B N 1
ATOM 2933 C CA . SER B 2 164 ? 17.733 -5.915 -41.568 1.00 46.54 184 SER B CA 1
ATOM 2934 C C . SER B 2 164 ? 16.253 -6.166 -41.325 1.00 45.78 184 SER B C 1
ATOM 2935 O O . SER B 2 164 ? 15.613 -5.454 -40.556 1.00 48.37 184 SER B O 1
ATOM 2938 N N . GLY B 2 165 ? 15.716 -7.184 -41.985 1.00 45.13 185 GLY B N 1
ATOM 2939 C CA . GLY B 2 165 ? 14.336 -7.570 -41.773 1.00 44.34 185 GLY B CA 1
ATOM 2940 C C . GLY B 2 165 ? 13.367 -6.910 -42.730 1.00 46.93 185 GLY B C 1
ATOM 2941 O O . GLY B 2 165 ? 12.168 -7.153 -42.656 1.00 49.24 185 GLY B O 1
ATOM 2942 N N . ALA B 2 166 ? 13.870 -6.074 -43.628 1.00 44.78 186 ALA B N 1
ATOM 2943 C CA . ALA B 2 166 ? 13.002 -5.452 -44.631 1.00 46.69 186 ALA B CA 1
ATOM 2944 C C . ALA B 2 166 ? 12.653 -6.435 -45.759 1.00 51.24 186 ALA B C 1
ATOM 2945 O O . ALA B 2 166 ? 11.716 -6.206 -46.532 1.00 54.30 186 ALA B O 1
ATOM 2947 N N . LEU B 2 167 ? 13.405 -7.531 -45.843 1.00 46.93 187 LEU B N 1
ATOM 2948 C CA . LEU B 2 167 ? 13.153 -8.571 -46.837 1.00 45.55 187 LEU B CA 1
ATOM 2949 C C . LEU B 2 167 ? 12.745 -9.874 -46.159 1.00 46.70 187 LEU B C 1
ATOM 2950 O O . LEU B 2 167 ? 13.553 -10.502 -45.475 1.00 45.67 187 LEU B O 1
ATOM 2955 N N . THR B 2 168 ? 11.491 -10.279 -46.328 1.00 48.62 188 THR B N 1
ATOM 2956 C CA . THR B 2 168 ? 11.011 -11.507 -45.694 1.00 48.74 188 THR B CA 1
ATOM 2957 C C . THR B 2 168 ? 10.294 -12.438 -46.665 1.00 45.79 188 THR B C 1
ATOM 2958 O O . THR B 2 168 ? 10.373 -13.654 -46.539 1.00 45.82 188 THR B O 1
ATOM 2962 N N . SER B 2 169 ? 9.595 -11.875 -47.636 1.00 44.65 189 SER B N 1
ATOM 2963 C CA . SER B 2 169 ? 8.938 -12.705 -48.631 1.00 48.22 189 SER B CA 1
ATOM 2964 C C . SER B 2 169 ? 9.955 -13.478 -49.484 1.00 49.23 189 SER B C 1
ATOM 2965 O O . SER B 2 169 ? 10.949 -12.920 -49.942 1.00 50.17 189 SER B O 1
ATOM 2968 N N . GLY B 2 170 ? 9.711 -14.769 -49.678 1.00 50.23 190 GLY B N 1
ATOM 2969 C CA . GLY B 2 170 ? 10.554 -15.587 -50.537 1.00 47.61 190 GLY B CA 1
ATOM 2970 C C . GLY B 2 170 ? 11.809 -16.114 -49.861 1.00 46.48 190 GLY B C 1
ATOM 2971 O O . GLY B 2 170 ? 12.597 -16.821 -50.484 1.00 45.83 190 GLY B O 1
ATOM 2972 N N . VAL B 2 171 ? 11.991 -15.772 -48.587 1.00 44.21 191 VAL B N 1
ATOM 2973 C CA . VAL B 2 171 ? 13.151 -16.216 -47.824 1.00 43.14 191 VAL B CA 1
ATOM 2974 C C . VAL B 2 171 ? 12.973 -17.644 -47.315 1.00 41.26 191 VAL B C 1
ATOM 2975 O O . VAL B 2 171 ? 11.923 -18.004 -46.808 1.00 42.05 191 VAL B O 1
ATOM 2979 N N . HIS B 2 172 ? 14.005 -18.460 -47.473 1.00 41.63 192 HIS B N 1
ATOM 2980 C CA . HIS B 2 172 ? 14.039 -19.768 -46.841 1.00 41.61 192 HIS B CA 1
ATOM 2981 C C . HIS B 2 172 ? 15.344 -19.930 -46.078 1.00 42.00 192 HIS B C 1
ATOM 2982 O O . HIS B 2 172 ? 16.417 -19.999 -46.677 1.00 39.51 192 HIS B O 1
ATOM 2989 N N . THR B 2 173 ? 15.251 -19.991 -44.757 1.00 38.12 193 THR B N 1
ATOM 2990 C CA . THR B 2 173 ? 16.407 -20.302 -43.945 1.00 38.17 193 THR B CA 1
ATOM 2991 C C . THR B 2 173 ? 16.303 -21.750 -43.496 1.00 40.61 193 THR B C 1
ATOM 2992 O O . THR B 2 173 ? 15.372 -22.116 -42.790 1.00 42.11 193 THR B O 1
ATOM 2996 N N . PHE B 2 174 ? 17.250 -22.579 -43.924 1.00 35.98 194 PHE B N 1
ATOM 2997 C CA . PHE B 2 174 ? 17.159 -24.020 -43.696 1.00 40.18 194 PHE B CA 1
ATOM 2998 C C . PHE B 2 174 ? 17.609 -24.413 -42.290 1.00 39.40 194 PHE B C 1
ATOM 2999 O O . PHE B 2 174 ? 18.454 -23.733 -41.692 1.00 36.24 194 PHE B O 1
ATOM 3007 N N . PRO B 2 175 ? 17.034 -25.504 -41.752 1.00 37.98 195 PRO B N 1
ATOM 3008 C CA . PRO B 2 175 ? 17.544 -26.086 -40.505 1.00 41.38 195 PRO B CA 1
ATOM 3009 C C . PRO B 2 175 ? 19.030 -26.422 -40.665 1.00 38.63 195 PRO B C 1
ATOM 3010 O O . PRO B 2 175 ? 19.423 -26.915 -41.720 1.00 36.52 195 PRO B O 1
ATOM 3014 N N . ALA B 2 176 ? 19.825 -26.153 -39.640 1.00 36.68 196 ALA B N 1
ATOM 3015 C CA . ALA B 2 176 ? 21.248 -26.427 -39.681 1.00 34.94 196 ALA B CA 1
ATOM 3016 C C . ALA B 2 176 ? 21.499 -27.924 -39.802 1.00 40.51 196 ALA B C 1
ATOM 3017 O O . ALA B 2 176 ? 20.660 -28.727 -39.392 1.00 39.09 196 ALA B O 1
ATOM 3019 N N . VAL B 2 177 ? 22.640 -28.296 -40.375 1.00 34.37 197 VAL B N 1
ATOM 3020 C CA . VAL B 2 177 ? 23.047 -29.690 -40.412 1.00 36.80 197 VAL B CA 1
ATOM 3021 C C . VAL B 2 177 ? 24.295 -29.834 -39.567 1.00 38.45 197 VAL B C 1
ATOM 3022 O O . VAL B 2 177 ? 25.103 -28.904 -39.462 1.00 39.70 197 VAL B O 1
ATOM 3026 N N . LEU B 2 178 ? 24.444 -30.998 -38.954 1.00 36.61 198 LEU B N 1
ATOM 3027 C CA . LEU B 2 178 ? 25.621 -31.305 -38.166 1.00 38.50 198 LEU B CA 1
ATOM 3028 C C . LEU B 2 178 ? 26.616 -32.052 -39.038 1.00 42.60 198 LEU B C 1
ATOM 3029 O O . LEU B 2 178 ? 26.300 -33.125 -39.547 1.00 40.14 198 LEU B O 1
ATOM 3034 N N . GLN B 2 179 ? 27.797 -31.472 -39.238 1.00 41.24 199 GLN B N 1
ATOM 3035 C CA . GLN B 2 179 ? 28.835 -32.106 -40.050 1.00 46.46 199 GLN B CA 1
ATOM 3036 C C . GLN B 2 179 ? 29.649 -33.107 -39.241 1.00 46.91 199 GLN B C 1
ATOM 3037 O O . GLN B 2 179 ? 29.643 -33.073 -38.018 1.00 47.41 199 GLN B O 1
ATOM 3043 N N . SER B 2 180 ? 30.381 -33.974 -39.933 1.00 50.25 200 SER B N 1
ATOM 3044 C CA . SER B 2 180 ? 31.202 -34.986 -39.276 1.00 52.71 200 SER B CA 1
ATOM 3045 C C . SER B 2 180 ? 32.257 -34.353 -38.372 1.00 51.06 200 SER B C 1
ATOM 3046 O O . SER B 2 180 ? 32.691 -34.950 -37.388 1.00 53.07 200 SER B O 1
ATOM 3049 N N . SER B 2 181 ? 32.645 -33.126 -38.701 1.00 51.30 201 SER B N 1
ATOM 3050 C CA . SER B 2 181 ? 33.573 -32.349 -37.881 1.00 47.79 201 SER B CA 1
ATOM 3051 C C . SER B 2 181 ? 33.020 -32.016 -36.499 1.00 48.45 201 SER B C 1
ATOM 3052 O O . SER B 2 181 ? 33.769 -31.670 -35.589 1.00 52.30 201 SER B O 1
ATOM 3055 N N . GLY B 2 182 ? 31.702 -32.082 -36.346 1.00 51.19 202 GLY B N 1
ATOM 3056 C CA . GLY B 2 182 ? 31.079 -31.679 -35.098 1.00 45.45 202 GLY B CA 1
ATOM 3057 C C . GLY B 2 182 ? 30.647 -30.222 -35.106 1.00 42.18 202 GLY B C 1
ATOM 3058 O O . GLY B 2 182 ? 30.193 -29.699 -34.092 1.00 45.64 202 GLY B O 1
ATOM 3059 N N . LEU B 2 183 ? 30.796 -29.568 -36.253 1.00 40.23 203 LEU B N 1
ATOM 3060 C CA . LEU B 2 183 ? 30.343 -28.199 -36.441 1.00 36.62 203 LEU B CA 1
ATOM 3061 C C . LEU B 2 183 ? 29.058 -28.153 -37.269 1.00 39.69 203 LEU B C 1
ATOM 3062 O O . LEU B 2 183 ? 28.808 -29.034 -38.094 1.00 40.22 203 LEU B O 1
ATOM 3067 N N . TYR B 2 184 ? 28.264 -27.107 -37.067 1.00 35.64 204 TYR B N 1
ATOM 3068 C CA . TYR B 2 184 ? 27.020 -26.928 -37.817 1.00 37.15 204 TYR B CA 1
ATOM 3069 C C . TYR B 2 184 ? 27.212 -26.045 -39.039 1.00 34.72 204 TYR B C 1
ATOM 3070 O O . TYR B 2 184 ? 28.103 -25.215 -39.055 1.00 34.83 204 TYR B O 1
ATOM 3079 N N . SER B 2 185 ? 26.367 -26.235 -40.051 1.00 37.09 205 SER B N 1
ATOM 3080 C CA . SER B 2 185 ? 26.250 -25.320 -41.181 1.00 36.65 205 SER B CA 1
ATOM 3081 C C . SER B 2 185 ? 24.793 -25.140 -41.556 1.00 37.65 205 SER B C 1
ATOM 3082 O O . SER B 2 185 ? 23.999 -26.070 -41.441 1.00 36.78 205 SER B O 1
ATOM 3085 N N . LEU B 2 186 ? 24.449 -23.958 -42.046 1.00 34.43 206 LEU B N 1
ATOM 3086 C CA . LEU B 2 186 ? 23.139 -23.772 -42.640 1.00 38.79 206 LEU B CA 1
ATOM 3087 C C . LEU B 2 186 ? 23.218 -22.830 -43.820 1.00 37.06 206 LEU B C 1
ATOM 3088 O O . LEU B 2 186 ? 24.184 -22.092 -43.970 1.00 38.45 206 LEU B O 1
ATOM 3093 N N . SER B 2 187 ? 22.182 -22.863 -44.640 1.00 37.69 207 SER B N 1
ATOM 3094 C CA . SER B 2 187 ? 22.016 -21.919 -45.728 1.00 38.68 207 SER B CA 1
ATOM 3095 C C . SER B 2 187 ? 20.743 -21.121 -45.548 1.00 38.78 207 SER B C 1
ATOM 3096 O O . SER B 2 187 ? 19.762 -21.624 -45.004 1.00 36.32 207 SER B O 1
ATOM 3099 N N . SER B 2 188 ? 20.774 -19.870 -45.984 1.00 36.50 208 SER B N 1
ATOM 3100 C CA . SER B 2 188 ? 19.565 -19.082 -46.118 1.00 36.18 208 SER B CA 1
ATOM 3101 C C . SER B 2 188 ? 19.528 -18.583 -47.550 1.00 40.00 208 SER B C 1
ATOM 3102 O O . SER B 2 188 ? 20.526 -18.064 -48.046 1.00 40.76 208 SER B O 1
ATOM 3105 N N . VAL B 2 189 ? 18.401 -18.773 -48.226 1.00 36.47 209 VAL B N 1
ATOM 3106 C CA . VAL B 2 189 ? 18.272 -18.343 -49.615 1.00 40.22 209 VAL B CA 1
ATOM 3107 C C . VAL B 2 189 ? 17.044 -17.466 -49.769 1.00 41.34 209 VAL B C 1
ATOM 3108 O O . VAL B 2 189 ? 16.168 -17.464 -48.918 1.00 40.42 209 VAL B O 1
ATOM 3112 N N . VAL B 2 190 ? 16.992 -16.705 -50.851 1.00 42.22 210 VAL B N 1
ATOM 3113 C CA . VAL B 2 190 ? 15.812 -15.906 -51.165 1.00 42.97 210 VAL B CA 1
ATOM 3114 C C . VAL B 2 190 ? 15.690 -15.805 -52.678 1.00 46.45 210 VAL B C 1
ATOM 3115 O O . VAL B 2 190 ? 16.703 -15.746 -53.375 1.00 45.09 210 VAL B O 1
ATOM 3119 N N . THR B 2 191 ? 14.460 -15.835 -53.186 1.00 47.07 211 THR B N 1
ATOM 3120 C CA . THR B 2 191 ? 14.218 -15.580 -54.596 1.00 48.12 211 THR B CA 1
ATOM 3121 C C . THR B 2 191 ? 13.710 -14.161 -54.780 1.00 47.75 211 THR B C 1
ATOM 3122 O O . THR B 2 191 ? 12.826 -13.705 -54.068 1.00 49.65 211 THR B O 1
ATOM 3126 N N . VAL B 2 192 ? 14.299 -13.469 -55.740 1.00 50.90 212 VAL B N 1
ATOM 3127 C CA . VAL B 2 192 ? 13.957 -12.092 -56.056 1.00 51.82 212 VAL B CA 1
ATOM 3128 C C . VAL B 2 192 ? 13.786 -11.976 -57.573 1.00 55.08 212 VAL B C 1
ATOM 3129 O O . VAL B 2 192 ? 14.209 -12.865 -58.315 1.00 52.59 212 VAL B O 1
ATOM 3133 N N . PRO B 2 193 ? 13.150 -10.893 -58.041 1.00 56.46 213 PRO B N 1
ATOM 3134 C CA . PRO B 2 193 ? 13.129 -10.684 -59.495 1.00 57.20 213 PRO B CA 1
ATOM 3135 C C . PRO B 2 193 ? 14.528 -10.421 -60.059 1.00 58.68 213 PRO B C 1
ATOM 3136 O O . PRO B 2 193 ? 15.322 -9.704 -59.450 1.00 58.50 213 PRO B O 1
ATOM 3140 N N . SER B 2 194 ? 14.824 -11.016 -61.211 1.00 60.04 214 SER B N 1
ATOM 3141 C CA . SER B 2 194 ? 16.122 -10.850 -61.859 1.00 62.83 214 SER B CA 1
ATOM 3142 C C . SER B 2 194 ? 16.425 -9.402 -62.231 1.00 62.32 214 SER B C 1
ATOM 3143 O O . SER B 2 194 ? 17.586 -8.995 -62.252 1.00 61.87 214 SER B O 1
ATOM 3146 N N . SER B 2 195 ? 15.381 -8.630 -62.524 1.00 62.54 215 SER B N 1
ATOM 3147 C CA . SER B 2 195 ? 15.550 -7.232 -62.921 1.00 65.22 215 SER B CA 1
ATOM 3148 C C . SER B 2 195 ? 16.072 -6.372 -61.777 1.00 66.82 215 SER B C 1
ATOM 3149 O O . SER B 2 195 ? 16.676 -5.321 -61.998 1.00 69.45 215 SER B O 1
ATOM 3152 N N . SER B 2 196 ? 15.848 -6.826 -60.550 1.00 64.26 216 SER B N 1
ATOM 3153 C CA . SER B 2 196 ? 16.204 -6.038 -59.381 1.00 63.74 216 SER B CA 1
ATOM 3154 C C . SER B 2 196 ? 17.683 -6.182 -59.027 1.00 63.06 216 SER B C 1
ATOM 3155 O O . SER B 2 196 ? 18.216 -5.390 -58.251 1.00 63.38 216 SER B O 1
ATOM 3158 N N . LEU B 2 197 ? 18.343 -7.184 -59.606 1.00 62.01 217 LEU B N 1
ATOM 3159 C CA . LEU B 2 197 ? 19.721 -7.514 -59.243 1.00 59.54 217 LEU B CA 1
ATOM 3160 C C . LEU B 2 197 ? 20.691 -6.367 -59.506 1.00 63.52 217 LEU B C 1
ATOM 3161 O O . LEU B 2 197 ? 21.719 -6.248 -58.838 1.00 61.53 217 LEU B O 1
ATOM 3166 N N . GLY B 2 198 ? 20.366 -5.524 -60.481 1.00 65.36 218 GLY B N 1
ATOM 3167 C CA . GLY B 2 198 ? 21.229 -4.408 -60.821 1.00 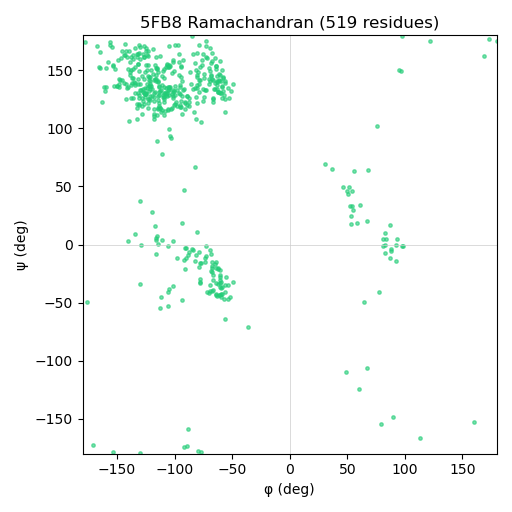65.68 218 GLY B CA 1
ATOM 3168 C C . GLY B 2 198 ? 21.099 -3.253 -59.846 1.00 64.91 218 GLY B C 1
ATOM 3169 O O . GLY B 2 198 ? 22.069 -2.548 -59.576 1.00 66.24 218 GLY B O 1
ATOM 3170 N N . THR B 2 199 ? 19.899 -3.072 -59.306 1.00 63.84 219 THR B N 1
ATOM 3171 C CA . THR B 2 199 ? 19.601 -1.904 -58.485 1.00 64.71 219 THR B CA 1
ATOM 3172 C C . THR B 2 199 ? 19.512 -2.182 -56.977 1.00 62.65 219 THR B C 1
ATOM 3173 O O . THR B 2 199 ? 20.007 -1.396 -56.170 1.00 64.39 219 THR B O 1
ATOM 3177 N N . GLN B 2 200 ? 18.894 -3.296 -56.598 1.00 58.95 220 GLN B N 1
ATOM 3178 C CA . GLN B 2 200 ? 18.641 -3.578 -55.184 1.00 57.47 220 GLN B CA 1
ATOM 3179 C C . GLN B 2 200 ? 19.834 -4.222 -54.469 1.00 53.83 220 GLN B C 1
ATOM 3180 O O . GLN B 2 200 ? 20.434 -5.164 -54.976 1.00 49.82 220 GLN B O 1
ATOM 3186 N N . THR B 2 201 ? 20.170 -3.722 -53.285 1.00 52.14 221 THR B N 1
ATOM 3187 C CA . THR B 2 201 ? 21.219 -4.353 -52.480 1.00 51.64 221 THR B CA 1
ATOM 3188 C C . THR B 2 201 ? 20.645 -5.490 -51.624 1.00 47.65 221 THR B C 1
ATOM 3189 O O . THR B 2 201 ? 19.556 -5.369 -51.071 1.00 46.04 221 THR B O 1
ATOM 3193 N N . TYR B 2 202 ? 21.368 -6.605 -51.550 1.00 45.43 222 TYR B N 1
ATOM 3194 C CA . TYR B 2 202 ? 20.957 -7.728 -50.722 1.00 41.51 222 TYR B CA 1
ATOM 3195 C C . TYR B 2 202 ? 22.037 -8.080 -49.724 1.00 43.52 222 TYR B C 1
ATOM 3196 O O . TYR B 2 202 ? 23.150 -8.445 -50.100 1.00 45.24 222 TYR B O 1
ATOM 3205 N N . ILE B 2 203 ? 21.698 -7.954 -48.447 1.00 41.17 223 ILE B N 1
ATOM 3206 C CA . ILE B 2 203 ? 22.637 -8.188 -47.359 1.00 39.32 223 ILE B CA 1
ATOM 3207 C C . ILE B 2 203 ? 22.030 -9.215 -46.422 1.00 41.91 223 ILE B C 1
ATOM 3208 O O . ILE B 2 203 ? 20.869 -9.072 -46.017 1.00 38.17 223 ILE B O 1
ATOM 3213 N N . CYS B 2 204 ? 22.777 -10.261 -46.087 1.00 37.35 224 CYS B N 1
ATOM 3214 C CA . CYS B 2 204 ? 22.246 -11.183 -45.106 1.00 40.80 224 CYS B CA 1
ATOM 3215 C C . CYS B 2 204 ? 22.916 -10.902 -43.767 1.00 40.66 224 CYS B C 1
ATOM 3216 O O . CYS B 2 204 ? 24.136 -10.766 -43.679 1.00 37.85 224 CYS B O 1
ATOM 3219 N N . ASN B 2 205 ? 22.082 -10.757 -42.738 1.00 39.35 225 ASN B N 1
ATOM 3220 C CA . ASN B 2 205 ? 22.540 -10.438 -41.396 1.00 38.46 225 ASN B CA 1
ATOM 3221 C C . ASN B 2 205 ? 22.569 -11.711 -40.586 1.00 38.38 225 ASN B C 1
ATOM 3222 O O . ASN B 2 205 ? 21.551 -12.384 -40.414 1.00 37.81 225 ASN B O 1
ATOM 3227 N N . VAL B 2 206 ? 23.748 -12.035 -40.092 1.00 34.86 226 VAL B N 1
ATOM 3228 C CA . VAL B 2 206 ? 23.944 -13.281 -39.388 1.00 35.00 226 VAL B CA 1
ATOM 3229 C C . VAL B 2 206 ? 24.348 -12.974 -37.969 1.00 35.80 226 VAL B C 1
ATOM 3230 O O . VAL B 2 206 ? 25.239 -12.159 -37.734 1.00 35.35 226 VAL B O 1
ATOM 3234 N N . ASN B 2 207 ? 23.677 -13.606 -37.016 1.00 31.85 227 ASN B N 1
ATOM 3235 C CA . ASN B 2 207 ? 24.048 -13.422 -35.631 1.00 37.31 227 ASN B CA 1
ATOM 3236 C C . ASN B 2 207 ? 24.242 -14.763 -34.941 1.00 38.88 227 ASN B C 1
ATOM 3237 O O . ASN B 2 207 ? 23.316 -15.574 -34.880 1.00 36.72 227 ASN B O 1
ATOM 3242 N N . HIS B 2 208 ? 25.456 -14.991 -34.447 1.00 33.59 228 HIS B N 1
ATOM 3243 C CA . HIS B 2 208 ? 25.764 -16.155 -33.619 1.00 37.45 228 HIS B CA 1
ATOM 3244 C C . HIS B 2 208 ? 26.160 -15.728 -32.198 1.00 39.90 228 HIS B C 1
ATOM 3245 O O . HIS B 2 208 ? 27.335 -15.527 -31.884 1.00 38.22 228 HIS B O 1
ATOM 3252 N N . LYS B 2 209 ? 25.165 -15.609 -31.328 1.00 37.78 229 LYS B N 1
ATOM 3253 C CA . LYS B 2 209 ? 25.391 -15.078 -29.986 1.00 35.22 229 LYS B CA 1
ATOM 3254 C C . LYS B 2 209 ? 26.372 -15.862 -29.113 1.00 38.82 229 LYS B C 1
ATOM 3255 O O . LYS B 2 209 ? 27.121 -15.244 -28.365 1.00 42.76 229 LYS B O 1
ATOM 3261 N N . PRO B 2 210 ? 26.400 -17.209 -29.196 1.00 37.14 230 PRO B N 1
ATOM 3262 C CA . PRO B 2 210 ? 27.343 -17.845 -28.261 1.00 37.31 230 PRO B CA 1
ATOM 3263 C C . PRO B 2 210 ? 28.823 -17.513 -28.504 1.00 39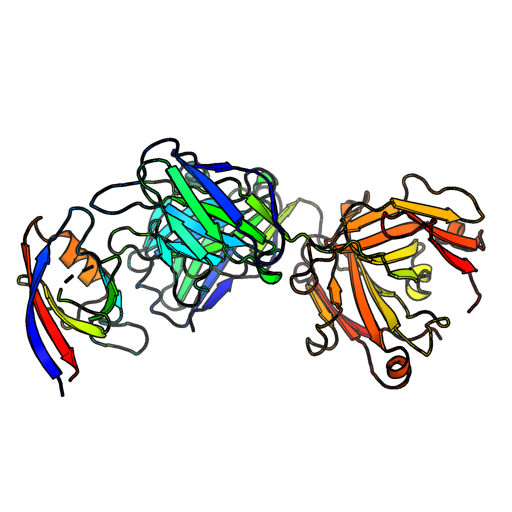.74 230 PRO B C 1
ATOM 3264 O O . PRO B 2 210 ? 29.636 -17.772 -27.628 1.00 39.11 230 PRO B O 1
ATOM 3268 N N . SER B 2 211 ? 29.165 -16.962 -29.665 1.00 39.87 231 SER B N 1
ATOM 3269 C CA . SER B 2 211 ? 30.535 -16.541 -29.929 1.00 38.16 231 SER B CA 1
ATOM 3270 C C . SER B 2 211 ? 30.592 -15.028 -30.119 1.00 43.39 231 SER B C 1
ATOM 3271 O O . SER B 2 211 ? 31.634 -14.489 -30.480 1.00 46.20 231 SER B O 1
ATOM 3274 N N . ASN B 2 212 ? 29.461 -14.359 -29.896 1.00 42.33 232 ASN B N 1
ATOM 3275 C CA . ASN B 2 212 ? 29.322 -12.928 -30.192 1.00 49.09 232 ASN B CA 1
ATOM 3276 C C . ASN B 2 212 ? 29.802 -12.594 -31.590 1.00 46.33 232 ASN B C 1
ATOM 3277 O O . ASN B 2 212 ? 30.556 -11.644 -31.774 1.00 47.21 232 ASN B O 1
ATOM 3282 N N . THR B 2 213 ? 29.396 -13.395 -32.567 1.00 42.31 233 THR B N 1
ATOM 3283 C CA . THR B 2 213 ? 29.791 -13.145 -33.944 1.00 42.07 233 THR B CA 1
ATOM 3284 C C . THR B 2 213 ? 28.589 -12.599 -34.686 1.00 40.53 233 THR B C 1
ATOM 3285 O O . THR B 2 213 ? 27.577 -13.277 -34.807 1.00 42.90 233 THR B O 1
ATOM 3289 N N . LYS B 2 214 ? 28.708 -11.356 -35.147 1.00 39.61 234 LYS B N 1
ATOM 3290 C CA . LYS B 2 214 ? 27.679 -10.653 -35.912 1.00 41.75 234 LYS B CA 1
ATOM 3291 C C . LYS B 2 214 ? 28.280 -10.248 -37.261 1.00 38.51 234 LYS B C 1
ATOM 3292 O O . LYS B 2 214 ? 29.342 -9.635 -37.285 1.00 40.29 234 LYS B O 1
ATOM 3298 N N . VAL B 2 215 ? 27.622 -10.588 -38.368 1.00 39.04 235 VAL B N 1
ATOM 3299 C CA . VAL B 2 215 ? 28.167 -10.313 -39.699 1.00 40.33 235 VAL B CA 1
ATOM 3300 C C . VAL B 2 215 ? 27.054 -9.878 -40.646 1.00 42.38 235 VAL B C 1
ATOM 3301 O O . VAL B 2 215 ? 25.965 -10.468 -40.656 1.00 39.16 235 VAL B O 1
ATOM 3305 N N . ASP B 2 216 ? 27.323 -8.825 -41.415 1.00 42.16 236 ASP B N 1
ATOM 3306 C CA . ASP B 2 216 ? 26.451 -8.424 -42.523 1.00 38.91 236 ASP B CA 1
ATOM 3307 C C . ASP B 2 216 ? 27.193 -8.669 -43.847 1.00 41.32 236 ASP B C 1
ATOM 3308 O O . ASP B 2 216 ? 28.214 -8.044 -44.116 1.00 39.46 236 ASP B O 1
ATOM 3313 N N . LYS B 2 217 ? 26.687 -9.596 -44.652 1.00 40.68 237 LYS B N 1
ATOM 3314 C CA . LYS B 2 217 ? 27.350 -9.968 -45.904 1.00 43.56 237 LYS B CA 1
ATOM 3315 C C . LYS B 2 217 ? 26.499 -9.545 -47.098 1.00 39.44 237 LYS B C 1
ATOM 3316 O O . LYS B 2 217 ? 25.373 -10.000 -47.242 1.00 39.46 237 LYS B O 1
ATOM 3322 N N . LYS B 2 218 ? 27.027 -8.646 -47.923 1.00 40.34 238 LYS B N 1
ATOM 3323 C CA . LYS B 2 218 ? 26.382 -8.287 -49.188 1.00 41.47 238 LYS B CA 1
ATOM 3324 C C . LYS B 2 218 ? 26.561 -9.431 -50.188 1.00 39.90 238 LYS B C 1
ATOM 3325 O O . LYS B 2 218 ? 27.643 -9.984 -50.325 1.00 39.83 238 LYS B O 1
ATOM 3331 N N . VAL B 2 219 ? 25.486 -9.806 -50.855 1.00 39.47 239 VAL B N 1
ATOM 3332 C CA . VAL B 2 219 ? 25.544 -10.894 -51.811 1.00 42.49 239 VAL B CA 1
ATOM 3333 C C . VAL B 2 219 ? 25.263 -10.298 -53.189 1.00 43.44 239 VAL B C 1
ATOM 3334 O O . VAL B 2 219 ? 24.189 -9.753 -53.429 1.00 42.24 239 VAL B O 1
ATOM 3338 N N . GLU B 2 220 ? 26.259 -10.383 -54.066 1.00 49.87 240 GLU B N 1
ATOM 3339 C CA . GLU B 2 220 ? 26.257 -9.733 -55.382 1.00 53.41 240 GLU B CA 1
ATOM 3340 C C . GLU B 2 220 ? 26.398 -10.703 -56.525 1.00 51.82 240 GLU B C 1
ATOM 3341 O O . GLU B 2 220 ? 27.068 -11.730 -56.395 1.00 49.87 240 GLU B O 1
ATOM 3347 N N . PRO B 2 221 ? 25.815 -10.352 -57.676 1.00 51.83 241 PRO B N 1
ATOM 3348 C CA . PRO B 2 221 ? 26.146 -11.077 -58.900 1.00 56.06 241 PRO B CA 1
ATOM 3349 C C . PRO B 2 221 ? 27.652 -11.109 -59.116 1.00 60.76 241 PRO B C 1
ATOM 3350 O O . PRO B 2 221 ? 28.278 -10.048 -59.049 1.00 60.74 241 PRO B O 1
ATOM 3354 N N . LYS B 2 222 ? 28.208 -12.307 -59.290 1.00 63.03 242 LYS B N 1
ATOM 3355 C CA . LYS B 2 222 ? 29.624 -12.479 -59.571 1.00 69.37 242 LYS B CA 1
ATOM 3356 C C . LYS B 2 222 ? 29.891 -12.177 -61.042 1.00 73.40 242 LYS B C 1
ATOM 3357 O O . LYS B 2 222 ? 29.051 -12.558 -61.864 1.00 72.31 242 LYS B O 1
ATOM 3363 N N . SER B 2 223 ? 30.963 -11.467 -61.426 1.00 76.73 243 SER B N 1
ATOM 3364 C CA . SER B 2 223 ? 31.760 -10.479 -60.686 1.00 79.98 243 SER B CA 1
ATOM 3365 C C . SER B 2 223 ? 32.740 -9.958 -61.716 1.00 82.02 243 SER B C 1
ATOM 3366 O O . SER B 2 223 ? 32.993 -10.646 -62.713 1.00 81.74 243 SER B O 1
ATOM 3369 N N . GLU C 3 8 ? -21.305 6.444 -15.462 1.00 96.26 27 GLU C N 1
ATOM 3370 C CA . GLU C 3 8 ? -22.231 6.053 -14.398 1.00 95.12 27 GLU C CA 1
ATOM 3371 C C . GLU C 3 8 ? -22.144 4.558 -14.113 1.00 90.10 27 GLU C C 1
ATOM 3372 O O . GLU C 3 8 ? -21.902 3.760 -15.015 1.00 88.95 27 GLU C O 1
ATOM 3378 N N . ALA C 3 9 ? -22.332 4.189 -12.852 1.00 86.99 28 ALA C N 1
ATOM 3379 C CA . ALA C 3 9 ? -22.124 2.813 -12.437 1.00 79.03 28 ALA C CA 1
ATOM 3380 C C . ALA C 3 9 ? -23.095 2.397 -11.338 1.00 71.39 28 ALA C C 1
ATOM 3381 O O . ALA C 3 9 ? -23.408 3.173 -10.432 1.00 72.15 28 ALA C O 1
ATOM 3383 N N . THR C 3 10 ? -23.552 1.153 -11.425 1.00 66.40 29 THR C N 1
ATOM 3384 C CA . THR C 3 10 ? -24.455 0.587 -10.439 1.00 65.24 29 THR C CA 1
ATOM 3385 C C . THR C 3 10 ? -23.744 -0.391 -9.508 1.00 60.77 29 THR C C 1
ATOM 3386 O O . THR C 3 10 ? -22.995 -1.259 -9.959 1.00 55.08 29 THR C O 1
ATOM 3390 N N . VAL C 3 11 ? -23.989 -0.248 -8.211 1.00 57.70 30 VAL C N 1
ATOM 3391 C CA . VAL C 3 11 ? -23.571 -1.243 -7.234 1.00 55.31 30 VAL C CA 1
ATOM 3392 C C . VAL C 3 11 ? -24.711 -2.210 -6.985 1.00 56.62 30 VAL C C 1
ATOM 3393 O O . VAL C 3 11 ? -25.826 -1.786 -6.692 1.00 59.37 30 VAL C O 1
ATOM 3397 N N . CYS C 3 12 ? -24.453 -3.507 -7.103 1.00 50.29 31 CYS C N 1
ATOM 3398 C CA . CYS C 3 12 ? -25.489 -4.469 -6.769 1.00 50.87 31 CYS C CA 1
ATOM 3399 C C . CYS C 3 12 ? -24.948 -5.720 -6.101 1.00 47.64 31 CYS C C 1
ATOM 3400 O O . CYS C 3 12 ? -23.737 -5.937 -6.002 1.00 46.13 31 CYS C O 1
ATOM 3403 N N . THR C 3 13 ? -25.874 -6.541 -5.638 1.00 43.36 32 THR C N 1
ATOM 3404 C CA . THR C 3 13 ? -25.548 -7.738 -4.898 1.00 44.47 32 THR C CA 1
ATOM 3405 C C . THR C 3 13 ? -25.946 -8.944 -5.719 1.00 48.89 32 THR C C 1
ATOM 3406 O O . THR C 3 13 ? -27.048 -8.996 -6.248 1.00 51.73 32 THR C O 1
ATOM 3410 N N . VAL C 3 14 ? -25.042 -9.904 -5.863 1.00 43.88 33 VAL C N 1
ATOM 3411 C CA . VAL C 3 14 ? -25.357 -11.098 -6.631 1.00 43.90 33 VAL C CA 1
ATOM 3412 C C . VAL C 3 14 ? -24.951 -12.325 -5.847 1.00 41.73 33 VAL C C 1
ATOM 3413 O O . VAL C 3 14 ? -24.188 -12.239 -4.889 1.00 43.03 33 VAL C O 1
ATOM 3417 N N . THR C 3 15 ? -25.457 -13.473 -6.260 1.00 40.47 34 THR C N 1
ATOM 3418 C CA . THR C 3 15 ? -25.111 -14.722 -5.607 1.00 42.21 34 THR C CA 1
ATOM 3419 C C . THR C 3 15 ? -24.380 -15.642 -6.572 1.00 44.14 34 THR C C 1
ATOM 3420 O O . THR C 3 15 ? -24.819 -15.832 -7.694 1.00 45.48 34 THR C O 1
ATOM 3424 N N . LEU C 3 16 ? -23.256 -16.193 -6.142 1.00 38.45 35 LEU C N 1
ATOM 3425 C CA . LEU C 3 16 ? -22.509 -17.144 -6.957 1.00 40.62 35 LEU C CA 1
ATOM 3426 C C . LEU C 3 16 ? -22.353 -18.435 -6.196 1.00 40.50 35 LEU C C 1
ATOM 3427 O O . LEU C 3 16 ? -22.514 -18.462 -4.981 1.00 42.55 35 LEU C O 1
ATOM 3432 N N . GLU C 3 17 ? -22.031 -19.508 -6.899 1.00 34.25 36 GLU C N 1
ATOM 3433 C CA . GLU C 3 17 ? -21.773 -20.779 -6.238 1.00 39.21 36 GLU C CA 1
ATOM 3434 C C . GLU C 3 17 ? -20.270 -20.985 -6.074 1.00 39.26 36 GLU C C 1
ATOM 3435 O O . GLU C 3 17 ? -19.532 -20.934 -7.054 1.00 37.30 36 GLU C O 1
ATOM 3441 N N . LYS C 3 18 ? -19.819 -21.174 -4.837 1.00 38.15 37 LYS C N 1
ATOM 3442 C CA . LYS C 3 18 ? -18.447 -21.598 -4.560 1.00 37.27 37 LYS C CA 1
ATOM 3443 C C . LYS C 3 18 ? -18.371 -23.107 -4.706 1.00 41.58 37 LYS C C 1
ATOM 3444 O O . LYS C 3 18 ? -19.012 -23.847 -3.953 1.00 39.14 37 LYS C O 1
ATOM 3450 N N . MET C 3 19 ? -17.622 -23.548 -5.713 1.00 42.50 38 MET C N 1
ATOM 3451 C CA . MET C 3 19 ? -17.337 -24.961 -5.928 1.00 42.20 38 MET C CA 1
ATOM 3452 C C . MET C 3 19 ? -15.958 -25.243 -5.384 1.00 42.48 38 MET C C 1
ATOM 3453 O O . MET C 3 19 ? -15.253 -24.310 -5.017 1.00 41.68 38 MET C O 1
ATOM 3458 N N . SER C 3 20 ? -15.559 -26.508 -5.328 1.00 41.60 39 SER C N 1
ATOM 3459 C CA . SER C 3 20 ? -14.288 -26.829 -4.691 1.00 43.44 39 SER C CA 1
ATOM 3460 C C . SER C 3 20 ? -13.119 -26.122 -5.384 1.00 43.83 39 SER C C 1
ATOM 3461 O O . SER C 3 20 ? -12.154 -25.731 -4.729 1.00 42.45 39 SER C O 1
ATOM 3464 N N . ALA C 3 21 ? -13.214 -25.919 -6.695 1.00 40.58 40 ALA C N 1
ATOM 3465 C CA . ALA C 3 21 ? -12.116 -25.263 -7.408 1.00 41.89 40 ALA C CA 1
ATOM 3466 C C . ALA C 3 21 ? -12.098 -23.746 -7.230 1.00 39.91 40 ALA C C 1
ATOM 3467 O O . ALA C 3 21 ? -11.032 -23.149 -7.224 1.00 41.64 40 ALA C O 1
ATOM 3469 N N . GLY C 3 22 ? -13.260 -23.113 -7.096 1.00 36.69 41 GLY C N 1
ATOM 3470 C CA . GLY C 3 22 ? -13.305 -21.663 -6.981 1.00 34.23 41 GLY C CA 1
ATOM 3471 C C . GLY C 3 22 ? -14.676 -21.098 -7.322 1.00 36.64 41 GLY C C 1
ATOM 3472 O O . GLY C 3 22 ? -15.673 -21.786 -7.144 1.00 35.69 41 GLY C O 1
ATOM 3473 N N . LEU C 3 23 ? -14.729 -19.854 -7.796 1.00 36.01 42 LEU C N 1
ATOM 3474 C CA . LEU C 3 23 ? -15.997 -19.206 -8.157 1.00 34.68 42 LEU C CA 1
ATOM 3475 C C . LEU C 3 23 ? -16.223 -19.102 -9.667 1.00 40.08 42 LEU C C 1
ATOM 3476 O O . LEU C 3 23 ? -17.233 -18.572 -10.089 1.00 36.08 42 LEU C O 1
ATOM 3481 N N . GLY C 3 24 ? -15.273 -19.564 -10.486 1.00 37.35 43 GLY C N 1
ATOM 3482 C CA . GLY C 3 24 ? -15.475 -19.574 -11.931 1.00 33.15 43 GLY C CA 1
ATOM 3483 C C . GLY C 3 24 ? -15.081 -18.294 -12.647 1.00 36.82 43 GLY C C 1
ATOM 3484 O O . GLY C 3 24 ? -15.492 -18.071 -13.774 1.00 37.17 43 GLY C O 1
ATOM 3485 N N . PHE C 3 25 ? -14.296 -17.432 -12.006 1.00 33.55 44 PHE C N 1
ATOM 3486 C CA . PHE C 3 25 ? -13.763 -16.287 -12.730 1.00 34.96 44 PHE C CA 1
ATOM 3487 C C . PHE C 3 25 ? -12.329 -15.959 -12.315 1.00 36.59 44 PHE C C 1
ATOM 3488 O O . PHE C 3 25 ? -11.828 -16.435 -11.296 1.00 36.53 44 PHE C O 1
ATOM 3496 N N . SER C 3 26 ? -11.692 -15.124 -13.122 1.00 35.84 45 SER C N 1
ATOM 3497 C CA . SER C 3 26 ? -10.356 -14.633 -12.853 1.00 36.91 45 SER C CA 1
ATOM 3498 C C . SER C 3 26 ? -10.418 -13.131 -12.650 1.00 38.69 45 SER C C 1
ATOM 3499 O O . SER C 3 26 ? -11.184 -12.422 -13.319 1.00 37.13 45 SER C O 1
ATOM 3502 N N . LEU C 3 27 ? -9.614 -12.642 -11.724 1.00 34.30 46 LEU C N 1
ATOM 3503 C CA . LEU C 3 27 ? -9.562 -11.219 -11.473 1.00 35.81 46 LEU C CA 1
ATOM 3504 C C . LEU C 3 27 ? -8.264 -10.620 -11.998 1.00 41.34 46 LEU C C 1
ATOM 3505 O O . LEU C 3 27 ? -7.227 -11.298 -12.080 1.00 38.92 46 LEU C O 1
ATOM 3510 N N . GLU C 3 28 ? -8.331 -9.340 -12.339 1.00 40.21 47 GLU C N 1
ATOM 3511 C CA . GLU C 3 28 ? -7.129 -8.555 -12.591 1.00 49.45 47 GLU C CA 1
ATOM 3512 C C . GLU C 3 28 ? -7.204 -7.260 -11.788 1.00 45.32 47 GLU C C 1
ATOM 3513 O O . GLU C 3 28 ? -8.237 -6.946 -11.204 1.00 41.56 47 GLU C O 1
ATOM 3519 N N . GLY C 3 29 ? -6.102 -6.522 -11.749 1.00 46.83 48 GLY C N 1
ATOM 3520 C CA . GLY C 3 29 ? -6.049 -5.257 -11.048 1.00 45.18 48 GLY C CA 1
ATOM 3521 C C . GLY C 3 29 ? -5.625 -5.472 -9.617 1.00 44.61 48 GLY C C 1
ATOM 3522 O O . GLY C 3 29 ? -4.862 -6.389 -9.318 1.00 44.23 48 GLY C O 1
ATOM 3523 N N . GLY C 3 30 ? -6.122 -4.622 -8.727 1.00 44.32 49 GLY C N 1
ATOM 3524 C CA . GLY C 3 30 ? -5.816 -4.737 -7.316 1.00 44.73 49 GLY C CA 1
ATOM 3525 C C . GLY C 3 30 ? -4.689 -3.817 -6.890 1.00 47.81 49 GLY C C 1
ATOM 3526 O O . GLY C 3 30 ? -4.128 -3.070 -7.694 1.00 48.11 49 GLY C O 1
ATOM 3527 N N . LYS C 3 31 ? -4.372 -3.866 -5.605 1.00 46.08 50 LYS C N 1
ATOM 3528 C CA . LYS C 3 31 ? -3.264 -3.104 -5.063 1.00 48.51 50 LYS C CA 1
ATOM 3529 C C . LYS C 3 31 ? -1.973 -3.504 -5.757 1.00 50.16 50 LYS C C 1
ATOM 3530 O O . LYS C 3 31 ? -1.727 -4.689 -5.985 1.00 45.13 50 LYS C O 1
ATOM 3536 N N . GLY C 3 32 ? -1.170 -2.504 -6.108 1.00 54.10 51 GLY C N 1
ATOM 3537 C CA . GLY C 3 32 ? 0.168 -2.726 -6.630 1.00 53.83 51 GLY C CA 1
ATOM 3538 C C . GLY C 3 32 ? 0.193 -3.523 -7.915 1.00 57.42 51 GLY C C 1
ATOM 3539 O O . GLY C 3 32 ? 1.120 -4.302 -8.156 1.00 59.91 51 GLY C O 1
ATOM 3540 N N . SER C 3 33 ? -0.830 -3.336 -8.743 1.00 57.68 52 SER C N 1
ATOM 3541 C CA . SER C 3 33 ? -0.893 -4.023 -10.025 1.00 56.27 52 SER C CA 1
ATOM 3542 C C . SER C 3 33 ? -0.186 -3.203 -11.102 1.00 60.82 52 SER C C 1
ATOM 3543 O O . SER C 3 33 ? 0.659 -2.364 -10.791 1.00 62.90 52 SER C O 1
ATOM 3546 N N . LEU C 3 34 ? -0.528 -3.454 -12.361 1.00 61.42 53 LEU C N 1
ATOM 3547 C CA . LEU C 3 34 ? 0.181 -2.855 -13.491 1.00 66.22 53 LEU C CA 1
ATOM 3548 C C . LEU C 3 34 ? 0.202 -1.321 -13.438 1.00 71.15 53 LEU C C 1
ATOM 3549 O O . LEU C 3 34 ? 1.271 -0.714 -13.290 1.00 66.91 53 LEU C O 1
ATOM 3554 N N . HIS C 3 35 ? -0.971 -0.699 -13.531 1.00 68.71 54 HIS C N 1
ATOM 3555 C CA . HIS C 3 35 ? -1.053 0.762 -13.539 1.00 73.51 54 HIS C CA 1
ATOM 3556 C C . HIS C 3 35 ? -1.243 1.364 -12.138 1.00 74.57 54 HIS C C 1
ATOM 3557 O O . HIS C 3 35 ? -2.094 2.235 -11.946 1.00 74.97 54 HIS C O 1
ATOM 3564 N N . GLY C 3 36 ? -0.450 0.910 -11.168 1.00 72.21 55 GLY C N 1
ATOM 3565 C CA . GLY C 3 36 ? -0.591 1.360 -9.791 1.00 68.45 55 GLY C CA 1
ATOM 3566 C C . GLY C 3 36 ? -1.740 0.666 -9.075 1.00 63.10 55 GLY C C 1
ATOM 3567 O O . GLY C 3 36 ? -2.121 -0.441 -9.442 1.00 64.40 55 GLY C O 1
ATOM 3568 N N . ASP C 3 37 ? -2.297 1.314 -8.058 1.00 60.98 56 ASP C N 1
ATOM 3569 C CA . ASP C 3 37 ? -3.390 0.729 -7.284 1.00 60.38 56 ASP C CA 1
ATOM 3570 C C . ASP C 3 37 ? -4.740 0.903 -7.964 1.00 62.76 56 ASP C C 1
ATOM 3571 O O . ASP C 3 37 ? -5.288 2.001 -7.987 1.00 67.05 56 ASP C O 1
ATOM 3576 N N . LYS C 3 38 ? -5.278 -0.190 -8.495 1.00 58.35 57 LYS C N 1
ATOM 3577 C CA . LYS C 3 38 ? -6.556 -0.169 -9.196 1.00 56.94 57 LYS C CA 1
ATOM 3578 C C . LYS C 3 38 ? -7.538 -1.142 -8.551 1.00 52.14 57 LYS C C 1
ATOM 3579 O O . LYS C 3 38 ? -7.142 -1.972 -7.738 1.00 51.48 57 LYS C O 1
ATOM 3585 N N . PRO C 3 39 ? -8.830 -1.043 -8.903 1.00 54.72 58 PRO C N 1
ATOM 3586 C CA . PRO C 3 39 ? -9.747 -2.020 -8.311 1.00 49.16 58 PRO C CA 1
ATOM 3587 C C . PRO C 3 39 ? -9.544 -3.405 -8.911 1.00 46.66 58 PRO C C 1
ATOM 3588 O O . PRO C 3 39 ? -8.970 -3.540 -10.003 1.00 47.54 58 PRO C O 1
ATOM 3592 N N . LEU C 3 40 ? -10.004 -4.421 -8.194 1.00 42.75 59 LEU C N 1
ATOM 3593 C CA . LEU C 3 40 ? -10.048 -5.773 -8.722 1.00 41.32 59 LEU C CA 1
ATOM 3594 C C . LEU C 3 40 ? -11.264 -5.916 -9.608 1.00 41.70 59 LEU C C 1
ATOM 3595 O O . LEU C 3 40 ? -12.402 -5.719 -9.160 1.00 41.63 59 LEU C O 1
ATOM 3600 N N . THR C 3 41 ? -11.031 -6.268 -10.865 1.00 38.67 60 THR C N 1
ATOM 3601 C CA . THR C 3 41 ? -12.132 -6.472 -11.790 1.00 41.34 60 THR C CA 1
ATOM 3602 C C . THR C 3 41 ? -12.063 -7.855 -12.419 1.00 42.38 60 THR C C 1
ATOM 3603 O O . THR C 3 41 ? -10.986 -8.464 -12.527 1.00 41.08 60 THR C O 1
ATOM 3607 N N . ILE C 3 42 ? -13.219 -8.349 -12.837 1.00 35.39 61 ILE C N 1
ATOM 3608 C CA . ILE C 3 42 ? -13.297 -9.611 -13.556 1.00 37.06 61 ILE C CA 1
ATOM 3609 C C . ILE C 3 42 ? -12.793 -9.412 -14.976 1.00 42.30 61 ILE C C 1
ATOM 3610 O O . ILE C 3 42 ? -13.253 -8.509 -15.675 1.00 40.85 61 ILE C O 1
ATOM 3615 N N . ASN C 3 43 ? -11.839 -10.225 -15.413 1.00 42.16 62 ASN C N 1
ATOM 3616 C CA . ASN C 3 43 ? -11.399 -10.104 -16.802 1.00 43.91 62 ASN C CA 1
ATOM 3617 C C . ASN C 3 43 ? -11.707 -11.358 -17.602 1.00 41.88 62 ASN C C 1
ATOM 3618 O O . ASN C 3 43 ? -11.562 -11.374 -18.812 1.00 47.90 62 ASN C O 1
ATOM 3623 N N . ARG C 3 44 ? -12.153 -12.403 -16.923 1.00 41.01 63 ARG C N 1
ATOM 3624 C CA . ARG C 3 44 ? -12.521 -13.632 -17.599 1.00 40.50 63 ARG C CA 1
ATOM 3625 C C . ARG C 3 44 ? -13.436 -14.501 -16.741 1.00 42.66 63 ARG C C 1
ATOM 3626 O O . ARG C 3 44 ? -13.190 -14.708 -15.558 1.00 39.70 63 ARG C O 1
ATOM 3634 N N . ILE C 3 45 ? -14.514 -14.980 -17.345 1.00 41.27 64 ILE C N 1
ATOM 3635 C CA . ILE C 3 45 ? -15.343 -15.994 -16.734 1.00 43.54 64 ILE C CA 1
ATOM 3636 C C . ILE C 3 45 ? -14.953 -17.310 -17.385 1.00 46.16 64 ILE C C 1
ATOM 3637 O O . ILE C 3 45 ? -15.057 -17.462 -18.611 1.00 48.11 64 ILE C O 1
ATOM 3642 N N . PHE C 3 46 ? -14.480 -18.251 -16.573 1.00 44.44 65 PHE C N 1
ATOM 3643 C CA . PHE C 3 46 ? -13.981 -19.525 -17.089 1.00 50.53 65 PHE C CA 1
ATOM 3644 C C . PHE C 3 46 ? -15.104 -20.393 -17.656 1.00 57.27 65 PHE C C 1
ATOM 3645 O O . PHE C 3 46 ? -14.842 -21.462 -18.213 1.00 62.55 65 PHE C O 1
ATOM 3653 N N . LYS C 3 47 ? -16.337 -19.912 -17.506 1.00 62.90 66 LYS C N 1
ATOM 3654 C CA . LYS C 3 47 ? -17.564 -20.557 -18.003 1.00 69.40 66 LYS C CA 1
ATOM 3655 C C . LYS C 3 47 ? -17.959 -21.753 -17.142 1.00 73.68 66 LYS C C 1
ATOM 3656 O O . LYS C 3 47 ? -17.183 -22.687 -16.948 1.00 69.82 66 LYS C O 1
ATOM 3662 N N . THR C 3 56 ? -24.605 -13.698 -14.155 1.00 67.26 75 THR C N 1
ATOM 3663 C CA . THR C 3 56 ? -24.754 -12.750 -13.051 1.00 64.65 75 THR C CA 1
ATOM 3664 C C . THR C 3 56 ? -23.572 -11.778 -12.962 1.00 59.44 75 THR C C 1
ATOM 3665 O O . THR C 3 56 ? -23.758 -10.564 -12.856 1.00 58.34 75 THR C O 1
ATOM 3669 N N . VAL C 3 57 ? -22.356 -12.306 -12.985 1.00 58.01 76 VAL C N 1
ATOM 3670 C CA . VAL C 3 57 ? -21.189 -11.443 -13.114 1.00 53.03 76 VAL C CA 1
ATOM 3671 C C . VAL C 3 57 ? -20.800 -11.415 -14.575 1.00 48.78 76 VAL C C 1
ATOM 3672 O O . VAL C 3 57 ? -21.142 -12.326 -15.326 1.00 52.26 76 VAL C O 1
ATOM 3676 N N . GLN C 3 58 ? -20.096 -10.369 -14.985 1.00 46.82 77 GLN C N 1
ATOM 3677 C CA . GLN C 3 58 ? -19.606 -10.293 -16.350 1.00 47.70 77 GLN C CA 1
ATOM 3678 C C . GLN C 3 58 ? -18.259 -9.578 -16.395 1.00 46.52 77 GLN C C 1
ATOM 3679 O O . GLN C 3 58 ? -17.896 -8.871 -15.445 1.00 43.93 77 GLN C O 1
ATOM 3685 N N . PRO C 3 59 ? -17.501 -9.770 -17.488 1.00 47.85 78 PRO C N 1
ATOM 3686 C CA . PRO C 3 59 ? -16.179 -9.149 -17.542 1.00 42.37 78 PRO C CA 1
ATOM 3687 C C . PRO C 3 59 ? -16.255 -7.647 -17.350 1.00 44.70 78 PRO C C 1
ATOM 3688 O O . PRO C 3 59 ? -17.191 -7.015 -17.833 1.00 48.49 78 PRO C O 1
ATOM 3692 N N . GLY C 3 60 ? -15.295 -7.097 -16.616 1.00 41.87 79 GLY C N 1
ATOM 3693 C CA . GLY C 3 60 ? -15.278 -5.680 -16.319 1.00 41.15 79 GLY C CA 1
ATOM 3694 C C . GLY C 3 60 ? -15.963 -5.323 -15.012 1.00 42.67 79 GLY C C 1
ATOM 3695 O O . GLY C 3 60 ? -15.803 -4.204 -14.532 1.00 45.34 79 GLY C O 1
ATOM 3696 N N . ASP C 3 61 ? -16.736 -6.246 -14.441 1.00 42.53 80 ASP C N 1
ATOM 3697 C CA . ASP C 3 61 ? -17.314 -6.012 -13.113 1.00 41.66 80 ASP C CA 1
ATOM 3698 C C . ASP C 3 61 ? -16.224 -5.834 -12.065 1.00 43.71 80 ASP C C 1
ATOM 3699 O O . ASP C 3 61 ? -15.303 -6.638 -11.981 1.00 36.67 80 ASP C O 1
ATOM 3704 N N . GLU C 3 62 ? -16.365 -4.784 -11.264 1.00 38.63 81 GLU C N 1
ATOM 3705 C CA . GLU C 3 62 ? -15.500 -4.510 -10.139 1.00 43.41 81 GLU C CA 1
ATOM 3706 C C . GLU C 3 62 ? -16.016 -5.232 -8.883 1.00 44.60 81 GLU C C 1
ATOM 3707 O O . GLU C 3 62 ? -17.189 -5.103 -8.527 1.00 40.18 81 GLU C O 1
ATOM 3713 N N . ILE C 3 63 ? -15.158 -6.016 -8.233 1.00 40.49 82 ILE C N 1
ATOM 3714 C CA . ILE C 3 63 ? -15.559 -6.739 -7.026 1.00 40.78 82 ILE C CA 1
ATOM 3715 C C . ILE C 3 63 ? -15.345 -5.864 -5.797 1.00 39.16 82 ILE C C 1
ATOM 3716 O O . ILE C 3 63 ? -14.233 -5.408 -5.548 1.00 40.26 82 ILE C O 1
ATOM 3721 N N . LEU C 3 64 ? -16.405 -5.633 -5.029 1.00 36.67 83 LEU C N 1
ATOM 3722 C CA . LEU C 3 64 ? -16.318 -4.761 -3.850 1.00 39.83 83 LEU C CA 1
ATOM 3723 C C . LEU C 3 64 ? -16.233 -5.554 -2.552 1.00 37.10 83 LEU C C 1
ATOM 3724 O O . LEU C 3 64 ? -15.537 -5.165 -1.595 1.00 36.42 83 LEU C O 1
ATOM 3729 N N . GLN C 3 65 ? -16.938 -6.677 -2.520 1.00 34.24 84 GLN C N 1
ATOM 3730 C CA . GLN C 3 65 ? -16.985 -7.478 -1.306 1.00 34.46 84 GLN C CA 1
ATOM 3731 C C . GLN C 3 65 ? -17.230 -8.926 -1.678 1.00 35.24 84 GLN C C 1
ATOM 3732 O O . GLN C 3 65 ? -18.037 -9.218 -2.558 1.00 34.47 84 GLN C O 1
ATOM 3738 N N . LEU C 3 66 ? -16.494 -9.830 -1.047 1.00 33.49 85 LEU C N 1
ATOM 3739 C CA . LEU C 3 66 ? -16.706 -11.259 -1.241 1.00 35.05 85 LEU C CA 1
ATOM 3740 C C . LEU C 3 66 ? -17.106 -11.825 0.100 1.00 33.88 85 LEU C C 1
ATOM 3741 O O . LEU C 3 66 ? -16.271 -11.928 0.996 1.00 32.99 85 LEU C O 1
ATOM 3746 N N . GLY C 3 67 ? -18.384 -12.183 0.238 1.00 34.56 86 GLY C N 1
ATOM 3747 C CA . GLY C 3 67 ? -18.918 -12.566 1.534 1.00 31.65 86 GLY C CA 1
ATOM 3748 C C . GLY C 3 67 ? -18.729 -11.361 2.424 1.00 34.35 86 GLY C C 1
ATOM 3749 O O . GLY C 3 67 ? -19.128 -10.263 2.060 1.00 36.27 86 GLY C O 1
ATOM 3750 N N . GLY C 3 68 ? -18.057 -11.534 3.555 1.00 33.27 87 GLY C N 1
ATOM 3751 C CA . GLY C 3 68 ? -17.853 -10.416 4.460 1.00 32.36 87 GLY C CA 1
ATOM 3752 C C . GLY C 3 68 ? -16.593 -9.594 4.232 1.00 33.11 87 GLY C C 1
ATOM 3753 O O . GLY C 3 68 ? -16.350 -8.602 4.925 1.00 34.19 87 GLY C O 1
ATOM 3754 N N . THR C 3 69 ? -15.776 -10.000 3.275 1.00 31.57 88 THR C N 1
ATOM 3755 C CA . THR C 3 69 ? -14.476 -9.340 3.097 1.00 31.06 88 THR C CA 1
ATOM 3756 C C . THR C 3 69 ? -14.526 -8.234 2.050 1.00 31.85 88 THR C C 1
ATOM 3757 O O . THR C 3 69 ? -14.782 -8.504 0.883 1.00 35.03 88 THR C O 1
ATOM 3761 N N . ALA C 3 70 ? -14.247 -7.002 2.463 1.00 31.76 89 ALA C N 1
ATOM 3762 C CA . ALA C 3 70 ? -14.105 -5.890 1.528 1.00 35.78 89 ALA C CA 1
ATOM 3763 C C . ALA C 3 70 ? -12.817 -6.040 0.700 1.00 41.76 89 ALA C C 1
ATOM 3764 O O . ALA C 3 70 ? -11.766 -6.395 1.239 1.00 39.01 89 ALA C O 1
ATOM 3766 N N . MET C 3 71 ? -12.908 -5.752 -0.598 1.00 40.06 90 MET C N 1
ATOM 3767 C CA . MET C 3 71 ? -11.815 -5.993 -1.548 1.00 42.93 90 MET C CA 1
ATOM 3768 C C . MET C 3 71 ? -10.868 -4.816 -1.739 1.00 45.17 90 MET C C 1
ATOM 3769 O O . MET C 3 71 ? -9.803 -4.968 -2.329 1.00 45.34 90 MET C O 1
ATOM 3774 N N . GLN C 3 72 ? -11.274 -3.647 -1.260 1.00 45.86 91 GLN C N 1
ATOM 3775 C CA . GLN C 3 72 ? -10.472 -2.430 -1.362 1.00 49.39 91 GLN C CA 1
ATOM 3776 C C . GLN C 3 72 ? -9.092 -2.636 -0.744 1.00 50.11 91 GLN C C 1
ATOM 3777 O O . GLN C 3 72 ? -8.990 -3.053 0.412 1.00 47.10 91 GLN C O 1
ATOM 3783 N N . GLY C 3 73 ? -8.041 -2.367 -1.519 1.00 48.23 92 GLY C N 1
ATOM 3784 C CA . GLY C 3 73 ? -6.676 -2.465 -1.024 1.00 47.18 92 GLY C CA 1
ATOM 3785 C C . GLY C 3 73 ? -6.075 -3.860 -1.037 1.00 46.48 92 GLY C C 1
ATOM 3786 O O . GLY C 3 73 ? -4.999 -4.076 -0.479 1.00 45.77 92 GLY C O 1
ATOM 3787 N N . LEU C 3 74 ? -6.750 -4.813 -1.676 1.00 42.75 93 LEU C N 1
ATOM 3788 C CA . LEU C 3 74 ? -6.197 -6.165 -1.757 1.00 40.24 93 LEU C CA 1
ATOM 3789 C C . LEU C 3 74 ? -5.450 -6.399 -3.072 1.00 39.71 93 LEU C C 1
ATOM 3790 O O . LEU C 3 74 ? -5.809 -5.861 -4.118 1.00 33.88 93 LEU C O 1
ATOM 3795 N N . THR C 3 75 ? -4.397 -7.202 -2.989 1.00 40.72 94 THR C N 1
ATOM 3796 C CA . THR C 3 75 ? -3.686 -7.658 -4.164 1.00 37.22 94 THR C CA 1
ATOM 3797 C C . THR C 3 75 ? -4.437 -8.824 -4.780 1.00 34.94 94 THR C C 1
ATOM 3798 O O . THR C 3 75 ? -5.296 -9.433 -4.146 1.00 33.25 94 THR C O 1
ATOM 3802 N N . ARG C 3 76 ? -4.083 -9.134 -6.015 1.00 33.48 95 ARG C N 1
ATOM 3803 C CA . ARG C 3 76 ? -4.669 -10.235 -6.745 1.00 34.17 95 ARG C CA 1
ATOM 3804 C C . ARG C 3 76 ? -4.518 -11.558 -5.989 1.00 32.34 95 ARG C C 1
ATOM 3805 O O . ARG C 3 76 ? -5.446 -12.367 -5.940 1.00 30.09 95 ARG C O 1
ATOM 3813 N N . PHE C 3 77 ? -3.355 -11.778 -5.384 1.00 33.02 96 PHE C N 1
ATOM 3814 C CA . PHE C 3 77 ? -3.122 -13.026 -4.664 1.00 31.00 96 PHE C CA 1
ATOM 3815 C C . PHE C 3 77 ? -3.914 -13.119 -3.352 1.00 29.07 96 PHE C C 1
ATOM 3816 O O . PHE C 3 77 ? -4.395 -14.192 -2.990 1.00 28.50 96 PHE C O 1
ATOM 3824 N N . GLU C 3 78 ? -3.981 -12.008 -2.627 1.00 31.43 97 GLU C N 1
ATOM 3825 C CA . GLU C 3 78 ? -4.795 -11.919 -1.420 1.00 32.86 97 GLU C CA 1
ATOM 3826 C C . GLU C 3 78 ? -6.257 -12.215 -1.758 1.00 32.65 97 GLU C C 1
ATOM 3827 O O . GLU C 3 78 ? -6.922 -12.947 -1.047 1.00 32.00 97 GLU C O 1
ATOM 3833 N N . ALA C 3 79 ? -6.738 -11.664 -2.868 1.00 31.97 98 ALA C N 1
ATOM 3834 C CA . ALA C 3 79 ? -8.121 -11.898 -3.276 1.00 30.26 98 ALA C CA 1
ATOM 3835 C C . ALA C 3 79 ? -8.324 -13.381 -3.545 1.00 29.20 98 ALA C C 1
ATOM 3836 O O . ALA C 3 79 ? -9.386 -13.940 -3.250 1.00 32.55 98 ALA C O 1
ATOM 3838 N N . TRP C 3 80 ? -7.292 -14.051 -4.054 1.00 29.87 99 TRP C N 1
ATOM 3839 C CA . TRP C 3 80 ? -7.447 -15.472 -4.337 1.00 30.46 99 TRP C CA 1
ATOM 3840 C C . TRP C 3 80 ? -7.570 -16.265 -3.047 1.00 31.11 99 TRP C C 1
ATOM 3841 O O . TRP C 3 80 ? -8.363 -17.203 -2.963 1.00 31.71 99 TRP C O 1
ATOM 3852 N N . ASN C 3 81 ? -6.782 -15.898 -2.044 1.00 29.07 100 ASN C N 1
ATOM 3853 C CA . ASN C 3 81 ? -6.912 -16.553 -0.757 1.00 30.00 100 ASN C CA 1
ATOM 3854 C C . ASN C 3 81 ? -8.283 -16.299 -0.096 1.00 31.00 100 ASN C C 1
ATOM 3855 O O . ASN C 3 81 ? -8.780 -17.168 0.599 1.00 31.11 100 ASN C O 1
ATOM 3860 N N . ILE C 3 82 ? -8.873 -15.122 -0.311 1.00 29.80 101 ILE C N 1
ATOM 3861 C CA . ILE C 3 82 ? -10.243 -14.861 0.157 1.00 30.30 101 ILE C CA 1
ATOM 3862 C C . ILE C 3 82 ? -11.219 -15.856 -0.488 1.00 29.83 101 ILE C C 1
ATOM 3863 O O . ILE C 3 82 ? -12.048 -16.441 0.199 1.00 34.12 101 ILE C O 1
ATOM 3868 N N . ILE C 3 83 ? -11.090 -16.066 -1.797 1.00 29.39 102 ILE C N 1
ATOM 3869 C CA . ILE C 3 83 ? -11.953 -16.989 -2.539 1.00 29.12 102 ILE C CA 1
ATOM 3870 C C . ILE C 3 83 ? -11.787 -18.430 -2.082 1.00 34.31 102 ILE C C 1
ATOM 3871 O O . ILE C 3 83 ? -12.783 -19.143 -1.874 1.00 33.08 102 ILE C O 1
ATOM 3876 N N . LYS C 3 84 ? -10.537 -18.844 -1.872 1.00 31.05 103 LYS C N 1
ATOM 3877 C CA . LYS C 3 84 ? -10.241 -20.184 -1.377 1.00 34.47 103 LYS C CA 1
ATOM 3878 C C . LYS C 3 84 ? -10.882 -20.501 -0.022 1.00 32.79 103 LYS C C 1
ATOM 3879 O O . LYS C 3 84 ? -11.269 -21.640 0.236 1.00 35.60 103 LYS C O 1
ATOM 3885 N N . ALA C 3 85 ? -10.952 -19.510 0.861 1.00 30.30 104 ALA C N 1
ATOM 3886 C CA . ALA C 3 85 ? -11.487 -19.736 2.202 1.00 28.67 104 ALA C CA 1
ATOM 3887 C C . ALA C 3 85 ? -13.024 -19.803 2.234 1.00 32.46 104 ALA C C 1
ATOM 3888 O O . ALA C 3 85 ? -13.617 -20.253 3.222 1.00 33.67 104 ALA C O 1
ATOM 3890 N N . LEU C 3 86 ? -13.666 -19.339 1.173 1.00 30.18 105 LEU C N 1
ATOM 3891 C CA . LEU C 3 86 ? -15.128 -19.325 1.136 1.00 31.64 105 LEU C CA 1
ATOM 3892 C C . LEU C 3 86 ? -15.658 -20.740 1.257 1.00 34.36 105 LEU C C 1
ATOM 3893 O O . LEU C 3 86 ? -15.194 -21.628 0.555 1.00 34.46 105 LEU C O 1
ATOM 3898 N N . PRO C 3 87 ? -16.617 -20.967 2.170 1.00 32.26 106 PRO C N 1
ATOM 3899 C CA . PRO C 3 87 ? -17.239 -22.296 2.228 1.00 32.49 106 PRO C CA 1
ATOM 3900 C C . PRO C 3 87 ? -17.994 -22.615 0.942 1.00 35.01 106 PRO C C 1
ATOM 3901 O O . PRO C 3 87 ? -18.491 -21.696 0.282 1.00 31.61 106 PRO C O 1
ATOM 3905 N N . ASP C 3 88 ? -18.074 -23.902 0.611 1.00 34.26 107 ASP C N 1
ATOM 3906 C CA . ASP C 3 88 ? -18.834 -24.382 -0.539 1.00 38.60 107 ASP C CA 1
ATOM 3907 C C . ASP C 3 88 ? -20.314 -24.029 -0.419 1.00 37.02 107 ASP C C 1
ATOM 3908 O O . ASP C 3 88 ? -20.870 -24.031 0.680 1.00 40.24 107 ASP C O 1
ATOM 3913 N N . GLY C 3 89 ? -20.944 -23.755 -1.557 1.00 36.47 108 GLY C N 1
ATOM 3914 C CA . GLY C 3 89 ? -22.332 -23.344 -1.582 1.00 39.43 108 GLY C CA 1
ATOM 3915 C C . GLY C 3 89 ? -22.465 -21.911 -2.054 1.00 36.83 108 GLY C C 1
ATOM 3916 O O . GLY C 3 89 ? -21.514 -21.333 -2.589 1.00 36.84 108 GLY C O 1
ATOM 3917 N N . PRO C 3 90 ? -23.648 -21.324 -1.852 1.00 36.62 109 PRO C N 1
ATOM 3918 C CA . PRO C 3 90 ? -23.900 -19.955 -2.301 1.00 35.79 109 PRO C CA 1
ATOM 3919 C C . PRO C 3 90 ? -23.005 -18.946 -1.593 1.00 35.88 109 PRO C C 1
ATOM 3920 O O . PRO C 3 90 ? -22.683 -19.106 -0.413 1.00 34.04 109 PRO C O 1
ATOM 3924 N N . VAL C 3 91 ? -22.603 -17.915 -2.322 1.00 34.10 110 VAL C N 1
ATOM 3925 C CA . VAL C 3 91 ? -21.814 -16.848 -1.755 1.00 33.16 110 VAL C CA 1
ATOM 3926 C C . VAL C 3 91 ? -22.347 -15.516 -2.240 1.00 33.32 110 VAL C C 1
ATOM 3927 O O . VAL C 3 91 ? -22.493 -15.282 -3.437 1.00 34.59 110 VAL C O 1
ATOM 3931 N N . THR C 3 92 ? -22.654 -14.648 -1.297 1.00 31.24 111 THR C N 1
ATOM 3932 C CA . THR C 3 92 ? -23.085 -13.298 -1.607 1.00 33.08 111 THR C CA 1
ATOM 3933 C C . THR C 3 92 ? -21.901 -12.422 -1.949 1.00 38.34 111 THR C C 1
ATOM 3934 O O . THR C 3 92 ? -20.911 -12.383 -1.212 1.00 37.51 111 THR C O 1
ATOM 3938 N N . ILE C 3 93 ? -22.021 -11.701 -3.054 1.00 35.98 112 ILE C N 1
ATOM 3939 C CA . ILE C 3 93 ? -20.936 -10.882 -3.573 1.00 36.72 112 ILE C CA 1
ATOM 3940 C C . ILE C 3 93 ? -21.490 -9.526 -3.973 1.00 38.20 112 ILE C C 1
ATOM 3941 O O . ILE C 3 93 ? -22.593 -9.442 -4.508 1.00 39.09 112 ILE C O 1
ATOM 3946 N N . VAL C 3 94 ? -20.748 -8.466 -3.688 1.00 33.64 113 VAL C N 1
ATOM 3947 C CA . VAL C 3 94 ? -21.159 -7.126 -4.074 1.00 35.56 113 VAL C CA 1
ATOM 3948 C C . VAL C 3 94 ? -20.258 -6.673 -5.212 1.00 40.97 113 VAL C C 1
ATOM 3949 O O . VAL C 3 94 ? -19.034 -6.790 -5.125 1.00 38.73 113 VAL C O 1
ATOM 3953 N N . ILE C 3 95 ? -20.862 -6.208 -6.299 1.00 39.04 114 ILE C N 1
ATOM 3954 C CA . ILE C 3 95 ? -20.104 -5.737 -7.449 1.00 40.37 114 ILE C CA 1
ATOM 3955 C C . ILE C 3 95 ? -20.532 -4.339 -7.860 1.00 48.01 114 ILE C C 1
ATOM 3956 O O . ILE C 3 95 ? -21.597 -3.856 -7.467 1.00 45.62 114 ILE C O 1
ATOM 3961 N N . ARG C 3 96 ? -19.689 -3.702 -8.661 1.00 41.45 115 ARG C N 1
ATOM 3962 C CA . ARG C 3 96 ? -20.031 -2.457 -9.327 1.00 47.18 115 ARG C CA 1
ATOM 3963 C C . ARG C 3 96 ? -19.903 -2.682 -10.818 1.00 51.67 115 ARG C C 1
ATOM 3964 O O . ARG C 3 96 ? -18.927 -3.273 -11.284 1.00 45.54 115 ARG C O 1
ATOM 3972 N N . ARG C 3 97 ? -20.908 -2.232 -11.558 1.00 56.62 116 ARG C N 1
ATOM 3973 C CA . ARG C 3 97 ? -20.963 -2.420 -12.996 1.00 58.81 116 ARG C CA 1
ATOM 3974 C C . ARG C 3 97 ? -21.262 -1.096 -13.680 1.00 68.46 116 ARG C C 1
ATOM 3975 O O . ARG C 3 97 ? -22.105 -0.333 -13.211 1.00 69.78 116 ARG C O 1
ATOM 3983 N N . LYS C 3 98 ? -20.578 -0.824 -14.786 1.00 72.63 117 LYS C N 1
ATOM 3984 C CA . LYS C 3 98 ? -20.769 0.428 -15.516 1.00 81.52 117 LYS C CA 1
ATOM 3985 C C . LYS C 3 98 ? -22.072 0.464 -16.315 1.00 84.69 117 LYS C C 1
ATOM 3986 O O . LYS C 3 98 ? -22.529 -0.568 -16.811 1.00 84.93 117 LYS C O 1
ATOM 3992 N N . SER C 3 99 ? -22.647 1.666 -16.418 1.00 89.94 118 SER C N 1
ATOM 3993 C CA . SER C 3 99 ? -23.816 1.981 -17.259 1.00 95.62 118 SER C CA 1
ATOM 3994 C C . SER C 3 99 ? -24.821 0.841 -17.442 1.00 97.70 118 SER C C 1
ATOM 3995 O O . SER C 3 99 ? -25.334 0.621 -18.543 1.00 96.11 118 SER C O 1
#

Secondary structure (DSSP, 8-state):
---EEEE-SEEEEETTS-EEEEEEESS--EETTEE-EEEEEE-TTS--EEEEETTTEEPTT--TTEEEEEETTEEEEEESS--GGG-EEEEEEE-SSSSPEE---EEEEEE---BPPEEEEEPPPHHHHTTTEEEEEEEEEEEBSS--EEEEEETTEEP-SSEEEEEPPPPTTT--EEEEEEEEEEHHHHHH--EEEEEEE-TT-SS-EEEEEETT--/--EEEEPPPEEE-TT--EEEEEEEESS-GGGSEEEEEEEETTTEEEEEEEEETTTTEEEE-GGGTTTEEEEEEGGGTEEEEEE-S--GGG-EEEEEEEE--GGG-----EE---EEEEE-SSPPBPPEEEEEPPPTT--SSSEEEEEEEEEEEBSS--EEEEGGGTB-TTEEEPPPEE-TTS-EEEEEEEEEEGGGGGT---EEEEEEGGGTEEEEEE-----/-EEEEEEEEEE-SS-SSEEEEEEEEETTEEEEEEEEEE-----TTPEEEEETTEE-TT--HHHHHHHHHHSPSEEEEEEEEEE-

Radius of gyration: 27.26 Å; Cα contacts (8 Å, |Δi|>4): 1367; chains: 3; bounding box: 68×48×72 Å

CATH classification: 2.60.40.10 (+1 more: 2.60.40.10)

InterPro domains:
  IPR001478 PDZ domain [PF00595] (217-299)
  IPR001478 PDZ domain [PF00595] (1115-1187)
  IPR001478 PDZ domain [PF00595] (1235-1316)
  IPR001478 PDZ domain [PS50106] (216-302)
  IPR001478 PDZ domain [PS50106] (355-425)
  IPR001478 PDZ domain [PS50106] (1112-1197)
  IPR001478 PDZ domain [PS50106] (1234-1319)
  IPR001478 PDZ domain [SM00228] (225-303)
  IPR001478 PDZ domain [SM00228] (364-441)
  IPR001478 PDZ domain [SM00228] (1122-1198)
  IPR001478 PDZ domain [SM00228] (1242-1320)
  IPR020450 Interleukin-16 [PR01931] (784-800)
  IPR020450 Interleukin-16 [PR01931] (1101-1117)
  IPR020450 Interleukin-16 [PR01931] (1125-1149)
  IPR036034 PDZ superfamily [G3DSA:2.30.42.10] (188-308)
  IPR036034 PDZ superfamily [G3DSA:2.30.42.10] (345-453)
  IPR036034 PDZ superfamily [G3DSA:2.30.42.10] (1088-1204)
  IPR036034 PDZ superfamily [G3DSA:2.30.42.10] (1205-1332)
  IPR036034 PDZ superfamily [SSF50156] (206-310)
  IPR036034 PDZ superfamily [SSF50156] (333-443)

B-factor: mean 44.86, std 12.9, range [25.08, 142.6]

Sequence (525 aa):
DIVLTQSPASLAVSLGQRATISCRASKSVSTSGYSYMHWYQQKPGQPPKLLIYLASNLESGVPARFSGSGSGTDFTLNIHPVEEEDAATYYCQHSRELPYTFGGGTKLEIKRTVAAPSVFIFPPSDEQLKSGTASVVCLLNNFYPREAKVQWKVDNALQSGNSQESVTEQDSKDSTYSLSSTLTLSKADYEKHKVYACEVTHQGLSSPVTKSFNRGECEVQLQQSGPELVKPGASMKISCKASGYSFTGYTMNWVKQSHGKNLEWIGLINPYNSGTNYNQKFKDKATLIVDKSSNTAYMELLSLTSEDSAVYYCARSDYYDSTHYFDYWGQGTTLTVSSASTKGPSVFPLAPSSKSTSGGTAALGCLVKDYFPEPVTVSWNSGALTSGVHTFPAVLQSSGLYSLSSVVTVPSSSLGTQTYICNVNHKPSNTKVDKKVEPKSEATVCTVTLEKMSAGLGFSLEGGKGSLHGDKPLTINRIFKTVQPGDEILQLGGTAMQGLTRFEAWNIIKALPDGPVTIVIRRKS

Organism: Homo sapiens (NCBI:txid9606)

GO terms:
  GO:0032730 positive regulation of interleukin-1 alpha production (P, IDA)
  GO:0032735 positive regulation of interleukin-12 production (P, IDA)
  GO:0032755 positive regulation of interleukin-6 production (P, IDA)
  GO:0050729 positive regulation of inflammatory response (P, IDA)
  GO:0005576 extracellular region (C, TAS)
  GO:0006955 immune response (P, TAS)
  GO:0005829 cytosol (C, TAS)
  GO:0005515 protein binding (F, IPI)
  GO:0005829 cytosol (C, IDA)
  GO:0016607 nuclear speck (C, IDA)
  GO:0042609 CD4 receptor binding (F, IPI)

Nearest PDB structures (foldseek):
  5fb8-assembly1_A  TM=1.005E+00  e=4.798E-45  Mus musculus
  4mau-assembly1_L  TM=9.976E-01  e=1.014E-42  unclassified
  8d54-assembly1_B  TM=9.948E-01  e=2.860E-41  Mus musculus
  6eyn-assembly1_L  TM=9.910E-01  e=9.180E-41  Homo sapiens
  7uzc-assembly2_F  TM=9.795E-01  e=1.829E-40  Mus musculus

Solvent-accessible surface area: 23361 Å² total; per-residu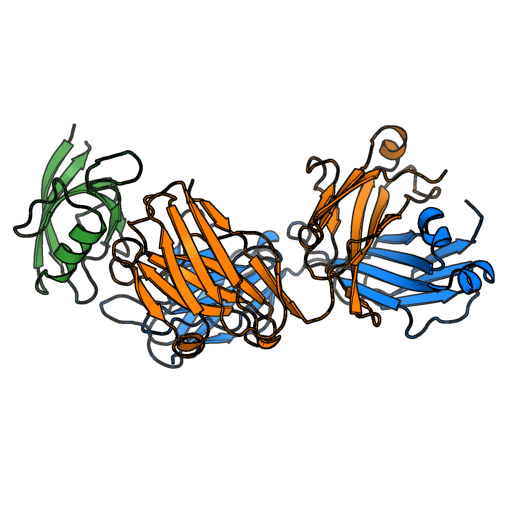e (Å²): 116,4,91,10,79,20,57,54,83,68,37,37,15,48,82,35,103,126,0,64,0,40,1,143,4,74,106,49,0,38,49,22,76,22,15,7,0,0,0,0,12,20,48,89,85,96,34,3,103,5,1,1,13,8,4,71,26,70,20,87,80,11,48,92,32,8,57,10,59,40,72,20,47,60,1,41,0,26,0,78,66,2,68,58,85,1,12,10,33,0,8,0,0,0,6,80,60,82,16,14,27,18,4,61,12,0,109,2,39,0,98,80,101,74,19,44,10,59,11,41,20,3,53,6,16,82,72,2,25,167,83,35,43,0,2,0,0,0,0,0,7,53,0,21,27,124,134,30,105,22,50,5,70,6,63,117,54,102,37,102,82,53,44,71,87,11,29,7,82,20,39,50,159,54,2,4,12,0,5,5,1,29,0,57,19,54,73,56,66,10,84,149,63,109,56,0,14,0,56,0,55,9,129,30,36,132,69,73,45,74,86,63,32,46,88,80,110,141,158,22,120,11,112,6,33,34,25,60,41,17,121,74,58,38,56,14,105,0,27,0,105,2,46,30,18,23,7,35,3,19,5,0,0,0,0,16,26,14,194,74,135,41,9,27,1,0,0,10,0,13,0,61,84,61,36,49,64,31,8,135,149,15,100,131,39,3,51,8,76,25,53,115,114,39,62,8,0,56,0,57,0,61,70,2,68,82,128,7,38,12,44,3,10,0,0,22,0,8,19,0,1,56,0,15,6,0,26,68,28,0,85,14,1,32,1,24,6,26,86,53,89,52,85,20,13,45,11,16,25,4,26,5,54,67,155,35,89,110,79,29,74,1,3,0,0,0,6,0,16,37,0,21,1,52,43,15,81,27,45,2,32,102,40,95,33,103,82,32,39,20,50,2,65,24,31,96,27,131,81,34,38,48,10,14,5,0,0,0,31,8,77,15,96,20,28,79,127,90,58,14,55,0,28,3,29,0,111,28,34,138,34,165,53,105,59,98,4,95,60,114,148,200,52,86,78,43,89,19,80,19,104,12,90,88,18,3,16,19,2,3,0,78,12,1,114,51,16,84,140,38,115,56,74,4,31,2,67,45,37,1,177,116,24,88,86,50,2,28,2,24,65,1,25,77,50,58,6,113,54,33,23,9,34,67,0,17,62,42,2,129,84,23,103,106,13,105,10,73,0,32,0,86,62,170,131

Foldseek 3Di:
DKAKAKPDQEDEDEAQDKDKIKIFIPWFLDDPNFRQKWKWWDDPPDDTHTAGGRFFHGDPPHDPQWGKHDGIGMIMIMGGRDALQSQTWMKMWGDSDPPIDIYPTYGYAYDDDFFFWDKDKDWFDPVVLVVFKTKIKMKTPFGDDPDKDKWKAFQHDTDPDQKDKDKDRQDSHNRGIMMMIIGMDTSVVVVVTFKIKMWMDDPNDPDIDMDIGTPPDD/DKAWAKDAAEEAEAQAKDKIKIAIDDDQLQQWKKWKWWADDPPGIDTAKIARQVVRDIDGDPVCVVFWDWHDDNVRSMIMIMGGRDDQVRFTWMKMFIAHCVVDPGDGPGIYPTYGYGHHPDDWDAWDKAKQAWDPPADLVHKTKIWIKTDFTDDDDKDKDKPVNPDDPQKDKDDWDQDPVRGIITMIMGMDRPVCQVPDWIWMWMADPNVRDTDIHIHHHDD/DKDKDKDKFFQDQVFGQFAWAAADPHDVHHDFIFTCDGNPSHDGGKGWQAKAHRGRHRGDRVRVVVVGNPDDGTMIMTMIMGDD